Protein AF-A0A8S2F904-F1 (afdb_monomer)

Solvent-accessible surface area (backbone atoms only — not comparable to full-atom values): 21703 Å² total; per-residue (Å²): 118,68,69,65,53,53,54,54,51,54,51,53,54,50,53,52,52,51,52,50,50,55,66,74,60,67,68,66,94,53,56,28,51,38,34,38,35,30,50,33,94,52,57,32,35,37,38,26,34,35,44,73,75,52,72,60,4,25,46,82,42,50,44,72,36,74,49,76,45,79,40,59,46,66,28,33,75,26,37,39,33,62,21,29,41,64,45,78,54,96,83,26,39,44,37,52,18,23,34,37,53,35,82,91,44,62,16,39,78,33,18,61,59,42,69,57,38,58,27,22,30,36,40,39,36,31,29,49,40,82,95,51,29,24,40,35,36,38,23,22,37,46,80,84,82,88,66,86,90,81,80,96,72,81,80,62,69,41,38,30,16,15,42,53,62,28,38,31,44,33,65,36,85,77,57,44,75,57,100,51,82,85,44,60,73,29,43,55,36,71,40,56,38,60,70,68,53,86,69,38,50,74,77,26,51,45,60,30,65,75,82,38,65,21,26,33,21,68,37,33,26,38,70,32,66,75,48,21,76,74,29,66,69,33,39,55,36,48,73,34,64,62,53,38,28,38,61,31,51,29,58,56,102,88,41,37,18,44,77,74,46,90,85,65,86,49,33,57,71,54,72,88,75,46,74,58,43,98,82,72,43,50,61,55,48,61,44,28,70,64,16,69,49,26,39,38,42,79,81,48,70,84,81,30,61,26,35,26,23,75,49,24,36,36,41,30,32,19,77,81,53,70,71,77,73,77,88,86,72,84,89,82,92,78,90,81,79,90,76,90,72,87,76,50,64,38,81,87,40,74,60,59,75,90,56,34,40,70,47,82,61,30,84,26,57,59,85,47,45,70,33,39,89,81,39,92,47,66,42,52,72,90,59,34,42,66,56,97,47,38,84,38,76,107

Secondary structure (DSSP, 8-state):
-HHHHHHHHHHHHHHHHHHHHHHHT---TTEEEEEEEE-SSS-EEEEEEEES--GGGEEEE-TTEEEEEEEETT-EEEEEEEEBS-EEETTEEE-SBS----GGGTT-SS-TTPPPPSS--EEEEE-S-GGG-EEEEEESBPPP----S----------B-EESS-EEEEEESS-B--S-GGGGGGBS--EEE---GGGS-GGGEEE-SSS-EEEE-HHHHHH-HHHHHH-HHHHHHHHSHHHHHHHTT-B-SS-BSSS--TTTSS----GGGSPBPTTS-BHHHHHHTT-TTSB-STT--GGG-EEEBS-EEEEEESTT----S-------------------EETTEE--TTTEEEETTEEEETT-EE-STT---EE-TTTEEEETTEEEE-

pLDDT: mean 75.34, std 19.7, range [25.55, 97.94]

Structure (mmCIF, N/CA/C/O backbone):
data_AF-A0A8S2F904-F1
#
_entry.id   AF-A0A8S2F904-F1
#
loop_
_atom_site.group_PDB
_atom_site.id
_atom_site.type_symbol
_atom_site.label_atom_id
_atom_site.label_alt_id
_atom_site.label_comp_id
_atom_site.label_asym_id
_atom_site.label_entity_id
_atom_site.label_seq_id
_atom_site.pdbx_PDB_ins_code
_atom_site.Cartn_x
_atom_site.Cartn_y
_atom_site.Cartn_z
_atom_site.occupancy
_atom_site.B_iso_or_equiv
_atom_site.auth_seq_id
_atom_site.auth_comp_id
_atom_site.auth_asym_id
_atom_site.auth_atom_id
_atom_site.pdbx_PDB_model_num
ATOM 1 N N . THR A 1 1 ? -49.773 -33.548 39.634 1.00 55.94 1 THR A N 1
ATOM 2 C CA . THR A 1 1 ? -48.962 -33.688 38.397 1.00 55.94 1 THR A CA 1
ATOM 3 C C . THR A 1 1 ? -48.887 -32.397 37.590 1.00 55.94 1 THR A C 1
ATOM 5 O O . THR A 1 1 ? -47.829 -32.106 37.054 1.00 55.94 1 THR A O 1
ATOM 8 N N . THR A 1 2 ? -49.921 -31.555 37.585 1.00 52.22 2 THR A N 1
ATOM 9 C CA . THR A 1 2 ? -49.984 -30.261 36.869 1.00 52.22 2 THR A CA 1
ATOM 10 C C . THR A 1 2 ? -49.014 -29.170 37.361 1.00 52.22 2 THR A C 1
ATOM 12 O O . THR A 1 2 ? -48.427 -28.475 36.539 1.00 52.22 2 THR A O 1
ATOM 15 N N . SER A 1 3 ? -48.750 -29.054 38.669 1.00 52.09 3 SER A N 1
ATOM 16 C CA . SER A 1 3 ? -47.816 -28.039 39.212 1.00 52.09 3 SER A CA 1
ATOM 17 C C . SER A 1 3 ? -46.341 -28.277 38.824 1.00 52.09 3 SER A C 1
ATOM 19 O O . SER A 1 3 ? -45.611 -27.327 38.548 1.00 52.09 3 SER A O 1
ATOM 21 N N . LYS A 1 4 ? -45.907 -29.542 38.700 1.00 51.44 4 LYS A N 1
ATOM 22 C CA . LYS A 1 4 ? -44.529 -29.880 38.289 1.00 51.44 4 LYS A CA 1
ATOM 23 C C . LYS A 1 4 ? -44.254 -29.535 36.819 1.00 51.44 4 LYS A C 1
ATOM 25 O O . LYS A 1 4 ? -43.145 -29.123 36.490 1.00 51.44 4 LYS A O 1
ATOM 30 N N . HIS A 1 5 ? -45.263 -29.650 35.953 1.00 51.88 5 HIS A N 1
ATOM 31 C CA . HIS A 1 5 ? -45.138 -29.284 34.540 1.00 51.88 5 HIS A CA 1
ATOM 32 C C . HIS A 1 5 ? -45.093 -27.769 34.321 1.00 51.88 5 HIS A C 1
ATOM 34 O O . HIS A 1 5 ? -44.336 -27.312 33.469 1.00 51.88 5 HIS A O 1
ATOM 40 N N . LEU A 1 6 ? -45.825 -26.989 35.123 1.00 49.28 6 LEU A N 1
ATOM 41 C CA . LEU A 1 6 ? -45.832 -25.528 35.013 1.00 49.28 6 LEU A CA 1
ATOM 42 C C . LEU A 1 6 ? -44.478 -24.911 35.414 1.00 49.28 6 LEU A C 1
ATOM 44 O O . LEU A 1 6 ? -43.964 -24.042 34.712 1.00 49.28 6 LEU A O 1
ATOM 48 N N . HIS A 1 7 ? -43.850 -25.429 36.477 1.00 55.41 7 HIS A N 1
ATOM 49 C CA . HIS A 1 7 ? -42.503 -25.012 36.887 1.00 55.41 7 HIS A CA 1
ATOM 50 C C . HIS A 1 7 ? -41.420 -25.397 35.871 1.00 55.41 7 HIS A C 1
ATOM 52 O O . HIS A 1 7 ? -40.506 -24.612 35.621 1.00 55.41 7 HIS A O 1
ATOM 58 N N . SER A 1 8 ? -41.528 -26.576 35.251 1.00 58.41 8 SER A N 1
ATOM 59 C CA . SER A 1 8 ? -40.587 -27.018 34.215 1.00 58.41 8 SER A CA 1
ATOM 60 C C . SER A 1 8 ? -40.669 -26.155 32.950 1.00 58.41 8 SER A C 1
ATOM 62 O O . SER A 1 8 ? -39.630 -25.822 32.379 1.00 58.41 8 SER A O 1
ATOM 64 N N . PHE A 1 9 ? -41.877 -25.746 32.547 1.00 56.81 9 PHE A N 1
ATOM 65 C CA . PHE A 1 9 ? -42.081 -24.868 31.394 1.00 56.81 9 PHE A CA 1
ATOM 66 C C . PHE A 1 9 ? -41.551 -23.451 31.644 1.00 56.81 9 PHE A C 1
ATOM 68 O O . PHE A 1 9 ? -40.809 -22.933 30.813 1.00 56.81 9 PHE A O 1
ATOM 75 N N . GLN A 1 10 ? -41.853 -22.857 32.808 1.00 60.03 10 GLN A N 1
ATOM 76 C CA . GLN A 1 10 ? -41.360 -21.521 33.170 1.00 60.03 10 GLN A CA 1
ATOM 77 C C . GLN A 1 10 ? -39.830 -21.455 33.213 1.00 60.03 10 GLN A C 1
ATOM 79 O O . GLN A 1 10 ? -39.246 -20.507 32.688 1.00 60.03 10 GLN A O 1
ATOM 84 N N . MET A 1 11 ? -39.175 -22.473 33.779 1.00 60.38 11 MET A N 1
ATOM 85 C CA . MET A 1 11 ? -37.713 -22.528 33.834 1.00 60.38 11 MET A CA 1
ATOM 86 C C . MET A 1 11 ? -37.098 -22.603 32.433 1.00 60.38 11 MET A C 1
ATOM 88 O O . MET A 1 11 ? -36.175 -21.851 32.136 1.00 60.38 11 MET A O 1
ATOM 92 N N . SER A 1 12 ? -37.643 -23.434 31.538 1.00 68.25 12 SER A N 1
ATOM 93 C CA . SER A 1 12 ? -37.129 -23.574 30.167 1.00 68.25 12 SER A CA 1
ATOM 94 C C . SER A 1 12 ? -37.222 -22.271 29.362 1.00 68.25 12 SER A C 1
ATOM 96 O O . SER A 1 12 ? -36.256 -21.895 28.697 1.00 68.25 12 SER A O 1
ATOM 98 N N . THR A 1 13 ? -38.327 -21.527 29.484 1.00 65.12 13 THR A N 1
ATOM 99 C CA . THR A 1 13 ? -38.468 -20.211 28.841 1.00 65.12 13 THR A CA 1
ATOM 100 C C . THR A 1 13 ? -37.508 -19.162 29.397 1.00 65.12 13 THR A C 1
ATOM 102 O O . THR A 1 13 ? -37.014 -18.345 28.628 1.00 65.12 13 THR A O 1
ATOM 105 N N . ILE A 1 14 ? -37.196 -19.199 30.698 1.00 71.94 14 ILE A N 1
ATOM 106 C CA . ILE A 1 14 ? -36.224 -18.286 31.321 1.00 71.94 14 ILE A CA 1
ATOM 107 C C . ILE A 1 14 ? -34.802 -18.599 30.837 1.00 71.94 14 ILE A C 1
ATOM 109 O O . ILE A 1 14 ? -34.054 -17.686 30.504 1.00 71.94 14 ILE A O 1
ATOM 113 N N . TYR A 1 15 ? -34.427 -19.877 30.728 1.00 71.50 15 TYR A N 1
ATOM 114 C CA . TYR A 1 15 ? -33.117 -20.250 30.182 1.00 71.50 15 TYR A CA 1
ATOM 115 C C . TYR A 1 15 ? -32.959 -19.825 28.719 1.00 71.50 15 TYR A C 1
ATOM 117 O O . TYR A 1 15 ? -31.892 -19.347 28.337 1.00 71.50 15 TYR A O 1
ATOM 125 N N . LEU A 1 16 ? -34.016 -19.954 27.910 1.00 70.25 16 LEU A N 1
ATOM 126 C CA . LEU A 1 16 ? -33.980 -19.579 26.497 1.00 70.25 16 LEU A CA 1
ATOM 127 C C . LEU A 1 16 ? -33.877 -18.058 26.304 1.00 70.25 16 LEU A C 1
ATOM 129 O O . LEU A 1 16 ? -33.122 -17.603 25.448 1.00 70.25 16 LEU A O 1
ATOM 133 N N . THR A 1 17 ? -34.582 -17.262 27.116 1.00 65.88 17 THR A N 1
ATOM 134 C CA . THR A 1 17 ? -34.492 -15.794 27.059 1.00 65.88 17 THR A CA 1
ATOM 135 C C . THR A 1 17 ? -33.167 -15.280 27.607 1.00 65.88 17 THR A C 1
ATOM 137 O O . THR A 1 17 ? -32.578 -14.392 26.998 1.00 65.88 17 THR A O 1
ATOM 140 N N . VAL A 1 18 ? -32.640 -15.864 28.688 1.00 69.75 18 VAL A N 1
ATOM 141 C CA . VAL A 1 18 ? -31.313 -15.519 29.223 1.00 69.75 18 VAL A CA 1
ATOM 142 C C . VAL A 1 18 ? -30.211 -15.876 28.223 1.00 69.75 18 VAL A C 1
ATOM 144 O O . VAL A 1 18 ? -29.330 -15.056 27.984 1.00 69.75 18 VAL A O 1
ATOM 147 N N . ALA A 1 19 ? -30.278 -17.040 27.570 1.00 66.38 19 ALA A N 1
ATOM 148 C CA . ALA A 1 19 ? -29.328 -17.415 26.522 1.00 66.38 19 ALA A CA 1
ATOM 149 C C . ALA A 1 19 ? -29.401 -16.481 25.300 1.00 66.38 19 ALA A C 1
ATOM 151 O O . ALA A 1 19 ? -28.363 -16.115 24.753 1.00 66.38 19 ALA A O 1
ATOM 152 N N . LEU A 1 20 ? -30.604 -16.049 24.902 1.00 62.84 20 LEU A N 1
ATOM 153 C CA . LEU A 1 20 ? -30.801 -15.105 23.799 1.00 62.84 20 LEU A CA 1
ATOM 154 C C . LEU A 1 20 ? -30.295 -13.696 24.152 1.00 62.84 20 LEU A C 1
ATOM 156 O O . LEU A 1 20 ? -29.654 -13.061 23.323 1.00 62.84 20 LEU A O 1
ATOM 160 N N . VAL A 1 21 ? -30.513 -13.225 25.385 1.00 60.50 21 VAL A N 1
ATOM 161 C CA . VAL A 1 21 ? -29.980 -11.939 25.870 1.00 60.50 21 VAL A CA 1
ATOM 162 C C . VAL A 1 21 ? -28.457 -11.986 25.971 1.00 60.50 21 VAL A C 1
ATOM 164 O O . VAL A 1 21 ? -27.806 -11.072 25.483 1.00 60.50 21 VAL A O 1
ATOM 167 N N . ILE A 1 22 ? -27.874 -13.069 26.497 1.00 58.84 22 ILE A N 1
ATOM 168 C CA . ILE A 1 22 ? -26.416 -13.254 26.536 1.00 58.84 22 ILE A CA 1
ATOM 169 C C . ILE A 1 22 ? -25.842 -13.297 25.111 1.00 58.84 22 ILE A C 1
ATOM 171 O O . ILE A 1 22 ? -24.825 -12.661 24.851 1.00 58.84 22 ILE A O 1
ATOM 175 N N . ALA A 1 23 ? -26.501 -13.963 24.157 1.00 57.25 23 ALA A N 1
ATOM 176 C CA . ALA A 1 23 ? -26.094 -13.958 22.748 1.00 57.25 23 ALA A CA 1
ATOM 177 C C . ALA A 1 23 ? -26.207 -12.566 22.090 1.00 57.25 23 ALA A C 1
ATOM 179 O O . ALA A 1 23 ? -25.383 -12.229 21.243 1.00 57.25 23 ALA A O 1
ATOM 180 N N . LEU A 1 24 ? -27.172 -11.740 22.509 1.00 52.53 24 LEU A N 1
ATOM 181 C CA . LEU A 1 24 ? -27.364 -10.361 22.038 1.00 52.53 24 LEU A CA 1
ATOM 182 C C . LEU A 1 24 ? -26.444 -9.337 22.735 1.00 52.53 24 LEU A C 1
ATOM 184 O O . LEU A 1 24 ? -26.299 -8.227 22.230 1.00 52.53 24 LEU A O 1
ATOM 188 N N . THR A 1 25 ? -25.804 -9.690 23.858 1.00 45.88 25 THR A N 1
ATOM 189 C CA . THR A 1 25 ? -24.882 -8.815 24.610 1.00 45.88 25 THR A CA 1
ATOM 190 C C . THR A 1 25 ? -23.421 -9.266 24.576 1.00 45.88 25 THR A C 1
ATOM 192 O O . THR A 1 25 ? -22.640 -8.841 25.426 1.00 45.88 25 THR A O 1
ATOM 195 N N . HIS A 1 26 ? -23.000 -10.084 23.605 1.00 43.91 26 HIS A N 1
ATOM 196 C CA . HIS A 1 26 ? -21.569 -10.268 23.329 1.00 43.91 26 HIS A CA 1
ATOM 197 C C . HIS A 1 26 ? -21.009 -9.020 22.630 1.00 43.91 26 HIS A C 1
ATOM 199 O O . HIS A 1 26 ? -20.650 -9.039 21.454 1.00 43.91 26 HIS A O 1
ATOM 205 N N . SER A 1 27 ? -20.917 -7.910 23.358 1.00 46.78 27 SER A N 1
ATOM 206 C CA . SER A 1 27 ? -19.939 -6.882 23.037 1.00 46.78 27 SER A CA 1
ATOM 207 C C . SER A 1 27 ? -18.565 -7.536 23.166 1.00 46.78 27 SER A C 1
ATOM 209 O O . SER A 1 27 ? -18.158 -7.952 24.252 1.00 46.78 27 SER A O 1
ATOM 211 N N . ASN A 1 28 ? -17.860 -7.690 22.042 1.00 50.19 28 ASN A N 1
ATOM 212 C CA . ASN A 1 28 ? -16.455 -8.083 22.046 1.00 50.19 28 ASN A CA 1
ATOM 213 C C . ASN A 1 28 ? -15.696 -7.022 22.846 1.00 50.19 28 ASN A C 1
ATOM 215 O O . ASN A 1 28 ? -15.343 -5.975 22.311 1.00 50.19 28 ASN A O 1
ATOM 219 N N . ALA A 1 29 ? -15.464 -7.278 24.133 1.00 52.59 29 ALA A N 1
ATOM 220 C CA . ALA A 1 29 ? -14.905 -6.314 25.080 1.00 52.59 29 ALA A CA 1
ATOM 221 C C . ALA A 1 29 ? -13.462 -5.870 24.751 1.00 52.59 29 ALA A C 1
ATOM 223 O O . ALA A 1 29 ? -12.876 -5.106 25.506 1.00 52.59 29 ALA A O 1
ATOM 224 N N . ASN A 1 30 ? -12.903 -6.327 23.625 1.00 74.88 30 ASN A N 1
ATOM 225 C CA . ASN A 1 30 ? -11.577 -5.994 23.117 1.00 74.88 30 ASN A CA 1
ATOM 226 C C . ASN A 1 30 ? -11.589 -5.846 21.578 1.00 74.88 30 ASN A C 1
ATOM 228 O O . ASN A 1 30 ? -10.702 -6.356 20.902 1.00 74.88 30 ASN A O 1
ATOM 232 N N . ALA A 1 31 ? -12.627 -5.259 20.980 1.00 85.56 31 ALA A N 1
ATOM 233 C CA . ALA A 1 31 ? -12.587 -4.864 19.570 1.00 85.56 31 ALA A CA 1
ATOM 234 C C . ALA A 1 31 ? -12.130 -3.405 19.439 1.00 85.56 31 ALA A C 1
ATOM 236 O O . ALA A 1 31 ? -12.439 -2.565 20.283 1.00 85.56 31 ALA A O 1
ATOM 237 N N . ARG A 1 32 ? -11.389 -3.116 18.374 1.00 91.69 32 ARG A N 1
ATOM 238 C CA . ARG A 1 32 ? -10.887 -1.795 18.014 1.00 91.69 32 ARG A CA 1
ATOM 239 C C . ARG A 1 32 ? -11.627 -1.276 16.805 1.00 91.69 32 ARG A C 1
ATOM 241 O O . ARG A 1 32 ? -11.846 -2.014 15.848 1.00 91.69 32 ARG A O 1
ATOM 248 N N . THR A 1 33 ? -11.952 0.005 16.821 1.00 95.62 33 THR A N 1
ATOM 249 C CA . THR A 1 33 ? -12.626 0.644 15.696 1.00 95.62 33 THR A CA 1
ATOM 250 C C . THR A 1 33 ? -11.601 1.107 14.669 1.00 95.62 33 THR A C 1
ATOM 252 O O . THR A 1 33 ? -10.690 1.877 14.981 1.00 95.62 33 THR A O 1
ATOM 255 N N . PHE A 1 34 ? -11.784 0.660 13.430 1.00 97.25 34 PHE A N 1
ATOM 256 C CA . PHE A 1 34 ? -11.070 1.152 12.258 1.00 97.25 34 PHE A CA 1
ATOM 257 C C . PHE A 1 34 ? -12.040 1.946 11.391 1.00 97.25 34 PHE A C 1
ATOM 259 O O . PHE A 1 34 ? -13.001 1.396 10.854 1.00 97.25 34 PHE A O 1
ATOM 266 N N . ARG A 1 35 ? -11.784 3.245 11.254 1.00 97.69 35 ARG A N 1
ATOM 267 C CA . ARG A 1 35 ? -12.584 4.175 10.464 1.00 97.69 35 ARG A CA 1
ATOM 268 C C . ARG A 1 35 ? -11.941 4.416 9.111 1.00 97.69 35 ARG A C 1
ATOM 270 O O . ARG A 1 35 ? -10.887 5.036 9.021 1.00 97.69 35 ARG A O 1
ATOM 277 N N . PHE A 1 36 ? -12.607 3.983 8.054 1.00 97.94 36 PHE A N 1
ATOM 278 C CA . PHE A 1 36 ? -12.197 4.224 6.678 1.00 97.94 36 PHE A CA 1
ATOM 279 C C . PHE A 1 36 ? -12.876 5.479 6.152 1.00 97.94 36 PHE A C 1
ATOM 281 O O . PHE A 1 36 ? -14.098 5.571 6.202 1.00 97.94 36 PHE A O 1
ATOM 288 N N . ILE A 1 37 ? -12.099 6.423 5.627 1.00 97.31 37 ILE A N 1
ATOM 289 C CA . ILE A 1 37 ? -12.591 7.691 5.079 1.00 97.31 37 ILE A CA 1
ATOM 290 C C . ILE A 1 37 ? -12.135 7.778 3.626 1.00 97.31 37 ILE A C 1
ATOM 292 O O . ILE A 1 37 ? -10.944 7.916 3.354 1.00 97.31 37 ILE A O 1
ATOM 296 N N . ASN A 1 38 ? -13.073 7.708 2.684 1.00 95.81 38 ASN A N 1
ATOM 297 C CA . ASN A 1 38 ? -12.785 7.887 1.266 1.00 95.81 38 ASN A CA 1
ATOM 298 C C . ASN A 1 38 ? -12.958 9.353 0.872 1.00 95.81 38 ASN A C 1
ATOM 300 O O . ASN A 1 38 ? -14.080 9.812 0.676 1.00 95.81 38 ASN A O 1
ATOM 304 N N . GLN A 1 39 ? -11.850 10.078 0.723 1.00 94.75 39 GLN A N 1
ATOM 305 C CA . GLN A 1 39 ? -11.841 11.449 0.203 1.00 94.75 39 GLN A CA 1
ATOM 306 C C . GLN A 1 39 ? -11.595 11.500 -1.312 1.00 94.75 39 GLN A C 1
ATOM 308 O O . GLN A 1 39 ? -11.534 12.580 -1.900 1.00 94.75 39 GLN A O 1
ATOM 313 N N . CYS A 1 40 ? -11.457 10.345 -1.967 1.00 90.25 40 CYS A N 1
ATOM 314 C CA . CYS A 1 40 ? -11.346 10.269 -3.413 1.00 90.25 40 CYS A CA 1
ATOM 315 C C . CYS A 1 40 ? -12.696 10.595 -4.072 1.00 90.25 40 CYS A C 1
ATOM 317 O O . CYS A 1 40 ? -13.772 10.400 -3.501 1.00 90.25 40 CYS A O 1
ATOM 319 N N . LYS A 1 41 ? -12.645 11.045 -5.331 1.00 90.31 41 LYS A N 1
ATOM 320 C CA . LYS A 1 41 ? -13.842 11.338 -6.146 1.00 90.31 41 LYS A CA 1
ATOM 321 C C . LYS A 1 41 ? -14.510 10.087 -6.727 1.00 90.31 41 LYS A C 1
ATOM 323 O O . LYS A 1 41 ? -15.555 10.192 -7.362 1.00 90.31 41 LYS A O 1
ATOM 328 N N . GLN A 1 42 ? -13.898 8.923 -6.534 1.00 89.50 42 GLN A N 1
ATOM 329 C CA . GLN A 1 42 ? -14.372 7.634 -7.026 1.00 89.50 42 GLN A CA 1
ATOM 330 C C . GLN A 1 42 ? -14.696 6.688 -5.869 1.00 89.50 42 GLN A C 1
ATOM 332 O O . GLN A 1 42 ? -14.143 6.807 -4.772 1.00 89.50 42 GLN A O 1
ATOM 337 N N . THR A 1 43 ? -15.582 5.730 -6.132 1.00 91.75 43 THR A N 1
ATOM 338 C CA . THR A 1 43 ? -15.790 4.586 -5.242 1.00 91.75 43 THR A CA 1
ATOM 339 C C . THR A 1 43 ? -14.523 3.744 -5.187 1.00 91.75 43 THR A C 1
ATOM 341 O O . THR A 1 43 ? -13.891 3.485 -6.211 1.00 91.75 43 THR A O 1
ATOM 344 N N . LEU A 1 44 ? -14.178 3.303 -3.982 1.00 95.12 44 LEU A N 1
ATOM 345 C CA . LEU A 1 44 ? -13.096 2.363 -3.732 1.00 95.12 44 LEU A CA 1
ATOM 346 C C . LEU A 1 44 ? -13.672 1.055 -3.199 1.00 95.12 44 LEU A C 1
ATOM 348 O O . LEU A 1 44 ? -14.704 1.043 -2.530 1.00 95.12 44 LEU A O 1
ATOM 352 N N . TRP A 1 45 ? -12.979 -0.052 -3.441 1.00 96.38 45 TRP A N 1
ATOM 353 C CA . TRP A 1 45 ? -13.325 -1.335 -2.833 1.00 96.38 45 TRP A CA 1
ATOM 354 C C . TRP A 1 45 ? -12.174 -1.801 -1.963 1.00 96.38 45 TRP A C 1
ATOM 356 O O . TRP A 1 45 ? -11.134 -2.218 -2.464 1.00 96.38 45 TRP A O 1
ATOM 366 N N . ILE A 1 46 ? -12.359 -1.746 -0.650 1.00 96.44 46 ILE A N 1
ATOM 367 C CA . ILE A 1 46 ? -11.326 -2.125 0.305 1.00 96.44 46 ILE A CA 1
ATOM 368 C C . ILE A 1 46 ? -11.169 -3.642 0.272 1.00 96.44 46 ILE A C 1
ATOM 370 O O . ILE A 1 46 ? -12.155 -4.380 0.362 1.00 96.44 46 ILE A O 1
ATOM 374 N N . GLY A 1 47 ? -9.944 -4.106 0.060 1.00 94.25 47 GLY A N 1
ATOM 375 C CA . GLY A 1 47 ? -9.527 -5.477 0.308 1.00 94.25 47 GLY A CA 1
ATOM 376 C C . GLY A 1 47 ? -8.961 -5.595 1.718 1.00 94.25 47 GLY A C 1
ATOM 377 O O . GLY A 1 47 ? -8.372 -4.645 2.239 1.00 94.25 47 GLY A O 1
ATOM 378 N N . ILE A 1 48 ? -9.208 -6.738 2.352 1.00 93.50 48 ILE A N 1
ATOM 379 C CA . ILE A 1 48 ? -8.752 -7.019 3.708 1.00 93.50 48 ILE A CA 1
ATOM 380 C C . ILE A 1 48 ? -8.142 -8.412 3.764 1.00 93.50 48 ILE A C 1
ATOM 382 O O . ILE A 1 48 ? -8.742 -9.397 3.318 1.00 93.50 48 ILE A O 1
ATOM 386 N N . GLN A 1 49 ? -6.979 -8.498 4.395 1.00 88.69 49 GLN A N 1
ATOM 387 C CA . GLN A 1 49 ? -6.368 -9.749 4.812 1.00 88.69 49 GLN A CA 1
ATOM 388 C C . GLN A 1 49 ? -5.999 -9.668 6.292 1.00 88.69 49 GLN A C 1
ATOM 390 O O . GLN A 1 49 ? -5.752 -8.585 6.802 1.00 88.69 49 GLN A O 1
ATOM 395 N N . GLY A 1 50 ? -5.991 -10.801 6.988 1.00 86.06 50 GLY A N 1
ATOM 396 C CA . GLY A 1 50 ? -5.516 -10.892 8.362 1.00 86.06 50 GLY A CA 1
ATOM 397 C C . GLY A 1 50 ? -6.078 -12.098 9.092 1.00 86.06 50 GLY A C 1
ATOM 398 O O . GLY A 1 50 ? -6.834 -12.897 8.527 1.00 86.06 50 GLY A O 1
ATOM 399 N N . ARG A 1 51 ? -5.677 -12.250 10.355 1.00 84.19 51 ARG A N 1
ATOM 400 C CA . ARG A 1 51 ? -6.098 -13.356 11.221 1.00 84.19 51 ARG A CA 1
ATOM 401 C C . ARG A 1 51 ? -6.677 -12.817 12.536 1.00 84.19 51 ARG A C 1
ATOM 403 O O . ARG A 1 51 ? -5.932 -12.193 13.290 1.00 84.19 51 ARG A O 1
ATOM 410 N N . PRO A 1 52 ? -7.965 -13.084 12.842 1.00 90.62 52 PRO A N 1
ATOM 411 C CA . PRO A 1 52 ? -8.963 -13.730 11.977 1.00 90.62 52 PRO A CA 1
ATOM 412 C C . PRO A 1 52 ? -9.333 -12.880 10.748 1.00 90.62 52 PRO A C 1
ATOM 414 O O . PRO A 1 52 ? -9.028 -11.690 10.684 1.00 90.62 52 PRO A O 1
ATOM 417 N N . LEU A 1 53 ? -10.007 -13.491 9.770 1.00 87.69 53 LEU A N 1
ATOM 418 C CA . LEU A 1 53 ? -10.571 -12.753 8.639 1.00 87.69 53 LEU A CA 1
ATOM 419 C C . LEU A 1 53 ? -11.738 -11.883 9.128 1.00 87.69 53 LEU A C 1
ATOM 421 O O . LEU A 1 53 ? -12.619 -12.375 9.831 1.00 87.69 53 LEU A O 1
ATOM 425 N N . ILE A 1 54 ? -11.754 -10.613 8.729 1.00 91.19 54 ILE A N 1
ATOM 426 C CA . ILE A 1 54 ? -12.799 -9.646 9.088 1.00 91.19 54 ILE A CA 1
ATOM 427 C C . ILE A 1 54 ? -13.546 -9.179 7.834 1.00 91.19 54 ILE A C 1
ATOM 429 O O . ILE A 1 54 ? -12.953 -9.082 6.759 1.00 91.19 54 ILE A O 1
ATOM 433 N N . VAL A 1 55 ? -14.850 -8.904 7.966 1.00 91.38 55 VAL A N 1
ATOM 434 C CA . VAL A 1 55 ? -15.728 -8.396 6.886 1.00 91.38 55 VAL A CA 1
ATOM 435 C C . VAL A 1 55 ? -15.574 -9.193 5.574 1.00 91.38 55 VAL A C 1
ATOM 437 O O . VAL A 1 55 ? -15.437 -8.623 4.496 1.00 91.38 55 VAL A O 1
ATOM 440 N N . ASP A 1 56 ? -15.486 -10.524 5.672 1.00 90.44 56 ASP A N 1
ATOM 441 C CA . ASP A 1 56 ? -15.243 -11.458 4.555 1.00 90.44 56 ASP A CA 1
ATOM 442 C C . ASP A 1 56 ? -14.032 -11.128 3.655 1.00 90.44 56 ASP A C 1
ATOM 444 O O . ASP A 1 56 ? -13.884 -11.653 2.547 1.00 90.44 56 ASP A O 1
ATOM 448 N N . GLY A 1 57 ? -13.118 -10.283 4.128 1.00 90.94 57 GLY A N 1
ATOM 449 C CA . GLY A 1 57 ? -11.949 -9.849 3.378 1.00 90.94 57 GLY A CA 1
ATOM 450 C C . GLY A 1 57 ? -12.183 -8.658 2.450 1.00 90.94 57 GLY A C 1
ATOM 451 O O . GLY A 1 57 ? -11.361 -8.430 1.568 1.00 90.94 57 GLY A O 1
ATOM 452 N N . GLY A 1 58 ? -13.287 -7.915 2.560 1.00 93.06 58 GLY A N 1
ATOM 453 C CA . GLY A 1 58 ? -13.433 -6.679 1.790 1.00 93.06 58 GLY A CA 1
ATOM 454 C C . GLY A 1 58 ? -14.838 -6.104 1.702 1.00 93.06 58 GLY A C 1
ATOM 455 O O . GLY A 1 58 ? -15.834 -6.791 1.904 1.00 93.06 58 GLY A O 1
ATOM 456 N N . PHE A 1 59 ? -14.916 -4.823 1.355 1.00 94.50 59 PHE A N 1
ATOM 457 C CA . PHE A 1 59 ? -16.175 -4.095 1.224 1.00 94.50 59 PHE A CA 1
ATOM 458 C C . PHE A 1 59 ? -16.077 -2.929 0.236 1.00 94.50 59 PHE A C 1
ATOM 460 O O . PHE A 1 59 ? -14.993 -2.461 -0.095 1.00 94.50 59 PHE A O 1
ATOM 467 N N . GLU A 1 60 ? -17.229 -2.441 -0.216 1.00 95.75 60 GLU A N 1
ATOM 468 C CA . GLU A 1 60 ? -17.343 -1.202 -0.989 1.00 95.75 60 GLU A CA 1
ATOM 469 C C . GLU A 1 60 ? -17.324 0.031 -0.076 1.00 95.75 60 GLU A C 1
ATOM 471 O O . GLU A 1 60 ? -17.957 0.039 0.984 1.00 95.75 60 GLU A O 1
ATOM 476 N N . LEU A 1 61 ? -16.612 1.069 -0.510 1.00 96.25 61 LEU A N 1
ATOM 477 C CA . LEU A 1 61 ? -16.500 2.364 0.144 1.00 96.25 61 LEU A CA 1
ATOM 478 C C . LEU A 1 61 ? -16.758 3.482 -0.888 1.00 96.25 61 LEU A C 1
ATOM 480 O O . LEU A 1 61 ? -15.842 3.874 -1.622 1.00 96.25 61 LEU A O 1
ATOM 484 N N . PRO A 1 62 ? -17.999 3.995 -0.978 1.00 95.94 62 PRO A N 1
ATOM 485 C CA . PRO A 1 62 ? -18.372 5.048 -1.925 1.00 95.94 62 PRO A CA 1
ATOM 486 C C . PRO A 1 62 ? -17.506 6.311 -1.825 1.00 95.94 62 PRO A C 1
ATOM 488 O O . PRO A 1 62 ? -16.889 6.573 -0.789 1.00 95.94 62 PRO A O 1
ATOM 491 N N . ALA A 1 63 ? -17.467 7.108 -2.893 1.00 92.81 63 ALA A N 1
ATOM 492 C CA . ALA A 1 63 ? -16.804 8.415 -2.888 1.00 92.81 63 ALA A CA 1
ATOM 493 C C . ALA A 1 63 ? -17.344 9.318 -1.763 1.00 92.81 63 ALA A C 1
ATOM 495 O O . ALA A 1 63 ? -18.547 9.314 -1.497 1.00 92.81 63 ALA A O 1
ATOM 496 N N . ALA A 1 64 ? -16.463 10.100 -1.131 1.00 92.31 64 ALA A N 1
ATOM 497 C CA . ALA A 1 64 ? -16.805 11.029 -0.046 1.00 92.31 64 ALA A CA 1
ATOM 498 C C . ALA A 1 64 ? -17.586 10.383 1.120 1.00 92.31 64 ALA A C 1
ATOM 500 O O . ALA A 1 64 ? -18.454 11.017 1.722 1.00 92.31 64 ALA A O 1
ATOM 501 N N . SER A 1 65 ? -17.300 9.115 1.433 1.00 94.38 65 SER A N 1
ATOM 502 C CA . SER A 1 65 ? -17.995 8.361 2.481 1.00 94.38 65 SER A CA 1
ATOM 503 C C . SER A 1 65 ? -17.054 7.875 3.579 1.00 94.38 65 SER A C 1
ATOM 505 O O . SER A 1 65 ? -15.837 7.790 3.396 1.00 94.38 65 SER A O 1
ATOM 507 N N . THR A 1 66 ? -17.648 7.529 4.718 1.00 97.69 66 THR A N 1
ATOM 508 C CA . THR A 1 66 ? -16.952 6.976 5.878 1.00 97.69 66 THR A CA 1
ATOM 509 C C . THR A 1 66 ? -17.591 5.655 6.278 1.00 97.69 66 THR A C 1
ATOM 511 O O . THR A 1 66 ? -18.817 5.529 6.258 1.00 97.69 66 THR A O 1
ATOM 514 N N . LYS A 1 67 ? -16.773 4.678 6.672 1.00 97.25 67 LYS A N 1
ATOM 515 C CA . LYS A 1 67 ? -17.240 3.402 7.212 1.00 97.25 67 LYS A CA 1
ATOM 516 C C . LYS A 1 67 ? -16.356 2.936 8.358 1.00 97.25 67 LYS A C 1
ATOM 518 O O . LYS A 1 67 ? -15.147 2.805 8.189 1.00 97.25 67 LYS A O 1
ATOM 523 N N . ASP A 1 68 ? -16.984 2.614 9.480 1.00 97.19 68 ASP A N 1
ATOM 524 C CA . ASP A 1 68 ? -16.316 2.020 10.633 1.00 97.19 68 ASP A CA 1
ATOM 525 C C . ASP A 1 68 ? -16.444 0.487 10.563 1.00 97.19 68 ASP A C 1
ATOM 527 O O . ASP A 1 68 ? -17.481 -0.048 10.155 1.00 97.19 68 ASP A O 1
ATOM 531 N N . ILE A 1 69 ? -15.378 -0.219 10.935 1.00 95.75 69 ILE A N 1
ATOM 532 C CA . ILE A 1 69 ? -15.373 -1.670 11.145 1.00 95.75 69 ILE A CA 1
ATOM 533 C C . ILE A 1 69 ? -14.745 -1.991 12.500 1.00 95.75 69 ILE A C 1
ATOM 535 O O . ILE A 1 69 ? -13.865 -1.267 12.971 1.00 95.75 69 ILE A O 1
ATOM 539 N N . ASP A 1 70 ? -15.151 -3.116 13.076 1.00 95.25 70 ASP A N 1
ATOM 540 C CA . ASP A 1 70 ? -14.555 -3.646 14.297 1.00 95.25 70 ASP A CA 1
ATOM 541 C C . ASP A 1 70 ? -13.466 -4.670 13.964 1.00 95.25 70 ASP A C 1
ATOM 543 O O . ASP A 1 70 ? -13.682 -5.621 13.205 1.00 95.25 70 ASP A O 1
ATOM 547 N N . VAL A 1 71 ? -12.289 -4.480 14.556 1.00 94.06 71 VAL A N 1
ATOM 548 C CA . VAL A 1 71 ? -11.110 -5.337 14.398 1.00 94.06 71 VAL A CA 1
ATOM 549 C C . VAL A 1 71 ? -10.707 -5.897 15.762 1.00 94.06 71 VAL A C 1
ATOM 551 O O . VAL A 1 71 ? -10.586 -5.127 16.710 1.00 94.06 71 VAL A O 1
ATOM 554 N N . PRO A 1 72 ? -10.487 -7.212 15.921 1.00 92.56 72 PRO A N 1
ATOM 555 C CA . PRO A 1 72 ? -10.061 -7.775 17.205 1.00 92.56 72 PRO A CA 1
ATOM 556 C C . PRO A 1 72 ? -8.739 -7.175 17.713 1.00 92.56 72 PRO A C 1
ATOM 558 O O . PRO A 1 72 ? -7.820 -6.956 16.931 1.00 92.56 72 PRO A O 1
ATOM 561 N N . ASP A 1 73 ? -8.604 -6.975 19.026 1.00 88.75 73 ASP A N 1
ATOM 562 C CA . ASP A 1 73 ? -7.421 -6.357 19.650 1.00 88.75 73 ASP A CA 1
ATOM 563 C C . ASP A 1 73 ? -6.096 -7.087 19.373 1.00 88.75 73 ASP A C 1
ATOM 565 O O . ASP A 1 73 ? -5.061 -6.441 19.349 1.00 88.75 73 ASP A O 1
ATOM 569 N N . GLY A 1 74 ? -6.126 -8.396 19.105 1.00 85.44 74 GLY A N 1
ATOM 570 C CA . GLY A 1 74 ? -4.953 -9.212 18.753 1.00 85.44 74 GLY A CA 1
ATOM 571 C C . GLY A 1 74 ? -4.848 -9.562 17.266 1.00 85.44 74 GLY A C 1
ATOM 572 O O . GLY A 1 74 ? -4.413 -10.663 16.930 1.00 85.44 74 GLY A O 1
ATOM 573 N N . TRP A 1 75 ? -5.352 -8.709 16.371 1.00 88.25 75 TRP A N 1
ATOM 574 C CA . TRP A 1 75 ? -5.352 -8.978 14.931 1.00 88.25 75 TRP A CA 1
ATOM 575 C C . TRP A 1 75 ? -3.938 -8.933 14.341 1.00 88.25 75 TRP A C 1
ATOM 577 O O . TRP A 1 75 ? -3.222 -7.944 14.498 1.00 88.25 75 TRP A O 1
ATOM 587 N N . VAL A 1 76 ? -3.537 -10.000 13.645 1.00 83.75 76 VAL A N 1
ATOM 588 C CA . VAL A 1 76 ? -2.176 -10.156 13.100 1.00 83.75 76 VAL A CA 1
ATOM 589 C C . VAL A 1 76 ? -2.181 -10.393 11.596 1.00 83.75 76 VAL A C 1
ATOM 591 O O . VAL A 1 76 ? -3.169 -10.886 11.039 1.00 83.75 76 VAL A O 1
ATOM 594 N N . ALA A 1 77 ? -1.047 -10.086 10.953 1.00 79.06 77 ALA A N 1
ATOM 595 C CA . ALA A 1 77 ? -0.901 -10.101 9.493 1.00 79.06 77 ALA A CA 1
ATOM 596 C C . ALA A 1 77 ? -2.012 -9.286 8.802 1.00 79.06 77 ALA A C 1
ATOM 598 O O . ALA A 1 77 ? -2.527 -9.674 7.752 1.00 79.06 77 ALA A O 1
ATOM 599 N N . GLY A 1 78 ? -2.434 -8.209 9.467 1.00 85.25 78 GLY A N 1
ATOM 600 C CA . GLY A 1 78 ? -3.551 -7.379 9.072 1.00 85.25 78 GLY A CA 1
ATOM 601 C C . GLY A 1 78 ? -3.149 -6.453 7.944 1.00 85.25 78 GLY A C 1
ATOM 602 O O . GLY A 1 78 ? -2.156 -5.741 8.064 1.00 85.25 78 GLY A O 1
ATOM 603 N N . ARG A 1 79 ? -3.906 -6.466 6.851 1.00 88.94 79 ARG A N 1
ATOM 604 C CA . ARG A 1 79 ? -3.634 -5.655 5.667 1.00 88.94 79 ARG A CA 1
ATOM 605 C C . ARG A 1 79 ? -4.910 -5.071 5.113 1.00 88.94 79 ARG A C 1
ATOM 607 O O . ARG A 1 79 ? -5.908 -5.780 4.962 1.00 88.94 79 ARG A O 1
ATOM 614 N N . PHE A 1 80 ? -4.842 -3.797 4.764 1.00 93.44 80 PHE A N 1
ATOM 615 C CA . PHE A 1 80 ? -5.887 -3.079 4.056 1.00 93.44 80 PHE A CA 1
ATOM 616 C C . PHE A 1 80 ? -5.332 -2.489 2.774 1.00 93.44 80 PHE A C 1
ATOM 618 O O . PHE A 1 80 ? -4.227 -1.950 2.760 1.00 93.44 80 PHE A O 1
ATOM 625 N N . TRP A 1 81 ? -6.126 -2.539 1.710 1.00 93.75 81 TRP A N 1
ATOM 626 C CA . TRP A 1 81 ? -5.794 -1.833 0.483 1.00 93.75 81 TRP A CA 1
ATOM 627 C C . TRP A 1 81 ? -7.024 -1.362 -0.287 1.00 93.75 81 TRP A C 1
ATOM 629 O O . TRP A 1 81 ? -8.056 -2.037 -0.277 1.00 93.75 81 TRP A O 1
ATOM 639 N N . PRO A 1 82 ? -6.936 -0.229 -0.997 1.00 93.06 82 PRO A N 1
ATOM 640 C CA . PRO A 1 82 ? -7.979 0.227 -1.896 1.00 93.06 82 PRO A CA 1
ATOM 641 C C . PRO A 1 82 ? -7.839 -0.413 -3.283 1.00 93.06 82 PRO A C 1
ATOM 643 O O . PRO A 1 82 ? -6.762 -0.436 -3.882 1.00 93.06 82 PRO A O 1
ATOM 646 N N . ARG A 1 83 ? -8.964 -0.881 -3.827 1.00 94.75 83 ARG A N 1
ATOM 647 C CA . ARG A 1 83 ? -9.101 -1.287 -5.231 1.00 94.75 83 ARG A CA 1
ATOM 648 C C . ARG A 1 83 ? -9.842 -0.220 -6.021 1.00 94.75 83 ARG A C 1
ATOM 650 O O . ARG A 1 83 ? -10.824 0.335 -5.519 1.00 94.75 83 ARG A O 1
ATOM 657 N N . THR A 1 84 ? -9.400 0.024 -7.250 1.00 92.38 84 THR A N 1
ATOM 658 C CA . THR A 1 84 ? -9.943 1.055 -8.149 1.00 92.38 84 THR A CA 1
ATOM 659 C C . THR A 1 84 ? -10.355 0.463 -9.498 1.00 92.38 84 THR A C 1
ATOM 661 O O . THR A 1 84 ? -10.000 -0.673 -9.844 1.00 92.38 84 THR A O 1
ATOM 664 N N . GLY A 1 85 ? -11.168 1.211 -10.252 1.00 90.12 85 GLY A N 1
ATOM 665 C CA . GLY A 1 85 ? -11.612 0.804 -11.590 1.00 90.12 85 GLY A CA 1
ATOM 666 C C . GLY A 1 85 ? -12.407 -0.505 -11.611 1.00 90.12 85 GLY A C 1
ATOM 667 O O . GLY A 1 85 ? -12.393 -1.221 -12.617 1.00 90.12 85 GLY A O 1
ATOM 668 N N . CYS A 1 86 ? -13.055 -0.858 -10.494 1.00 91.38 86 CYS A N 1
ATOM 669 C CA . CYS A 1 86 ? -13.712 -2.147 -10.348 1.00 91.38 86 CYS A CA 1
ATOM 670 C C . CYS A 1 86 ? -15.057 -2.209 -11.072 1.00 91.38 86 CYS A C 1
ATOM 672 O O . CYS A 1 86 ? -15.882 -1.300 -10.988 1.00 91.38 86 CYS A O 1
ATOM 674 N N . ARG A 1 87 ? -15.301 -3.323 -11.765 1.00 90.75 87 ARG A N 1
ATOM 675 C CA . ARG A 1 87 ? -16.549 -3.588 -12.488 1.00 90.75 87 ARG A CA 1
ATOM 676 C C . ARG A 1 87 ? -16.801 -5.079 -12.649 1.00 90.75 87 ARG A C 1
ATOM 678 O O . ARG A 1 87 ? -15.880 -5.893 -12.661 1.00 90.75 87 ARG A O 1
ATOM 685 N N . TRP A 1 88 ? -18.067 -5.430 -12.837 1.00 89.62 88 TRP A N 1
ATOM 686 C CA . TRP A 1 88 ? -18.460 -6.784 -13.205 1.00 89.62 88 TRP A CA 1
ATOM 687 C C . TRP A 1 88 ? -18.214 -7.024 -14.696 1.00 89.62 88 TRP A C 1
ATOM 689 O O . TRP A 1 88 ? -18.801 -6.362 -15.548 1.00 89.62 88 TRP A O 1
ATOM 699 N N . ILE A 1 89 ? -17.364 -7.999 -15.014 1.00 89.88 89 ILE A N 1
ATOM 700 C CA . ILE A 1 89 ? -17.082 -8.460 -16.376 1.00 89.88 89 ILE A CA 1
ATOM 701 C C . ILE A 1 89 ? -17.344 -9.960 -16.407 1.00 89.88 89 ILE A C 1
ATOM 703 O O . ILE A 1 89 ? -16.685 -10.715 -15.699 1.00 89.88 89 ILE A O 1
ATOM 707 N N . ASN A 1 90 ? -18.302 -10.414 -17.218 1.00 93.00 90 ASN A N 1
ATOM 708 C CA . ASN A 1 90 ? -18.639 -11.839 -17.346 1.00 93.00 90 ASN A CA 1
ATOM 709 C C . ASN A 1 90 ? -18.880 -12.532 -15.986 1.00 93.00 90 ASN A C 1
ATOM 711 O O . ASN A 1 90 ? -18.384 -13.631 -15.748 1.00 93.00 90 ASN A O 1
ATOM 715 N N . LYS A 1 91 ? -19.632 -11.875 -15.085 1.00 89.69 91 LYS A N 1
ATOM 716 C CA . LYS A 1 91 ? -19.914 -12.330 -13.703 1.00 89.69 91 LYS A CA 1
ATOM 717 C C . LYS A 1 91 ? -18.684 -12.440 -12.788 1.00 89.69 91 LYS A C 1
ATOM 719 O O . LYS A 1 91 ? -18.763 -13.081 -11.749 1.00 89.69 91 LYS A O 1
ATOM 724 N N . GLN A 1 92 ? -17.570 -11.815 -13.152 1.00 90.19 92 GLN A N 1
ATOM 725 C CA . GLN A 1 92 ? -16.385 -11.686 -12.308 1.00 90.19 92 GLN A CA 1
ATOM 726 C C . GLN A 1 92 ? -16.209 -10.221 -11.930 1.00 90.19 92 GLN A C 1
ATOM 728 O O . GLN A 1 92 ? -16.228 -9.352 -12.802 1.00 90.19 92 GLN A O 1
ATOM 733 N N . PHE A 1 93 ? -16.045 -9.945 -10.645 1.00 92.06 93 PHE A N 1
ATOM 734 C CA . PHE A 1 93 ? -15.674 -8.630 -10.160 1.00 92.06 93 PHE A CA 1
ATOM 735 C C . PHE A 1 93 ? -14.179 -8.434 -10.408 1.00 92.06 93 PHE A C 1
ATOM 737 O O . PHE A 1 93 ? -13.367 -9.198 -9.889 1.00 92.06 93 PHE A O 1
ATOM 744 N N . LYS A 1 94 ? -13.833 -7.472 -11.266 1.00 89.62 94 LYS A N 1
ATOM 745 C CA . LYS A 1 94 ? -12.454 -7.193 -11.677 1.00 89.62 94 LYS A CA 1
ATOM 746 C C . LYS A 1 94 ? -12.120 -5.735 -11.457 1.00 89.62 94 LYS A C 1
ATOM 748 O O . LYS A 1 94 ? -12.880 -4.874 -11.898 1.00 89.62 94 LYS A O 1
ATOM 753 N N . CYS A 1 95 ? -10.970 -5.484 -10.857 1.00 91.31 95 CYS A N 1
ATOM 754 C CA . CYS A 1 95 ? -10.402 -4.166 -10.612 1.00 91.31 95 CYS A CA 1
ATOM 755 C C . CYS A 1 95 ? -9.166 -3.923 -11.481 1.00 91.31 95 CYS A C 1
ATOM 757 O O . CYS A 1 95 ? -8.511 -4.863 -11.932 1.00 91.31 95 CYS A O 1
ATOM 759 N N . ALA A 1 96 ? -8.854 -2.653 -11.733 1.00 88.81 96 ALA A N 1
ATOM 760 C CA . ALA A 1 96 ? -7.644 -2.279 -12.458 1.00 88.81 96 ALA A CA 1
ATOM 761 C C . ALA A 1 96 ? -6.404 -2.336 -11.554 1.00 88.81 96 ALA A C 1
ATOM 763 O O . ALA A 1 96 ? -5.343 -2.763 -12.004 1.00 88.81 96 ALA A O 1
ATOM 764 N N . THR A 1 97 ? -6.553 -1.960 -10.279 1.00 89.00 97 THR A N 1
ATOM 765 C CA . THR A 1 97 ? -5.493 -2.039 -9.262 1.00 89.00 97 THR A CA 1
ATOM 766 C C . THR A 1 97 ? -5.983 -2.771 -8.019 1.00 89.00 97 THR A C 1
ATOM 768 O O . THR A 1 97 ? -7.163 -2.685 -7.662 1.00 89.00 97 THR A O 1
ATOM 771 N N . GLY A 1 98 ? -5.081 -3.481 -7.338 1.00 88.44 98 GLY A N 1
ATOM 772 C CA . GLY A 1 98 ? -5.379 -4.193 -6.092 1.00 88.44 98 GLY A CA 1
ATOM 773 C C . GLY A 1 98 ? -6.352 -5.368 -6.242 1.00 88.44 98 GLY A C 1
ATOM 774 O O . GLY A 1 98 ? -6.889 -5.840 -5.237 1.00 88.44 98 GLY A O 1
ATOM 775 N N . ASP A 1 99 ? -6.633 -5.822 -7.470 1.00 89.00 99 ASP A N 1
ATOM 776 C CA . ASP A 1 99 ? -7.612 -6.882 -7.720 1.00 89.00 99 ASP A CA 1
ATOM 777 C C . ASP A 1 99 ? -7.272 -8.141 -6.923 1.00 89.00 99 ASP A C 1
ATOM 779 O O . ASP A 1 99 ? -6.126 -8.559 -6.874 1.00 89.00 99 ASP A O 1
ATOM 783 N N . CYS A 1 100 ? -8.260 -8.756 -6.292 1.00 88.81 100 CYS A N 1
ATOM 784 C CA . CYS A 1 100 ? -8.073 -9.987 -5.526 1.00 88.81 100 CYS A CA 1
ATOM 785 C C . CYS A 1 100 ? -8.958 -11.112 -6.076 1.00 88.81 100 CYS A C 1
ATOM 787 O O . CYS A 1 100 ? -9.192 -12.114 -5.399 1.00 88.81 100 CYS A O 1
ATOM 789 N N . GLY A 1 101 ? -9.519 -10.937 -7.278 1.00 85.62 101 GLY A N 1
ATOM 790 C CA . GLY A 1 101 ? -10.469 -11.859 -7.873 1.00 85.62 101 GLY A CA 1
ATOM 791 C C . GLY A 1 101 ? -9.795 -13.178 -8.229 1.00 85.62 101 GLY A C 1
ATOM 792 O O . GLY A 1 101 ? -8.913 -13.243 -9.082 1.00 85.62 101 GLY A O 1
ATOM 793 N N . ALA A 1 102 ? -10.249 -14.264 -7.614 1.00 83.56 102 ALA 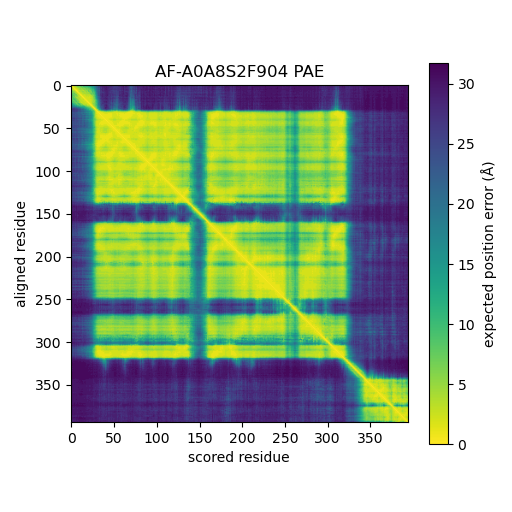A N 1
ATOM 794 C CA . ALA A 1 102 ? -9.746 -15.595 -7.908 1.00 83.56 102 ALA A CA 1
ATOM 795 C C . ALA A 1 102 ? -10.867 -16.627 -7.858 1.00 83.56 102 ALA A C 1
ATOM 797 O O . ALA A 1 102 ? -11.920 -16.432 -7.250 1.00 83.56 102 ALA A O 1
ATOM 798 N N . ARG A 1 103 ? -10.605 -17.810 -8.419 1.00 85.56 103 ARG A N 1
ATOM 799 C CA . ARG A 1 103 ? -11.545 -18.934 -8.326 1.00 85.56 103 ARG A CA 1
ATOM 800 C C . ARG A 1 103 ? -11.919 -19.252 -6.871 1.00 85.56 103 ARG A C 1
ATOM 802 O O . ARG A 1 103 ? -13.072 -19.573 -6.607 1.00 85.56 103 ARG A O 1
ATOM 809 N N . ALA A 1 104 ? -10.970 -19.120 -5.942 1.00 83.81 104 ALA A N 1
ATOM 810 C CA . ALA A 1 104 ? -11.156 -19.409 -4.521 1.00 83.81 104 ALA A CA 1
ATOM 811 C C . ALA A 1 104 ? -12.150 -18.468 -3.808 1.00 83.81 104 ALA A C 1
ATOM 813 O O . ALA A 1 104 ? -12.820 -18.905 -2.877 1.00 83.81 104 ALA A O 1
ATOM 814 N N . ASN A 1 105 ? -12.306 -17.217 -4.259 1.00 85.50 105 ASN A N 1
ATOM 815 C CA . ASN A 1 105 ? -13.310 -16.291 -3.717 1.00 85.50 105 ASN A CA 1
ATOM 816 C C . ASN A 1 105 ? -14.514 -16.081 -4.650 1.00 85.50 105 ASN A C 1
ATOM 818 O O . ASN A 1 105 ? -15.359 -15.227 -4.385 1.00 85.50 105 ASN A O 1
ATOM 822 N N . GLY A 1 106 ? -14.614 -16.879 -5.719 1.00 87.81 106 GLY A N 1
ATOM 823 C CA . GLY A 1 106 ? -15.681 -16.780 -6.712 1.00 87.81 106 GLY A CA 1
ATOM 824 C C . GLY A 1 106 ? -15.614 -15.515 -7.566 1.00 87.81 106 GLY A C 1
ATOM 825 O O . GLY A 1 106 ? -16.625 -15.158 -8.163 1.00 87.81 106 GLY A O 1
ATOM 826 N N . PHE A 1 107 ? -14.457 -14.841 -7.623 1.00 88.44 107 PHE A N 1
ATOM 827 C CA . PHE A 1 107 ? -14.295 -13.531 -8.261 1.00 88.44 107 PHE A CA 1
ATOM 828 C C . PHE A 1 107 ? -15.292 -12.492 -7.721 1.00 88.44 107 PHE A C 1
ATOM 830 O O . PHE A 1 107 ? -15.869 -11.719 -8.483 1.00 88.44 107 PHE A O 1
ATOM 837 N N . GLY A 1 108 ? -15.568 -12.537 -6.415 1.00 88.50 108 GLY A N 1
ATOM 838 C CA . GLY A 1 108 ? -16.496 -11.630 -5.746 1.00 88.50 108 GLY A CA 1
ATOM 839 C C . GLY A 1 108 ? -15.840 -10.334 -5.269 1.00 88.50 108 GLY A C 1
ATOM 840 O O . GLY A 1 108 ? -14.632 -10.139 -5.377 1.00 88.50 108 GLY A O 1
ATOM 841 N N . ILE A 1 109 ? -16.655 -9.453 -4.682 1.00 88.19 109 ILE A N 1
ATOM 842 C CA . ILE A 1 109 ? -16.154 -8.244 -4.013 1.00 88.19 109 ILE A CA 1
ATOM 843 C C . ILE A 1 109 ? -15.273 -8.603 -2.803 1.00 88.19 109 ILE A C 1
ATOM 845 O O . ILE A 1 109 ? -14.190 -8.029 -2.704 1.00 88.19 109 ILE A O 1
ATOM 849 N N . PRO A 1 110 ? -15.659 -9.508 -1.882 1.00 91.06 110 PRO A N 1
ATOM 850 C CA . PRO A 1 110 ? -14.812 -9.817 -0.732 1.00 91.06 110 PRO A CA 1
ATOM 851 C C . PRO A 1 110 ? -13.592 -10.638 -1.156 1.00 91.06 110 PRO A C 1
ATOM 853 O O . PRO A 1 110 ? -13.731 -11.653 -1.843 1.00 91.06 110 PRO A O 1
ATOM 856 N N . CYS A 1 111 ? -12.396 -10.236 -0.717 1.00 90.12 111 CYS A N 1
ATOM 857 C CA . CYS A 1 111 ? -11.168 -10.924 -1.107 1.00 90.12 111 CYS A CA 1
ATOM 858 C C . CYS A 1 111 ? -11.004 -12.290 -0.434 1.00 90.12 111 CYS A C 1
ATOM 860 O O . CYS A 1 111 ? -10.256 -13.123 -0.940 1.00 90.12 111 CYS A O 1
ATOM 862 N N . LYS A 1 112 ? -11.712 -12.555 0.673 1.00 87.56 112 LYS A N 1
ATOM 863 C CA . LYS A 1 112 ? -11.659 -13.816 1.430 1.00 87.56 112 LYS A CA 1
ATOM 864 C C . LYS A 1 112 ? -10.235 -14.271 1.783 1.00 87.56 112 LYS A C 1
ATOM 866 O O . LYS A 1 112 ? -9.920 -15.455 1.718 1.00 87.56 112 LYS A O 1
ATOM 871 N N . GLY A 1 113 ? -9.372 -13.317 2.141 1.00 80.81 113 GLY A N 1
ATOM 872 C CA . GLY A 1 113 ? -7.980 -13.568 2.526 1.00 80.81 113 GLY A CA 1
ATOM 873 C C . GLY A 1 113 ? -6.976 -13.619 1.366 1.00 80.81 113 GLY A C 1
ATOM 874 O O . GLY A 1 113 ? -5.787 -13.822 1.603 1.00 80.81 113 GLY A O 1
ATOM 875 N N . ILE A 1 114 ? -7.418 -13.417 0.124 1.00 83.12 114 ILE A N 1
ATOM 876 C CA . ILE A 1 114 ? -6.533 -13.321 -1.044 1.00 83.12 114 ILE A CA 1
ATOM 877 C C . ILE A 1 114 ? -5.936 -11.911 -1.106 1.00 83.12 114 ILE A C 1
ATOM 879 O O . ILE A 1 114 ? -6.679 -10.936 -1.005 1.00 83.12 114 ILE A O 1
ATOM 883 N N . SER A 1 115 ? -4.611 -11.813 -1.256 1.00 83.88 115 SER A N 1
ATOM 884 C CA . SER A 1 115 ? -3.917 -10.522 -1.381 1.00 83.88 115 SER A CA 1
ATOM 885 C C . SER A 1 115 ? -4.279 -9.808 -2.691 1.00 83.88 115 SER A C 1
ATOM 887 O O . SER A 1 115 ? -4.679 -10.443 -3.674 1.00 83.88 115 SER A O 1
ATOM 889 N N . GLY A 1 116 ? -4.164 -8.482 -2.692 1.00 82.69 116 GLY A N 1
ATOM 890 C CA . GLY A 1 116 ? -4.389 -7.648 -3.867 1.00 82.69 116 GLY A CA 1
ATOM 891 C C . GLY A 1 116 ? -3.256 -7.776 -4.881 1.00 82.69 116 GLY A C 1
ATOM 892 O O . GLY A 1 116 ? -2.090 -7.861 -4.521 1.00 82.69 116 GLY A O 1
ATOM 893 N N . GLN A 1 117 ? -3.594 -7.779 -6.167 1.00 84.38 117 GLN A N 1
ATOM 894 C CA . GLN A 1 117 ? -2.611 -7.767 -7.241 1.00 84.38 117 GLN A CA 1
ATOM 895 C C . GLN A 1 117 ? -1.998 -6.364 -7.402 1.00 84.38 117 GLN A C 1
ATOM 897 O O . GLN A 1 117 ? -2.742 -5.374 -7.430 1.00 84.38 117 GLN A O 1
ATOM 902 N N . PRO A 1 118 ? -0.673 -6.263 -7.587 1.00 82.31 118 PRO A N 1
ATOM 903 C CA . PRO A 1 118 ? 0.004 -4.988 -7.802 1.00 82.31 118 PRO A CA 1
ATOM 904 C C . PRO A 1 118 ? -0.448 -4.249 -9.081 1.00 82.31 118 PRO A C 1
ATOM 906 O O . PRO A 1 118 ? -0.755 -4.903 -10.083 1.00 82.31 118 PRO A O 1
ATOM 909 N N . PRO A 1 119 ? -0.420 -2.901 -9.112 1.00 84.69 119 PRO A N 1
ATOM 910 C CA . PRO A 1 119 ? 0.091 -2.034 -8.057 1.00 84.69 119 PRO A CA 1
ATOM 911 C C . PRO A 1 119 ? -0.922 -1.695 -6.974 1.00 84.69 119 PRO A C 1
ATOM 913 O O . PRO A 1 119 ? -2.097 -1.474 -7.266 1.00 84.69 119 PRO A O 1
ATOM 916 N N . VAL A 1 120 ? -0.471 -1.634 -5.721 1.00 84.06 120 VAL A N 1
ATOM 917 C CA . VAL A 1 120 ? -1.357 -1.358 -4.593 1.00 84.06 120 VAL A CA 1
ATOM 918 C C . VAL A 1 120 ? -0.625 -0.717 -3.412 1.00 84.06 120 VAL A C 1
ATOM 920 O O . VAL A 1 120 ? 0.428 -1.186 -3.001 1.00 84.06 120 VAL A O 1
ATOM 923 N N . THR A 1 121 ? -1.205 0.352 -2.859 1.00 85.12 121 THR A N 1
ATOM 924 C CA . THR A 1 121 ? -0.779 0.912 -1.567 1.00 85.12 121 THR A CA 1
ATOM 925 C C . THR A 1 121 ? -1.353 0.059 -0.431 1.00 85.12 121 THR A C 1
ATOM 927 O O . THR A 1 121 ? -2.571 -0.146 -0.386 1.00 85.12 121 THR A O 1
ATOM 930 N N . LEU A 1 122 ? -0.512 -0.401 0.496 1.00 86.50 122 LEU A N 1
ATOM 931 C CA . LEU A 1 122 ? -0.900 -1.252 1.620 1.00 86.50 122 LEU A CA 1
ATOM 932 C C . LEU A 1 122 ? -0.820 -0.495 2.952 1.00 86.50 122 LEU A C 1
ATOM 934 O O . LEU A 1 122 ? 0.072 0.317 3.199 1.00 86.50 122 LEU A O 1
ATOM 938 N N . ALA A 1 123 ? -1.791 -0.780 3.811 1.00 89.19 123 ALA A N 1
ATOM 939 C CA . ALA A 1 123 ? -1.830 -0.376 5.208 1.00 89.19 123 ALA A CA 1
ATOM 940 C C . ALA A 1 123 ? -1.704 -1.635 6.062 1.00 89.19 123 ALA A C 1
ATOM 942 O O . ALA A 1 123 ? -2.560 -2.520 5.962 1.00 89.19 123 ALA A O 1
ATOM 943 N N . GLU A 1 124 ? -0.672 -1.714 6.893 1.00 86.25 124 GLU A N 1
ATOM 944 C CA . GLU A 1 124 ? -0.297 -2.960 7.562 1.00 86.25 124 GLU A CA 1
ATOM 945 C C . GLU A 1 124 ? -0.369 -2.837 9.071 1.00 86.25 124 GLU A C 1
ATOM 947 O O . GLU A 1 124 ? -0.077 -1.783 9.632 1.00 86.25 124 GLU A O 1
ATOM 952 N N . PHE A 1 125 ? -0.814 -3.911 9.724 1.00 87.00 125 PHE A N 1
ATOM 953 C CA . PHE A 1 125 ? -1.111 -3.922 11.148 1.00 87.00 125 PHE A CA 1
ATOM 954 C C . PHE A 1 125 ? -0.762 -5.260 11.804 1.00 87.00 125 PHE A C 1
ATOM 956 O O . PHE A 1 125 ? -1.102 -6.347 11.327 1.00 87.00 125 PHE A O 1
ATOM 963 N N . THR A 1 126 ? -0.154 -5.164 12.981 1.00 86.88 126 THR A N 1
ATOM 964 C CA . THR A 1 126 ? -0.134 -6.206 14.009 1.00 86.88 126 THR A CA 1
ATOM 965 C C . THR A 1 126 ? -0.560 -5.558 15.315 1.00 86.88 126 THR A C 1
ATOM 967 O O . THR A 1 126 ? 0.164 -4.723 15.848 1.00 86.88 126 THR A O 1
ATOM 970 N N . LEU A 1 127 ? -1.742 -5.906 15.814 1.00 88.06 127 LEU A N 1
ATOM 971 C CA . LEU A 1 127 ? -2.327 -5.317 17.016 1.00 88.06 127 LEU A CA 1
ATOM 972 C C . LEU A 1 127 ? -2.027 -6.179 18.240 1.00 88.06 127 LEU A C 1
ATOM 974 O O . LEU A 1 127 ? -2.035 -7.407 18.142 1.00 88.06 127 LEU A O 1
ATOM 978 N N . ASN A 1 128 ? -1.764 -5.524 19.376 1.00 87.81 128 ASN A N 1
ATOM 979 C CA . ASN A 1 128 ? -1.453 -6.182 20.652 1.00 87.81 128 ASN A CA 1
ATOM 980 C C . ASN A 1 128 ? -0.403 -7.306 20.494 1.00 87.81 128 ASN A C 1
ATOM 982 O O . ASN A 1 128 ? -0.558 -8.425 20.984 1.00 87.81 128 ASN A O 1
ATOM 986 N N . GLY A 1 129 ? 0.656 -7.006 19.739 1.00 80.88 129 GLY A N 1
ATOM 987 C CA . GLY A 1 129 ? 1.784 -7.889 19.485 1.00 80.88 129 GLY A CA 1
ATOM 988 C C . GLY A 1 129 ? 2.738 -7.979 20.679 1.00 80.88 129 GLY A C 1
ATOM 989 O O . GLY A 1 129 ? 2.346 -7.920 21.846 1.00 80.88 129 GLY A O 1
ATOM 990 N N . ALA A 1 130 ? 4.034 -8.130 20.401 1.00 75.62 130 ALA A N 1
ATOM 991 C CA . ALA A 1 130 ? 5.048 -8.238 21.448 1.00 75.62 130 ALA A CA 1
ATOM 992 C C . ALA A 1 130 ? 4.996 -7.033 22.410 1.00 75.62 130 ALA A C 1
ATOM 994 O O . ALA A 1 130 ? 5.004 -5.883 21.982 1.00 75.62 130 ALA A O 1
ATOM 995 N N . GLY A 1 131 ? 4.922 -7.297 23.720 1.00 81.00 131 GLY A N 1
ATOM 996 C CA . GLY A 1 131 ? 4.827 -6.245 24.742 1.00 81.00 131 GLY A CA 1
ATOM 997 C C . GLY A 1 131 ? 3.488 -5.496 24.780 1.00 81.00 131 GLY A C 1
ATOM 998 O O . GLY A 1 131 ? 3.401 -4.453 25.423 1.00 81.00 131 GLY A O 1
ATOM 999 N N . GLY A 1 132 ? 2.459 -6.011 24.101 1.00 84.81 132 GLY A N 1
ATOM 1000 C CA . GLY A 1 132 ? 1.161 -5.353 23.957 1.00 84.81 132 GLY A CA 1
ATOM 1001 C C . GLY A 1 132 ? 1.178 -4.155 23.010 1.00 84.81 132 GLY A C 1
ATOM 1002 O O . GLY A 1 132 ? 0.333 -3.265 23.119 1.00 84.81 132 GLY A O 1
ATOM 1003 N N . LEU A 1 133 ? 2.174 -4.114 22.121 1.00 85.06 133 LEU A N 1
ATOM 1004 C CA . LEU A 1 133 ? 2.374 -3.042 21.160 1.00 85.06 133 LEU A CA 1
ATOM 1005 C C . LEU A 1 133 ? 1.603 -3.303 19.872 1.00 85.06 133 LEU A C 1
ATOM 1007 O O . LEU A 1 133 ? 1.542 -4.420 19.364 1.00 85.06 133 LEU A O 1
ATOM 1011 N N . ASP A 1 134 ? 1.091 -2.226 19.313 1.00 87.44 134 ASP A N 1
ATOM 1012 C CA . ASP A 1 134 ? 0.571 -2.166 17.965 1.00 87.44 134 ASP A CA 1
ATOM 1013 C C . ASP A 1 134 ? 1.689 -1.736 17.040 1.00 87.44 134 ASP A C 1
ATOM 1015 O O . ASP A 1 134 ? 2.307 -0.697 17.269 1.00 87.44 134 ASP A O 1
ATOM 1019 N N . TYR A 1 135 ? 1.904 -2.504 15.986 1.00 83.94 135 TYR A N 1
ATOM 1020 C CA . TYR A 1 135 ? 2.806 -2.169 14.901 1.00 83.94 135 TYR A CA 1
ATOM 1021 C C . TYR A 1 135 ? 1.969 -1.838 13.680 1.00 83.94 135 TYR A C 1
ATOM 1023 O O . TYR A 1 135 ? 1.075 -2.610 13.326 1.00 83.94 135 TYR A O 1
ATOM 1031 N N . TYR A 1 136 ? 2.238 -0.692 13.069 1.00 78.75 136 TYR A N 1
ATOM 1032 C CA . TYR A 1 136 ? 1.595 -0.310 11.823 1.00 78.75 136 TYR A CA 1
ATOM 1033 C C . TYR A 1 136 ? 2.530 0.493 10.939 1.00 78.75 136 TYR A C 1
ATOM 1035 O O . TYR A 1 136 ? 3.407 1.215 11.419 1.00 78.75 136 TYR A O 1
ATOM 1043 N N . ASP A 1 137 ? 2.310 0.388 9.643 1.00 72.50 137 ASP A N 1
ATOM 1044 C CA . ASP A 1 137 ? 3.070 1.107 8.639 1.00 72.50 137 ASP A CA 1
ATOM 1045 C C . ASP A 1 137 ? 2.267 1.236 7.346 1.00 72.50 137 ASP A C 1
ATOM 1047 O O . ASP A 1 137 ? 1.230 0.597 7.141 1.00 72.50 137 ASP A O 1
ATOM 1051 N N . LEU A 1 138 ? 2.732 2.156 6.505 1.00 63.09 138 LEU A N 1
ATOM 1052 C CA . LEU A 1 138 ? 2.351 2.186 5.108 1.00 63.09 138 LEU A CA 1
ATOM 1053 C C . LEU A 1 138 ? 3.464 1.508 4.340 1.00 63.09 138 LEU A C 1
ATOM 1055 O O . LEU A 1 138 ? 4.612 1.968 4.345 1.00 63.09 138 LEU A O 1
ATOM 1059 N N . SER A 1 139 ? 3.106 0.459 3.633 1.00 58.19 139 SER A N 1
ATOM 1060 C CA . SER A 1 139 ? 4.015 -0.193 2.729 1.00 58.19 139 SER A CA 1
ATOM 1061 C C . SER A 1 139 ? 3.496 -0.010 1.320 1.00 58.19 139 SER A C 1
ATOM 1063 O O . SER A 1 139 ? 2.307 -0.105 1.013 1.00 58.19 139 SER A O 1
ATOM 1065 N N . ASN A 1 140 ? 4.417 0.282 0.415 1.00 48.00 140 ASN A N 1
ATOM 1066 C CA . ASN A 1 140 ? 4.124 0.074 -0.985 1.00 48.00 140 ASN A CA 1
ATOM 1067 C C . ASN A 1 140 ? 4.359 -1.399 -1.332 1.00 48.00 140 ASN A C 1
ATOM 1069 O O . ASN A 1 140 ? 4.623 -1.611 -2.497 1.00 48.00 140 ASN A O 1
ATOM 1073 N N . GLY A 1 141 ? 4.358 -2.367 -0.386 1.00 40.78 141 GLY A N 1
ATOM 1074 C CA . GLY A 1 141 ? 4.700 -3.785 -0.595 1.00 40.78 141 GLY A CA 1
ATOM 1075 C C . GLY A 1 141 ? 4.561 -4.740 0.600 1.00 40.78 141 GLY A C 1
ATOM 1076 O O . GLY A 1 141 ? 4.413 -4.300 1.721 1.00 40.78 141 GLY A O 1
ATOM 1077 N N . GLU A 1 142 ? 4.646 -6.052 0.379 1.00 37.38 142 GLU A N 1
ATOM 1078 C CA . GLU A 1 142 ? 4.423 -7.090 1.413 1.00 37.38 142 GLU A CA 1
ATOM 1079 C C . GLU A 1 142 ? 5.551 -7.176 2.486 1.00 37.38 142 GLU A C 1
ATOM 1081 O O . GLU A 1 142 ? 6.735 -7.148 2.126 1.00 37.38 142 GLU A O 1
ATOM 1086 N N . PRO A 1 143 ? 5.236 -7.379 3.786 1.00 35.56 143 PRO A N 1
ATOM 1087 C CA . PRO A 1 143 ? 6.197 -7.487 4.875 1.00 35.56 143 PRO A CA 1
ATOM 1088 C C . PRO A 1 143 ? 6.428 -8.938 5.319 1.00 35.56 143 PRO A C 1
ATOM 1090 O O . PRO A 1 143 ? 5.627 -9.857 5.132 1.00 35.56 143 PRO A O 1
ATOM 1093 N N . VAL A 1 144 ? 7.562 -9.126 5.991 1.00 34.44 144 VAL A N 1
ATOM 1094 C CA . VAL A 1 144 ? 8.018 -10.397 6.551 1.00 34.44 144 VAL A CA 1
ATOM 1095 C C . VAL A 1 144 ? 7.214 -10.759 7.801 1.00 34.44 144 VAL A C 1
ATOM 1097 O O . VAL A 1 144 ? 7.294 -10.094 8.833 1.00 34.44 144 VAL A O 1
ATOM 1100 N N . LEU A 1 145 ? 6.531 -11.902 7.753 1.00 29.94 145 LEU A N 1
ATOM 1101 C CA . LEU A 1 145 ? 6.088 -12.612 8.946 1.00 29.94 145 LEU A CA 1
ATOM 1102 C C . LEU A 1 145 ? 7.330 -13.161 9.675 1.00 29.94 145 LEU A C 1
ATOM 1104 O O . LEU A 1 145 ? 7.802 -14.255 9.367 1.00 29.94 145 LEU A O 1
ATOM 1108 N N . ILE A 1 146 ? 7.888 -12.415 10.635 1.00 28.19 146 ILE A N 1
ATOM 1109 C CA . ILE A 1 146 ? 8.899 -12.968 11.549 1.00 28.19 146 ILE A CA 1
ATOM 1110 C C . ILE A 1 146 ? 8.180 -13.921 12.513 1.00 28.19 146 ILE A C 1
ATOM 1112 O O . ILE A 1 146 ? 7.797 -13.549 13.618 1.00 28.19 146 ILE A O 1
ATOM 1116 N N . ILE A 1 147 ? 7.994 -15.172 12.095 1.00 27.36 147 ILE A N 1
ATOM 1117 C CA . ILE A 1 147 ? 7.743 -16.292 13.006 1.00 27.36 147 ILE A CA 1
ATOM 1118 C C . ILE A 1 147 ? 8.993 -17.180 12.980 1.00 27.36 147 ILE A C 1
ATOM 1120 O O . ILE A 1 147 ? 9.227 -17.944 12.046 1.00 27.36 147 ILE A O 1
ATOM 1124 N N . PHE A 1 148 ? 9.825 -17.067 14.017 1.00 26.42 148 PHE A N 1
ATOM 1125 C CA . PHE A 1 148 ? 10.846 -18.070 14.349 1.00 26.42 148 PHE A CA 1
ATOM 1126 C C . PHE A 1 148 ? 10.190 -19.447 14.621 1.00 26.42 148 PHE A C 1
ATOM 1128 O O . PHE A 1 148 ? 9.039 -19.499 15.047 1.00 26.42 148 PHE A O 1
ATOM 1135 N N . PRO A 1 149 ? 10.929 -20.571 14.620 1.00 39.16 149 PRO A N 1
ATOM 1136 C CA . PRO A 1 149 ? 11.777 -21.119 13.577 1.00 39.16 149 PRO A CA 1
ATOM 1137 C C . PRO A 1 149 ? 11.294 -22.551 13.277 1.00 39.16 149 PRO A C 1
ATOM 1139 O O . PRO A 1 149 ? 11.720 -23.494 13.940 1.00 39.16 149 PRO A O 1
ATOM 1142 N N . LYS A 1 150 ? 10.387 -22.761 12.319 1.00 27.81 150 LYS A N 1
ATOM 1143 C CA . LYS A 1 150 ? 10.194 -24.090 11.710 1.00 27.81 150 LYS A CA 1
ATOM 1144 C C . LYS A 1 150 ? 9.292 -24.012 10.481 1.00 27.81 150 LYS A C 1
ATOM 1146 O O . LYS A 1 150 ? 8.148 -23.594 10.575 1.00 27.81 150 LYS A O 1
ATOM 1151 N N . ILE A 1 151 ? 9.827 -24.567 9.393 1.00 28.81 151 ILE A N 1
ATOM 1152 C CA . ILE A 1 151 ? 9.149 -25.012 8.166 1.00 28.81 151 ILE A CA 1
ATOM 1153 C C . ILE A 1 151 ? 9.054 -23.961 7.045 1.00 28.81 151 ILE A C 1
ATOM 1155 O O . ILE A 1 151 ? 8.085 -23.237 6.863 1.00 28.81 151 ILE A O 1
ATOM 1159 N N . ILE A 1 152 ? 10.149 -23.962 6.279 1.00 32.00 152 ILE A N 1
ATOM 1160 C CA . ILE A 1 152 ? 10.285 -23.935 4.814 1.00 32.00 152 ILE A CA 1
ATOM 1161 C C . ILE A 1 152 ? 8.946 -24.037 4.056 1.00 32.00 152 ILE A C 1
ATOM 1163 O O . ILE A 1 152 ? 8.521 -25.116 3.658 1.00 32.00 152 ILE A O 1
ATOM 1167 N N . THR A 1 153 ? 8.353 -22.883 3.783 1.00 26.05 153 THR A N 1
ATOM 1168 C CA . THR A 1 153 ? 7.681 -22.552 2.517 1.00 26.05 153 THR A CA 1
ATOM 1169 C C . THR A 1 153 ? 7.767 -21.042 2.417 1.00 26.05 153 THR A C 1
ATOM 1171 O O . THR A 1 153 ? 6.923 -20.317 2.932 1.00 26.05 153 THR A O 1
ATOM 1174 N N . VAL A 1 154 ? 8.883 -20.570 1.867 1.00 25.55 154 VAL A N 1
ATOM 1175 C CA . VAL A 1 154 ? 9.120 -19.147 1.666 1.00 25.55 154 VAL A CA 1
ATOM 1176 C C . VAL A 1 154 ? 8.272 -18.736 0.466 1.00 25.55 154 VAL A C 1
ATOM 1178 O O . VAL A 1 154 ? 8.731 -18.792 -0.672 1.00 25.55 154 VAL A O 1
ATOM 1181 N N . GLU A 1 155 ? 7.012 -18.367 0.692 1.00 26.97 155 GLU A N 1
ATOM 1182 C CA . GLU A 1 155 ? 6.343 -17.458 -0.238 1.00 26.97 155 GLU A CA 1
ATOM 1183 C C . GLU A 1 155 ? 7.016 -16.091 -0.077 1.00 26.97 155 GLU A C 1
ATOM 1185 O O . GLU A 1 155 ? 6.513 -15.183 0.573 1.00 26.97 155 GLU A O 1
ATOM 1190 N N . CYS A 1 156 ? 8.221 -15.969 -0.639 1.00 29.34 156 CYS A N 1
ATOM 1191 C CA . CYS A 1 156 ? 8.886 -14.695 -0.876 1.00 29.34 156 CYS A CA 1
ATOM 1192 C C . CYS A 1 156 ? 8.163 -13.993 -2.037 1.00 29.34 156 CYS A C 1
ATOM 1194 O O . CYS A 1 156 ? 8.719 -13.826 -3.119 1.00 29.34 156 CYS A O 1
ATOM 1196 N N . SER A 1 157 ? 6.904 -13.618 -1.818 1.00 27.80 157 SER A N 1
ATOM 1197 C CA . SER A 1 157 ? 6.243 -12.549 -2.563 1.00 27.80 157 SER A CA 1
ATOM 1198 C C . SER A 1 157 ? 6.391 -11.287 -1.728 1.00 27.80 157 SER A C 1
ATOM 1200 O O . SER A 1 157 ? 5.458 -10.858 -1.069 1.00 27.80 157 SER A O 1
ATOM 1202 N N . LEU A 1 158 ? 7.611 -10.754 -1.684 1.00 37.34 158 LEU A N 1
ATOM 1203 C CA . LEU A 1 158 ? 7.942 -9.503 -1.003 1.00 37.34 158 LEU A CA 1
ATOM 1204 C C . LEU A 1 158 ? 8.090 -8.429 -2.077 1.00 37.34 158 LEU A C 1
ATOM 1206 O O . LEU A 1 158 ? 9.185 -8.017 -2.451 1.00 37.34 158 LEU A O 1
ATOM 1210 N N . ILE A 1 159 ? 6.963 -8.082 -2.688 1.00 40.97 159 ILE A N 1
ATOM 1211 C CA . ILE A 1 159 ? 6.917 -7.128 -3.787 1.00 40.97 159 ILE A CA 1
ATOM 1212 C C . ILE A 1 159 ? 6.551 -5.792 -3.165 1.00 40.97 159 ILE A C 1
ATOM 1214 O O . ILE A 1 159 ? 5.563 -5.703 -2.455 1.00 40.97 159 ILE A O 1
ATOM 1218 N N . VAL A 1 160 ? 7.350 -4.753 -3.422 1.00 54.59 160 VAL A N 1
ATOM 1219 C CA . VAL A 1 160 ? 6.800 -3.395 -3.469 1.00 54.59 160 VAL A CA 1
ATOM 1220 C C . VAL A 1 160 ? 5.740 -3.469 -4.543 1.00 54.59 160 VAL A C 1
ATOM 1222 O O . VAL A 1 160 ? 6.094 -3.614 -5.696 1.00 54.59 160 VAL A O 1
ATOM 1225 N N . ASP A 1 161 ? 4.466 -3.487 -4.235 1.00 65.56 161 ASP A N 1
ATOM 1226 C CA . ASP A 1 161 ? 3.404 -3.513 -5.215 1.00 65.56 161 ASP A CA 1
ATOM 1227 C C . ASP A 1 161 ? 3.333 -2.182 -5.984 1.00 65.56 161 ASP A C 1
ATOM 1229 O O . ASP A 1 161 ? 3.045 -2.160 -7.179 1.00 65.56 161 ASP A O 1
ATOM 1233 N N . GLY A 1 162 ? 3.731 -1.072 -5.363 1.00 73.44 162 GLY A N 1
ATOM 1234 C CA . GLY A 1 162 ? 3.706 0.270 -5.946 1.00 73.44 162 GLY A CA 1
ATOM 1235 C C . GLY A 1 162 ? 2.703 1.165 -5.227 1.00 73.44 162 GLY A C 1
ATOM 1236 O O . GLY A 1 162 ? 2.323 0.897 -4.096 1.00 73.44 162 GLY A O 1
ATOM 1237 N N . HIS A 1 163 ? 2.275 2.239 -5.879 1.00 83.75 163 HIS A N 1
ATOM 1238 C CA . HIS A 1 163 ? 1.341 3.209 -5.326 1.00 83.75 163 HIS A CA 1
ATOM 1239 C C . HIS A 1 163 ? 0.110 3.345 -6.219 1.00 83.75 163 HIS A C 1
ATOM 1241 O O . HIS A 1 163 ? 0.232 3.715 -7.392 1.00 83.75 163 HIS A O 1
ATOM 1247 N N . SER A 1 164 ? -1.070 3.079 -5.655 1.00 86.44 164 SER A N 1
ATOM 1248 C CA . SER A 1 164 ? -2.358 3.230 -6.346 1.00 86.44 164 SER A CA 1
ATOM 1249 C C . SER A 1 164 ? -3.163 4.422 -5.834 1.00 86.44 164 SER A C 1
ATOM 1251 O O . SER A 1 164 ? -3.643 5.229 -6.624 1.00 86.44 164 SER A O 1
ATOM 1253 N N . VAL A 1 165 ? -3.303 4.546 -4.516 1.00 88.56 165 VAL A N 1
ATOM 1254 C CA . VAL A 1 165 ? -4.101 5.588 -3.860 1.00 88.56 165 VAL A CA 1
ATOM 1255 C C . VAL A 1 165 ? -3.324 6.128 -2.665 1.00 88.56 165 VAL A C 1
ATOM 1257 O O . VAL A 1 165 ? -2.785 5.350 -1.871 1.00 88.56 165 VAL A O 1
ATOM 1260 N N . GLY A 1 166 ? -3.297 7.455 -2.522 1.00 87.38 166 GLY A N 1
ATOM 1261 C CA . GLY A 1 166 ? -2.711 8.127 -1.365 1.00 87.38 166 GLY A CA 1
ATOM 1262 C C . GLY A 1 166 ? -3.407 7.714 -0.072 1.00 87.38 166 GLY A C 1
ATOM 1263 O O . GLY A 1 166 ? -4.636 7.628 -0.030 1.00 87.38 166 GLY A O 1
ATOM 1264 N N . MET A 1 167 ? -2.640 7.464 0.986 1.00 88.81 167 MET A N 1
ATOM 1265 C CA . MET A 1 167 ? -3.176 6.905 2.225 1.00 88.81 167 MET A CA 1
ATOM 1266 C C . MET A 1 167 ? -2.545 7.537 3.462 1.00 88.81 167 MET A C 1
ATOM 1268 O O . MET A 1 167 ? -1.349 7.830 3.485 1.00 88.81 167 MET A O 1
ATOM 1272 N N . THR A 1 168 ? -3.359 7.699 4.503 1.00 87.69 168 THR A N 1
ATOM 1273 C CA . THR A 1 168 ? -2.927 8.069 5.851 1.00 87.69 168 THR A CA 1
ATOM 1274 C C . THR A 1 168 ? -3.457 7.065 6.867 1.00 87.69 168 THR A C 1
ATOM 1276 O O . THR A 1 168 ? -4.650 6.767 6.859 1.00 87.69 168 THR A O 1
ATOM 1279 N N . ILE A 1 169 ? -2.593 6.609 7.776 1.00 91.94 169 ILE A N 1
ATOM 1280 C CA . ILE A 1 169 ? -2.961 5.885 8.997 1.00 91.94 169 ILE A CA 1
ATOM 1281 C C . ILE A 1 169 ? -2.766 6.822 10.181 1.00 91.94 169 ILE A C 1
ATOM 1283 O O . ILE A 1 169 ? -1.679 7.373 10.380 1.00 91.94 169 ILE A O 1
ATOM 1287 N N . LYS A 1 170 ? -3.807 6.972 10.995 1.00 91.06 170 LYS A N 1
ATOM 1288 C CA . LYS A 1 170 ? -3.790 7.840 12.169 1.00 91.06 170 LYS A CA 1
ATOM 1289 C C . LYS A 1 170 ? -4.382 7.125 13.388 1.00 91.06 170 LYS A C 1
ATOM 1291 O O . LYS A 1 170 ? -5.562 6.778 13.350 1.00 91.06 170 LYS A O 1
ATOM 1296 N N . PRO A 1 171 ? -3.622 6.951 14.482 1.00 93.81 171 PRO A N 1
ATOM 1297 C CA . PRO A 1 171 ? -4.179 6.549 15.769 1.00 93.81 171 PRO A CA 1
ATOM 1298 C C . PRO A 1 171 ? -5.217 7.566 16.267 1.00 93.81 171 PRO A C 1
ATOM 1300 O O . PRO A 1 171 ? -4.989 8.778 16.232 1.00 93.81 171 PRO A O 1
ATOM 1303 N N . ILE A 1 172 ? -6.358 7.080 16.745 1.00 94.31 172 ILE A N 1
ATOM 1304 C CA . ILE A 1 172 ? -7.462 7.880 17.285 1.00 94.31 172 ILE A CA 1
ATOM 1305 C C . ILE A 1 172 ? -8.012 7.270 18.580 1.00 94.31 172 ILE A C 1
ATOM 1307 O O . ILE A 1 172 ? -7.712 6.133 18.945 1.00 94.31 172 ILE A O 1
ATOM 1311 N N . GLY A 1 173 ? -8.860 8.031 19.274 1.00 90.12 173 GLY A N 1
ATOM 1312 C CA . GLY A 1 173 ? -9.454 7.615 20.543 1.00 90.12 173 GLY A CA 1
ATOM 1313 C C . GLY A 1 173 ? -8.466 7.694 21.706 1.00 90.12 173 GLY A C 1
ATOM 1314 O O . GLY A 1 173 ? -7.554 8.519 21.704 1.00 90.12 173 GLY A O 1
ATOM 1315 N N . GLN A 1 174 ? -8.675 6.860 22.724 1.00 89.69 174 GLN A N 1
ATOM 1316 C CA . GLN A 1 174 ? -7.766 6.757 23.864 1.00 89.69 174 GLN A CA 1
ATOM 1317 C C . GLN A 1 174 ? -6.684 5.716 23.564 1.00 89.69 174 GLN A C 1
ATOM 1319 O O . GLN A 1 174 ? -6.971 4.526 23.539 1.00 89.69 174 GLN A O 1
ATOM 1324 N N . PHE A 1 175 ? -5.447 6.166 23.364 1.00 93.38 175 PHE A N 1
ATOM 1325 C CA . PHE A 1 175 ? -4.281 5.310 23.144 1.00 93.38 175 PHE A CA 1
ATOM 1326 C C . PHE A 1 175 ? -3.127 5.694 24.070 1.00 93.38 175 PHE A C 1
ATOM 1328 O O . PHE A 1 175 ? -3.129 6.762 24.685 1.00 93.38 175 PHE A O 1
ATOM 1335 N N . GLN A 1 176 ? -2.145 4.804 24.194 1.00 93.62 176 GLN A N 1
ATOM 1336 C CA . GLN A 1 176 ? -0.978 4.996 25.048 1.00 93.62 176 GLN A CA 1
ATOM 1337 C C . GLN A 1 176 ? 0.291 5.066 24.200 1.00 93.62 176 GLN A C 1
ATOM 1339 O O . GLN A 1 176 ? 0.509 4.241 23.315 1.00 93.62 176 GLN A O 1
ATOM 1344 N N . MET A 1 177 ? 1.134 6.054 24.504 1.00 92.56 177 MET A N 1
ATOM 1345 C CA . MET A 1 177 ? 2.469 6.170 23.920 1.00 92.56 177 MET A CA 1
ATOM 1346 C C . MET A 1 177 ? 3.361 5.046 24.445 1.00 92.56 177 MET A C 1
ATOM 1348 O O . MET A 1 177 ? 3.311 4.694 25.625 1.00 92.56 177 MET A O 1
ATOM 1352 N N . VAL A 1 178 ? 4.238 4.538 23.590 1.00 90.75 178 VAL A N 1
ATOM 1353 C CA . VAL A 1 178 ? 5.243 3.547 23.970 1.00 90.75 178 VAL A CA 1
ATOM 1354 C C . VAL A 1 178 ? 6.333 4.223 24.798 1.00 90.75 178 VAL A C 1
ATOM 1356 O O . VAL A 1 178 ? 6.805 5.309 24.450 1.00 90.75 178 VAL A O 1
ATOM 1359 N N . ASN A 1 179 ? 6.783 3.585 25.881 1.00 91.19 179 ASN A N 1
ATOM 1360 C CA . ASN A 1 179 ? 7.905 4.078 26.683 1.00 91.19 179 ASN A CA 1
ATOM 1361 C C . ASN A 1 179 ? 9.255 3.809 25.989 1.00 91.19 179 ASN A C 1
ATOM 1363 O O . ASN A 1 179 ? 10.086 3.043 26.471 1.00 91.19 179 ASN A O 1
ATOM 1367 N N . ASN A 1 180 ? 9.452 4.426 24.826 1.00 81.56 180 ASN A N 1
ATOM 1368 C CA . ASN A 1 180 ? 10.694 4.399 24.073 1.00 81.56 180 ASN A CA 1
ATOM 1369 C C . ASN A 1 180 ? 10.913 5.762 23.401 1.00 81.56 180 ASN A C 1
ATOM 1371 O O . ASN A 1 180 ? 10.198 6.149 22.475 1.00 81.56 180 ASN A O 1
ATOM 1375 N N . LYS A 1 181 ? 11.922 6.499 23.878 1.00 81.12 181 LYS A N 1
ATOM 1376 C CA . LYS A 1 181 ? 12.252 7.845 23.384 1.00 81.12 181 LYS A CA 1
ATOM 1377 C C . LYS A 1 181 ? 12.862 7.835 21.980 1.00 81.12 181 LYS A C 1
ATOM 1379 O O . LYS A 1 181 ? 12.817 8.860 21.307 1.00 81.12 181 LYS A O 1
ATOM 1384 N N . GLU A 1 182 ? 13.405 6.705 21.530 1.00 83.94 182 GLU A N 1
ATOM 1385 C CA . GLU A 1 182 ? 14.031 6.575 20.209 1.00 83.94 182 GLU A CA 1
ATOM 1386 C C . GLU A 1 182 ? 13.007 6.557 19.072 1.00 83.94 182 GLU A C 1
ATOM 1388 O O . GLU A 1 182 ? 13.344 6.881 17.936 1.00 83.94 182 GLU A O 1
ATOM 1393 N N . LEU A 1 183 ? 11.745 6.239 19.382 1.00 75.25 183 LEU A N 1
ATOM 1394 C CA . LEU A 1 183 ? 10.676 6.191 18.391 1.00 75.25 183 LEU A CA 1
ATOM 1395 C C . LEU A 1 183 ? 10.356 7.568 17.804 1.00 75.25 183 LEU A C 1
ATOM 1397 O O . LEU A 1 183 ? 9.932 7.642 16.659 1.00 75.25 183 LEU A O 1
ATOM 1401 N N . GLY A 1 184 ? 10.555 8.667 18.540 1.00 87.62 184 GLY A N 1
ATOM 1402 C CA . GLY A 1 184 ? 10.275 10.016 18.034 1.00 87.62 184 GLY A CA 1
ATOM 1403 C C . GLY A 1 184 ? 8.895 10.117 17.366 1.00 87.62 184 GLY A C 1
ATOM 1404 O O . GLY A 1 184 ? 7.879 9.830 17.995 1.00 87.62 184 GLY A O 1
ATOM 1405 N N . LYS A 1 185 ? 8.866 10.476 16.074 1.00 84.56 185 LYS A N 1
ATOM 1406 C CA . LYS A 1 185 ? 7.629 10.583 15.277 1.00 84.56 185 LYS A CA 1
ATOM 1407 C C . LYS A 1 185 ? 6.902 9.254 15.027 1.00 84.56 185 LYS A C 1
ATOM 1409 O O . LYS A 1 185 ? 5.746 9.285 14.632 1.00 84.56 185 LYS A O 1
ATOM 1414 N N . TYR A 1 186 ? 7.555 8.115 15.250 1.00 84.44 186 TYR A N 1
ATOM 1415 C CA . TYR A 1 186 ? 6.990 6.772 15.081 1.00 84.44 186 TYR A CA 1
ATOM 1416 C C . TYR A 1 186 ? 6.220 6.292 16.320 1.00 84.44 186 TYR A C 1
ATOM 1418 O O . TYR A 1 186 ? 5.561 5.257 16.274 1.00 84.44 186 TYR A O 1
ATOM 1426 N N . ASN A 1 187 ? 6.271 7.033 17.431 1.00 88.38 187 ASN A N 1
ATOM 1427 C CA . ASN A 1 187 ? 5.512 6.723 18.641 1.00 88.38 187 ASN A CA 1
ATOM 1428 C C . ASN A 1 187 ? 4.082 7.263 18.512 1.00 88.38 187 ASN A C 1
ATOM 1430 O O . ASN A 1 187 ? 3.876 8.469 18.622 1.00 88.38 187 ASN A O 1
ATOM 1434 N N . CYS A 1 188 ? 3.115 6.390 18.219 1.00 90.56 188 CYS A N 1
ATOM 1435 C CA . CYS A 1 188 ? 1.719 6.743 17.928 1.00 90.56 188 CYS A CA 1
ATOM 1436 C C . CYS A 1 188 ? 1.568 7.899 16.919 1.00 90.56 188 CYS A C 1
ATOM 1438 O O . CYS A 1 188 ? 0.660 8.724 17.027 1.00 90.56 188 CYS A O 1
ATOM 1440 N N . GLY A 1 189 ? 2.490 7.986 15.960 1.00 88.62 189 GLY A N 1
ATOM 1441 C CA . GLY A 1 189 ? 2.479 9.020 14.937 1.00 88.62 189 GLY A CA 1
ATOM 1442 C C . GLY A 1 189 ? 1.447 8.784 13.842 1.00 88.62 189 GLY A C 1
ATOM 1443 O O . GLY A 1 189 ? 0.707 7.811 13.823 1.00 88.62 189 GLY A O 1
ATOM 1444 N N . THR A 1 190 ? 1.403 9.707 12.891 1.00 88.00 190 THR A N 1
ATOM 1445 C CA . THR A 1 190 ? 0.590 9.555 11.682 1.00 88.00 190 THR A CA 1
ATOM 1446 C C . THR A 1 190 ? 1.498 9.120 10.537 1.00 88.00 190 THR A C 1
ATOM 1448 O O . THR A 1 190 ? 2.463 9.820 10.228 1.00 88.00 190 THR A O 1
ATOM 1451 N N . ALA A 1 191 ? 1.194 7.981 9.915 1.00 83.69 191 ALA A N 1
ATOM 1452 C CA . ALA A 1 191 ? 1.860 7.529 8.697 1.00 83.69 191 ALA A CA 1
ATOM 1453 C C . ALA A 1 191 ? 1.091 8.085 7.499 1.00 83.69 191 ALA A C 1
ATOM 1455 O O . ALA A 1 191 ? -0.130 7.961 7.449 1.00 83.69 191 ALA A O 1
ATOM 1456 N N . THR A 1 192 ? 1.760 8.743 6.554 1.00 82.56 192 THR A N 1
ATOM 1457 C CA . THR A 1 192 ? 1.114 9.280 5.345 1.00 82.56 192 THR A CA 1
ATOM 1458 C C . THR A 1 192 ? 2.009 9.090 4.134 1.00 82.56 192 THR A C 1
ATOM 1460 O O . THR A 1 192 ? 3.198 9.393 4.187 1.00 82.56 192 THR A O 1
ATOM 1463 N N . CYS A 1 193 ? 1.419 8.640 3.032 1.00 82.38 193 CYS A N 1
ATOM 1464 C CA . CYS A 1 193 ? 2.055 8.611 1.725 1.00 82.38 193 CYS A CA 1
ATOM 1465 C C . CYS A 1 193 ? 1.080 9.151 0.678 1.00 82.38 193 CYS A C 1
ATOM 1467 O O . CYS A 1 193 ? 0.062 8.524 0.377 1.00 82.38 193 CYS A O 1
ATOM 1469 N N . THR A 1 194 ? 1.407 10.318 0.128 1.00 79.88 194 THR A N 1
ATOM 1470 C CA . THR A 1 194 ? 0.784 10.884 -1.072 1.00 79.88 194 THR A CA 1
ATOM 1471 C C . THR A 1 194 ? 1.848 10.936 -2.157 1.00 79.88 194 THR A C 1
ATOM 1473 O O . THR A 1 194 ? 2.921 11.516 -1.978 1.00 79.88 194 THR A O 1
ATOM 1476 N N . PHE A 1 195 ? 1.595 10.252 -3.267 1.00 78.06 195 PHE A N 1
ATOM 1477 C CA . PHE A 1 195 ? 2.577 10.104 -4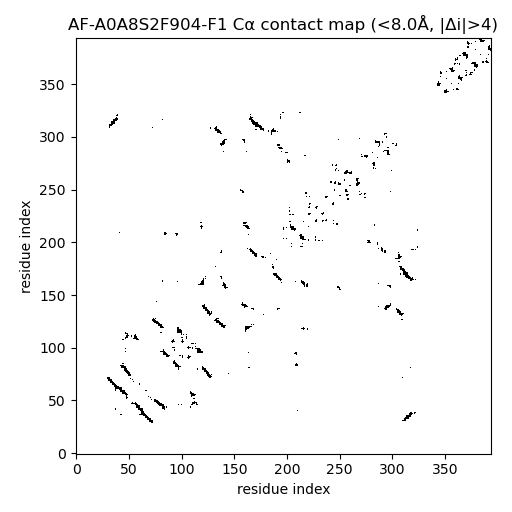.329 1.00 78.06 195 PHE A CA 1
ATOM 1478 C C . PHE A 1 195 ? 2.169 10.953 -5.527 1.00 78.06 195 PHE A C 1
ATOM 1480 O O . PHE A 1 195 ? 1.146 10.711 -6.164 1.00 78.06 195 PHE A O 1
ATOM 1487 N N . ASP A 1 196 ? 3.015 11.914 -5.890 1.00 82.00 196 ASP A N 1
ATOM 1488 C CA . ASP A 1 196 ? 2.851 12.646 -7.142 1.00 82.00 196 ASP A CA 1
ATOM 1489 C C . ASP A 1 196 ? 3.171 11.723 -8.322 1.00 82.00 196 ASP A C 1
ATOM 1491 O O . ASP A 1 196 ? 4.336 11.486 -8.653 1.00 82.00 196 ASP A O 1
ATOM 1495 N N . VAL A 1 197 ? 2.126 11.204 -8.969 1.00 80.19 197 VAL A N 1
ATOM 1496 C CA . VAL A 1 197 ? 2.256 10.270 -10.094 1.00 80.19 197 VAL A CA 1
ATOM 1497 C C . VAL A 1 197 ? 3.063 10.830 -11.265 1.00 80.19 197 VAL A C 1
ATOM 1499 O O . VAL A 1 197 ? 3.657 10.060 -12.017 1.00 80.19 197 VAL A O 1
ATOM 1502 N N . ASN A 1 198 ? 3.190 12.153 -11.394 1.00 84.19 198 ASN A N 1
ATOM 1503 C CA . ASN A 1 198 ? 4.026 12.754 -12.435 1.00 84.19 198 ASN A CA 1
ATOM 1504 C C . ASN A 1 198 ? 5.523 12.479 -12.221 1.00 84.19 198 ASN A C 1
ATOM 1506 O O . ASN A 1 198 ? 6.307 12.573 -13.162 1.00 84.19 198 ASN A O 1
ATOM 1510 N N . LYS A 1 199 ? 5.923 12.109 -10.997 1.00 84.88 199 LYS A N 1
ATOM 1511 C CA . LYS A 1 199 ? 7.285 11.663 -10.664 1.00 84.88 199 LYS A CA 1
ATOM 1512 C C . LYS A 1 199 ? 7.503 10.171 -10.910 1.00 84.88 199 LYS A C 1
ATOM 1514 O O . LYS A 1 199 ? 8.624 9.693 -10.757 1.00 84.88 199 LYS A O 1
ATOM 1519 N N . CYS A 1 200 ? 6.456 9.433 -11.276 1.00 89.62 200 CYS A N 1
ATOM 1520 C CA . CYS A 1 200 ? 6.580 8.039 -11.669 1.00 89.62 200 CYS A CA 1
ATOM 1521 C C . CYS A 1 200 ? 7.271 7.943 -13.038 1.00 89.62 200 CYS A C 1
ATOM 1523 O O . CYS A 1 200 ? 6.798 8.585 -13.981 1.00 89.62 200 CYS A O 1
ATOM 1525 N N . PRO A 1 201 ? 8.333 7.137 -13.200 1.00 93.94 201 PRO A N 1
ATOM 1526 C CA . PRO A 1 201 ? 8.921 6.894 -14.511 1.00 93.94 201 PRO A CA 1
ATOM 1527 C C . PRO A 1 201 ? 7.886 6.325 -15.498 1.00 93.94 201 PRO A C 1
ATOM 1529 O O . PRO A 1 201 ? 7.055 5.513 -15.084 1.00 93.94 201 PRO A O 1
ATOM 1532 N N . PRO A 1 202 ? 7.919 6.693 -16.793 1.00 94.44 202 PRO A N 1
ATOM 1533 C CA . PRO A 1 202 ? 6.908 6.268 -17.766 1.00 94.44 202 PRO A CA 1
ATOM 1534 C C . PRO A 1 202 ? 6.699 4.751 -17.830 1.00 94.44 202 PRO A C 1
ATOM 1536 O O . PRO A 1 202 ? 5.569 4.285 -17.926 1.00 94.44 202 PRO A O 1
ATOM 1539 N N . GLU A 1 203 ? 7.775 3.971 -17.721 1.00 94.94 203 GLU A N 1
ATOM 1540 C CA . GLU A 1 203 ? 7.729 2.508 -17.710 1.00 94.94 203 GLU A CA 1
ATOM 1541 C C . GLU A 1 203 ? 7.006 1.922 -16.488 1.00 94.94 203 GLU A C 1
ATOM 1543 O O . GLU A 1 203 ? 6.508 0.801 -16.548 1.00 94.94 203 GLU A O 1
ATOM 1548 N N . LEU A 1 204 ? 6.884 2.683 -15.402 1.00 93.88 204 LEU A N 1
ATOM 1549 C CA . LEU A 1 204 ? 6.158 2.298 -14.194 1.00 93.88 204 LEU A CA 1
ATOM 1550 C C . LEU A 1 204 ? 4.730 2.862 -14.150 1.00 93.88 204 LEU A C 1
ATOM 1552 O O . LEU A 1 204 ? 3.919 2.415 -13.340 1.00 93.88 204 LEU A O 1
ATOM 1556 N N . GLN A 1 205 ? 4.398 3.829 -15.009 1.00 93.31 205 GLN A N 1
ATOM 1557 C CA . GLN A 1 205 ? 3.077 4.450 -15.026 1.00 93.31 205 GLN A CA 1
ATOM 1558 C C . GLN A 1 205 ? 2.021 3.508 -15.611 1.00 93.31 205 GLN A C 1
ATOM 1560 O O . GLN A 1 205 ? 2.110 3.054 -16.756 1.00 93.31 205 GLN A O 1
ATOM 1565 N N . MET A 1 206 ? 0.974 3.264 -14.829 1.00 89.94 206 MET A N 1
ATOM 1566 C CA . MET A 1 206 ? -0.194 2.469 -15.209 1.00 89.94 206 MET A CA 1
ATOM 1567 C C . MET A 1 206 ? -1.484 3.276 -14.997 1.00 89.94 206 MET A C 1
ATOM 1569 O O . MET A 1 206 ? -1.445 4.422 -14.552 1.00 89.94 206 MET A O 1
ATOM 1573 N N . ASP A 1 207 ? -2.627 2.707 -15.376 1.00 87.06 207 ASP A N 1
ATOM 1574 C CA . ASP A 1 207 ? -3.945 3.339 -15.251 1.00 87.06 207 ASP A CA 1
ATOM 1575 C C . ASP A 1 207 ? -4.779 2.630 -14.180 1.00 87.06 207 ASP A C 1
ATOM 1577 O O . ASP A 1 207 ? -4.728 1.403 -14.074 1.00 87.06 207 ASP A O 1
ATOM 1581 N N . ASP A 1 208 ? -5.549 3.395 -13.413 1.00 82.00 208 ASP A N 1
ATOM 1582 C CA . ASP A 1 208 ? -6.417 2.885 -12.352 1.00 82.00 208 ASP A CA 1
ATOM 1583 C C . ASP A 1 208 ? -7.803 2.442 -12.852 1.00 82.00 208 ASP A C 1
ATOM 1585 O O . ASP A 1 208 ? -8.670 2.083 -12.059 1.00 82.00 208 ASP A O 1
ATOM 1589 N N . GLY A 1 209 ? -8.043 2.489 -14.166 1.00 78.81 209 GLY A N 1
ATOM 1590 C CA . GLY A 1 209 ? -9.313 2.121 -14.789 1.00 78.81 209 GLY A CA 1
ATOM 1591 C C . GLY A 1 209 ? -10.429 3.155 -14.619 1.00 78.81 209 GLY A C 1
ATOM 1592 O O . GLY A 1 209 ? -11.482 2.993 -15.237 1.00 78.81 209 GLY A O 1
ATOM 1593 N N . ALA A 1 210 ? -10.205 4.212 -13.837 1.00 75.25 210 ALA A N 1
ATOM 1594 C CA . ALA A 1 210 ? -11.059 5.388 -13.704 1.00 75.25 210 ALA A CA 1
ATOM 1595 C C . ALA A 1 210 ? -10.461 6.625 -14.404 1.00 75.25 210 ALA A C 1
ATOM 1597 O O . ALA A 1 210 ? -11.002 7.725 -14.285 1.00 75.25 210 ALA A O 1
ATOM 1598 N N . GLY A 1 211 ? -9.376 6.443 -15.165 1.00 78.31 211 GLY A N 1
ATOM 1599 C CA . GLY A 1 211 ? -8.693 7.499 -15.909 1.00 78.31 211 GLY A CA 1
ATOM 1600 C C . GLY A 1 211 ? -7.590 8.206 -15.122 1.00 78.31 211 GLY A C 1
ATOM 1601 O O . GLY A 1 211 ? -6.988 9.138 -15.656 1.00 78.31 211 GLY A O 1
ATOM 1602 N N . ASN A 1 212 ? -7.292 7.768 -13.894 1.00 83.12 212 ASN A N 1
ATOM 1603 C CA . ASN A 1 212 ? -6.169 8.280 -13.119 1.00 83.12 212 ASN A CA 1
ATOM 1604 C C . ASN A 1 212 ? -4.919 7.433 -13.367 1.00 83.12 212 ASN A C 1
ATOM 1606 O O . ASN A 1 212 ? -4.982 6.241 -13.685 1.00 83.12 212 ASN A O 1
ATOM 1610 N N . LYS A 1 213 ? -3.752 8.050 -13.186 1.00 88.44 213 LYS A N 1
ATOM 1611 C CA . LYS A 1 213 ? -2.473 7.341 -13.241 1.00 88.44 213 LYS A CA 1
ATOM 1612 C C . LYS A 1 213 ? -2.086 6.798 -11.874 1.00 88.44 213 LYS A C 1
ATOM 1614 O O . LYS A 1 213 ? -2.301 7.449 -10.857 1.00 88.44 213 LYS A O 1
ATOM 1619 N N . VAL A 1 214 ? -1.445 5.635 -11.893 1.00 90.00 214 VAL A N 1
ATOM 1620 C CA . VAL A 1 214 ? -0.833 4.973 -10.734 1.00 90.00 214 VAL A CA 1
ATOM 1621 C C . VAL A 1 214 ? 0.610 4.615 -11.056 1.00 90.00 214 VAL A C 1
ATOM 1623 O O . VAL A 1 214 ? 0.999 4.588 -12.227 1.00 90.00 214 VAL A O 1
ATOM 1626 N N . CYS A 1 215 ? 1.408 4.338 -10.029 1.00 90.94 215 CYS A N 1
ATOM 1627 C CA . CYS A 1 215 ? 2.818 4.017 -10.199 1.00 90.94 215 CYS A CA 1
ATOM 1628 C C . CYS A 1 215 ? 3.112 2.602 -9.718 1.00 90.94 215 CYS A C 1
ATOM 1630 O O . CYS A 1 215 ? 3.057 2.325 -8.524 1.00 90.94 215 CYS A O 1
ATOM 1632 N N . ALA A 1 216 ? 3.441 1.700 -10.634 1.00 90.38 216 ALA A N 1
ATOM 1633 C CA . ALA A 1 216 ? 3.887 0.364 -10.280 1.00 90.38 216 ALA A CA 1
ATOM 1634 C C . ALA A 1 216 ? 5.317 0.374 -9.749 1.00 90.38 216 ALA A C 1
ATOM 1636 O O . ALA A 1 216 ? 6.139 1.202 -10.136 1.00 90.38 216 ALA A O 1
ATOM 1637 N N . SER A 1 217 ? 5.653 -0.583 -8.891 1.00 87.56 217 SER A N 1
ATOM 1638 C CA . SER A 1 217 ? 7.067 -0.876 -8.684 1.00 87.56 217 SER A CA 1
ATOM 1639 C C . SER A 1 217 ? 7.686 -1.492 -9.928 1.00 87.56 217 SER A C 1
ATOM 1641 O O . SER A 1 217 ? 6.994 -1.984 -10.824 1.00 87.56 217 SER A O 1
ATOM 1643 N N . ILE A 1 218 ? 9.014 -1.559 -9.941 1.00 89.88 218 ILE A N 1
ATOM 1644 C CA . ILE A 1 218 ? 9.722 -2.279 -10.989 1.00 89.88 218 ILE A CA 1
ATOM 1645 C C . ILE A 1 218 ? 9.328 -3.760 -11.046 1.00 89.88 218 ILE A C 1
ATOM 1647 O O . ILE A 1 218 ? 9.098 -4.274 -12.137 1.00 89.88 218 ILE A O 1
ATOM 1651 N N . CYS A 1 219 ? 9.157 -4.438 -9.906 1.00 86.81 219 CYS A N 1
ATOM 1652 C CA . CYS A 1 219 ? 8.748 -5.841 -9.893 1.00 86.81 219 CYS A CA 1
ATOM 1653 C C . CYS A 1 219 ? 7.326 -6.034 -10.444 1.00 86.81 219 CYS A C 1
ATOM 1655 O O . CYS A 1 219 ? 7.084 -6.929 -11.259 1.00 86.81 219 CYS A O 1
ATOM 1657 N N . ALA A 1 220 ? 6.388 -5.169 -10.053 1.00 87.38 220 ALA A N 1
ATOM 1658 C CA . ALA A 1 220 ? 5.023 -5.187 -10.566 1.00 87.38 220 ALA A CA 1
ATOM 1659 C C . ALA A 1 220 ? 4.992 -4.903 -12.079 1.00 87.38 220 ALA A C 1
ATOM 1661 O O . ALA A 1 220 ? 4.356 -5.634 -12.842 1.00 87.38 220 ALA A O 1
ATOM 1662 N N . ALA A 1 221 ? 5.747 -3.899 -12.536 1.00 91.88 221 ALA A N 1
ATOM 1663 C CA . ALA A 1 221 ? 5.820 -3.510 -13.939 1.00 91.88 221 ALA A CA 1
ATOM 1664 C C . ALA A 1 221 ? 6.407 -4.621 -14.823 1.00 91.88 221 ALA A C 1
ATOM 1666 O O . ALA A 1 221 ? 5.834 -4.933 -15.868 1.00 91.88 221 ALA A O 1
ATOM 1667 N N . ILE A 1 222 ? 7.498 -5.278 -14.400 1.00 91.88 222 ILE A N 1
ATOM 1668 C CA . ILE A 1 222 ? 8.061 -6.390 -15.179 1.00 91.88 222 ILE A CA 1
ATOM 1669 C C . ILE A 1 222 ? 7.163 -7.622 -15.163 1.00 91.88 222 ILE A C 1
ATOM 1671 O O . ILE A 1 222 ? 7.221 -8.400 -16.104 1.00 91.88 222 ILE A O 1
ATOM 1675 N N . ASN A 1 223 ? 6.317 -7.831 -14.152 1.00 88.00 223 ASN A N 1
ATOM 1676 C CA . ASN A 1 223 ? 5.388 -8.964 -14.131 1.00 88.00 223 ASN A CA 1
ATOM 1677 C C . ASN A 1 223 ? 4.071 -8.668 -14.868 1.00 88.00 223 ASN A C 1
ATOM 1679 O O . ASN A 1 223 ? 3.385 -9.602 -15.293 1.00 88.00 223 ASN A O 1
ATOM 1683 N N . ASN A 1 224 ? 3.777 -7.405 -15.180 1.00 88.31 224 ASN A N 1
ATOM 1684 C CA . ASN A 1 224 ? 2.621 -7.020 -15.981 1.00 88.31 224 ASN A CA 1
ATOM 1685 C C . ASN A 1 224 ? 2.875 -7.155 -17.498 1.00 88.31 224 ASN A C 1
ATOM 1687 O O . ASN A 1 224 ? 3.614 -6.378 -18.101 1.00 88.31 224 ASN A O 1
ATOM 1691 N N . ALA A 1 225 ? 2.207 -8.114 -18.149 1.00 89.25 225 ALA A N 1
ATOM 1692 C CA . ALA A 1 225 ? 2.370 -8.358 -19.588 1.00 89.25 225 ALA A CA 1
ATOM 1693 C C . ALA A 1 225 ? 1.976 -7.159 -20.467 1.00 89.25 225 ALA A C 1
ATOM 1695 O O . ALA A 1 225 ? 2.649 -6.873 -21.456 1.00 89.25 225 ALA A O 1
ATOM 1696 N N . GLY A 1 226 ? 0.914 -6.438 -20.095 1.00 89.69 226 GLY A N 1
ATOM 1697 C CA . GLY A 1 226 ? 0.471 -5.249 -20.822 1.00 89.69 226 GLY A CA 1
ATOM 1698 C C . GLY A 1 226 ? 1.478 -4.104 -20.739 1.00 89.69 226 GLY A C 1
ATOM 1699 O O . GLY A 1 226 ? 1.643 -3.366 -21.706 1.00 89.69 226 GLY A O 1
ATOM 1700 N N . GLN A 1 227 ? 2.186 -3.978 -19.616 1.00 91.94 227 GLN A N 1
ATOM 1701 C CA . GLN A 1 227 ? 3.228 -2.973 -19.446 1.00 91.94 227 GLN A CA 1
ATOM 1702 C C . GLN A 1 227 ? 4.513 -3.353 -20.188 1.00 91.94 227 GLN A C 1
ATOM 1704 O O . GLN A 1 227 ? 5.084 -2.515 -20.886 1.00 91.94 227 GLN A O 1
ATOM 1709 N N . ARG A 1 228 ? 4.919 -4.630 -20.145 1.00 94.94 228 ARG A N 1
ATOM 1710 C CA . ARG A 1 228 ? 6.046 -5.133 -20.951 1.00 94.94 228 ARG A CA 1
ATOM 1711 C C . ARG A 1 228 ? 5.844 -4.924 -22.450 1.00 94.94 228 ARG A C 1
ATOM 1713 O O . ARG A 1 228 ? 6.779 -4.528 -23.135 1.00 94.94 228 ARG A O 1
ATOM 1720 N N . ALA A 1 229 ? 4.620 -5.109 -22.945 1.00 95.38 229 ALA A N 1
ATOM 1721 C CA . ALA A 1 229 ? 4.291 -4.865 -24.349 1.00 95.38 229 ALA A CA 1
ATOM 1722 C C . ALA A 1 229 ? 4.473 -3.393 -24.777 1.00 95.38 229 ALA A C 1
ATOM 1724 O O . ALA A 1 229 ? 4.690 -3.125 -25.955 1.00 95.38 229 ALA A O 1
ATOM 1725 N N . LYS A 1 230 ? 4.399 -2.438 -23.838 1.00 94.88 230 LYS A N 1
ATOM 1726 C CA . LYS A 1 230 ? 4.614 -1.002 -24.097 1.00 94.88 230 LYS A CA 1
ATOM 1727 C C . LYS A 1 230 ? 6.076 -0.578 -23.950 1.00 94.88 230 LYS A C 1
ATOM 1729 O O . LYS A 1 230 ? 6.487 0.406 -24.559 1.00 94.88 230 LYS A O 1
ATOM 1734 N N . HIS A 1 231 ? 6.855 -1.292 -23.135 1.00 96.19 231 HIS A N 1
ATOM 1735 C CA . HIS A 1 231 ? 8.217 -0.910 -22.769 1.00 96.19 231 HIS A CA 1
ATOM 1736 C C . HIS A 1 231 ? 9.174 -2.099 -22.895 1.00 96.19 231 HIS A C 1
ATOM 1738 O O . HIS A 1 231 ? 9.297 -2.916 -21.981 1.00 96.19 231 HIS A O 1
ATOM 1744 N N . GLN A 1 232 ? 9.933 -2.144 -23.995 1.00 94.94 232 GLN A N 1
ATOM 1745 C CA . GLN A 1 232 ? 10.889 -3.223 -24.283 1.00 94.94 232 GLN A CA 1
ATOM 1746 C C . GLN A 1 232 ? 11.913 -3.448 -23.155 1.00 94.94 232 GLN A C 1
ATOM 1748 O O . GLN A 1 232 ? 12.312 -4.579 -22.898 1.00 94.94 232 GLN A O 1
ATOM 1753 N N . MET A 1 233 ? 12.307 -2.390 -22.437 1.00 94.81 233 MET A N 1
ATOM 1754 C CA . MET A 1 233 ? 13.181 -2.489 -21.261 1.00 94.81 233 MET A CA 1
ATOM 1755 C C . MET A 1 233 ? 12.634 -3.466 -20.209 1.00 94.81 233 MET A C 1
ATOM 1757 O O . MET A 1 233 ? 13.383 -4.291 -19.692 1.00 94.81 233 MET A O 1
ATOM 1761 N N . LEU A 1 234 ? 11.334 -3.403 -19.914 1.00 95.56 234 LEU A N 1
ATOM 1762 C CA . LEU A 1 234 ? 10.709 -4.280 -18.924 1.00 95.56 234 LEU A CA 1
ATOM 1763 C C . LEU A 1 234 ? 10.664 -5.729 -19.409 1.00 95.56 234 LEU A C 1
ATOM 1765 O O . LEU A 1 234 ? 10.833 -6.646 -18.609 1.00 95.56 234 LEU A O 1
ATOM 1769 N N . GLN A 1 235 ? 10.464 -5.937 -20.714 1.00 95.38 235 GLN A N 1
ATOM 1770 C CA . GLN A 1 235 ? 10.543 -7.263 -21.324 1.00 95.38 235 GLN A CA 1
ATOM 1771 C C . GLN A 1 235 ? 11.952 -7.847 -21.183 1.00 95.38 235 GLN A C 1
ATOM 1773 O O . GLN A 1 235 ? 12.098 -8.970 -20.711 1.00 95.38 235 GLN A O 1
ATOM 1778 N N . ASN A 1 236 ? 12.987 -7.049 -21.449 1.00 94.50 236 ASN A N 1
ATOM 1779 C CA . ASN A 1 236 ? 14.376 -7.472 -21.276 1.00 94.50 236 ASN A CA 1
ATOM 1780 C C . ASN A 1 236 ? 14.690 -7.843 -19.813 1.00 94.50 236 ASN A C 1
ATOM 1782 O O . ASN A 1 236 ? 15.372 -8.835 -19.562 1.00 94.50 236 ASN A O 1
ATOM 1786 N N . PHE A 1 237 ? 14.177 -7.076 -18.841 1.00 91.44 237 PHE A N 1
ATOM 1787 C CA . PHE A 1 237 ? 14.323 -7.405 -17.418 1.00 91.44 237 PHE A CA 1
ATOM 1788 C C . PHE A 1 237 ? 13.585 -8.687 -17.035 1.00 91.44 237 PHE A C 1
ATOM 1790 O O . PHE A 1 237 ? 14.094 -9.452 -16.225 1.00 91.44 237 PHE A O 1
ATOM 1797 N N . TYR A 1 238 ? 12.404 -8.928 -17.606 1.00 90.25 238 TYR A N 1
ATOM 1798 C CA . TYR A 1 238 ? 11.616 -10.128 -17.346 1.00 90.25 238 TYR A CA 1
ATOM 1799 C C . TYR A 1 238 ? 12.248 -11.394 -17.936 1.00 90.25 238 TYR A C 1
ATOM 1801 O O . TYR A 1 238 ? 12.215 -12.443 -17.290 1.00 90.25 238 TYR A O 1
ATOM 1809 N N . ASP A 1 239 ? 12.814 -11.306 -19.140 1.00 90.25 239 ASP A N 1
ATOM 1810 C CA . ASP A 1 239 ? 13.432 -12.440 -19.836 1.00 90.25 239 ASP A CA 1
ATOM 1811 C C . ASP A 1 239 ? 14.758 -12.860 -19.191 1.00 90.25 239 ASP A C 1
ATOM 1813 O O . ASP A 1 239 ? 15.110 -14.042 -19.188 1.00 90.25 239 ASP A O 1
ATOM 1817 N N . ASN A 1 240 ? 15.475 -11.915 -18.576 1.00 86.75 240 ASN A N 1
ATOM 1818 C CA . ASN A 1 240 ? 16.670 -12.211 -17.799 1.00 86.75 240 ASN A CA 1
ATOM 1819 C C . ASN A 1 240 ? 16.295 -12.686 -16.382 1.00 86.75 240 ASN A C 1
ATOM 1821 O O . ASN A 1 240 ? 15.841 -11.902 -15.550 1.00 86.75 240 ASN A O 1
ATOM 1825 N N . LYS A 1 241 ? 16.534 -13.972 -16.083 1.00 79.56 241 LYS A N 1
ATOM 1826 C CA . LYS A 1 241 ? 16.233 -14.566 -14.767 1.00 79.56 241 LYS A CA 1
ATOM 1827 C C . LYS A 1 241 ? 16.894 -13.796 -13.617 1.00 79.56 241 LYS A C 1
ATOM 1829 O O . LYS A 1 241 ? 16.230 -13.559 -12.612 1.00 79.56 241 LYS A O 1
ATOM 1834 N N . ASP A 1 242 ? 18.152 -13.389 -13.767 1.00 77.38 242 ASP A N 1
ATOM 1835 C CA . ASP A 1 242 ? 18.909 -12.730 -12.701 1.00 77.38 242 ASP A CA 1
ATOM 1836 C C . ASP A 1 242 ? 18.388 -11.319 -12.442 1.00 77.38 242 ASP A C 1
ATOM 1838 O O . ASP A 1 242 ? 18.152 -10.959 -11.293 1.00 77.38 242 ASP A O 1
ATOM 1842 N N .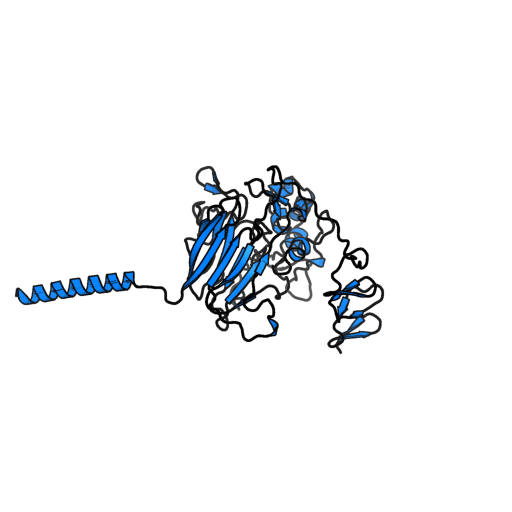 THR A 1 243 ? 18.140 -10.533 -13.495 1.00 79.88 243 THR A N 1
ATOM 1843 C CA . THR A 1 243 ? 17.565 -9.187 -13.358 1.00 79.88 243 THR A CA 1
ATOM 1844 C C . THR A 1 243 ? 16.146 -9.240 -12.806 1.00 79.88 243 THR A C 1
ATOM 1846 O O . THR A 1 243 ? 15.824 -8.472 -11.901 1.00 79.88 243 THR A O 1
ATOM 1849 N N . ARG A 1 244 ? 15.310 -10.171 -13.285 1.00 82.44 244 ARG A N 1
ATOM 1850 C CA . ARG A 1 244 ? 13.960 -10.393 -12.753 1.00 82.44 244 ARG A CA 1
ATOM 1851 C C . ARG A 1 244 ? 14.000 -10.721 -11.266 1.00 82.44 244 ARG A C 1
ATOM 1853 O O . ARG A 1 244 ? 13.258 -10.126 -10.490 1.00 82.44 244 ARG A O 1
ATOM 1860 N N . SER A 1 245 ? 14.876 -11.639 -10.865 1.00 76.38 245 SER A N 1
ATOM 1861 C CA . SER A 1 245 ? 15.032 -12.001 -9.460 1.00 76.38 245 SER A CA 1
ATOM 1862 C C . SER A 1 245 ? 15.617 -10.874 -8.618 1.00 76.38 245 SER A C 1
ATOM 1864 O O . SER A 1 245 ? 15.229 -10.737 -7.464 1.00 76.38 245 SER A O 1
ATOM 1866 N N . LEU A 1 246 ? 16.491 -10.046 -9.189 1.00 77.06 246 LEU A N 1
ATOM 1867 C CA . LEU A 1 246 ? 17.086 -8.895 -8.522 1.00 77.06 246 LEU A CA 1
ATOM 1868 C C . LEU A 1 246 ? 16.036 -7.826 -8.188 1.00 77.06 246 LEU A C 1
ATOM 1870 O O . LEU A 1 246 ? 15.902 -7.453 -7.028 1.00 77.06 246 LEU A O 1
ATOM 1874 N N . VAL A 1 247 ? 15.258 -7.368 -9.174 1.00 79.88 247 VAL A N 1
ATOM 1875 C CA . VAL A 1 247 ? 14.294 -6.262 -8.986 1.00 79.88 247 VAL A CA 1
ATOM 1876 C C . VAL A 1 247 ? 13.020 -6.665 -8.242 1.00 79.88 247 VAL A C 1
ATOM 1878 O O . VAL A 1 247 ? 12.301 -5.806 -7.740 1.00 79.88 247 VAL A O 1
ATOM 1881 N N . CYS A 1 248 ? 12.737 -7.965 -8.175 1.00 76.62 248 CYS A N 1
ATOM 1882 C CA . CYS A 1 248 ? 11.700 -8.538 -7.315 1.00 76.62 248 CYS A CA 1
ATOM 1883 C C . CYS A 1 248 ? 12.247 -9.066 -5.989 1.00 76.62 248 CYS A C 1
ATOM 1885 O O . CYS A 1 248 ? 11.481 -9.613 -5.205 1.00 76.62 248 CYS A O 1
ATOM 1887 N N . CYS A 1 249 ? 13.565 -8.987 -5.783 1.00 72.56 249 CYS A N 1
ATOM 1888 C CA . CYS A 1 249 ? 14.267 -9.621 -4.675 1.00 72.56 249 CYS A CA 1
ATOM 1889 C C . CYS A 1 249 ? 13.824 -11.077 -4.376 1.00 72.56 249 CYS A C 1
ATOM 1891 O O . CYS A 1 249 ? 13.752 -11.500 -3.221 1.00 72.56 249 CYS A O 1
ATOM 1893 N N . SER A 1 250 ? 13.508 -11.862 -5.408 1.00 68.31 250 SER A N 1
ATOM 1894 C CA . SER A 1 250 ? 12.941 -13.207 -5.253 1.00 68.31 250 SER A CA 1
ATOM 1895 C C . SER A 1 250 ? 14.004 -14.241 -4.864 1.00 68.31 250 SER A C 1
ATOM 1897 O O . SER A 1 250 ? 15.153 -14.140 -5.302 1.00 68.31 250 SER A O 1
ATOM 1899 N N . CYS A 1 251 ? 13.596 -15.295 -4.155 1.00 57.91 251 CYS A N 1
ATOM 1900 C CA . CYS A 1 251 ? 14.429 -16.467 -3.881 1.00 57.91 251 CYS A CA 1
ATOM 1901 C C . CYS A 1 251 ? 14.090 -17.649 -4.802 1.00 57.91 251 CYS A C 1
ATOM 1903 O O . CYS A 1 251 ? 12.917 -17.914 -5.058 1.00 57.91 251 CYS A O 1
ATOM 1905 N N . ASP A 1 252 ? 15.093 -18.419 -5.232 1.00 52.06 252 ASP A N 1
ATOM 1906 C CA . ASP A 1 252 ? 14.893 -19.816 -5.630 1.00 52.06 252 ASP A CA 1
ATOM 1907 C C . ASP A 1 252 ? 15.257 -20.784 -4.484 1.00 52.06 252 ASP A C 1
ATOM 1909 O O . ASP A 1 252 ? 15.678 -20.363 -3.407 1.00 52.06 252 ASP A O 1
ATOM 1913 N N . ARG A 1 253 ? 15.036 -22.095 -4.682 1.00 46.66 253 ARG A N 1
ATOM 1914 C CA . ARG A 1 253 ? 15.210 -23.128 -3.634 1.00 46.66 253 ARG A CA 1
ATOM 1915 C C . ARG A 1 253 ? 16.636 -23.222 -3.070 1.00 46.66 253 ARG A C 1
ATOM 1917 O O . ARG A 1 253 ? 16.817 -23.896 -2.061 1.00 46.66 253 ARG A O 1
ATOM 1924 N N . GLN A 1 254 ? 17.628 -22.629 -3.731 1.00 46.72 254 GLN A N 1
ATOM 1925 C CA . GLN A 1 254 ? 19.036 -22.676 -3.327 1.00 46.72 254 GLN A CA 1
ATOM 1926 C C . GLN A 1 254 ? 19.626 -21.279 -3.110 1.00 46.72 254 GLN A C 1
ATOM 1928 O O . GLN A 1 254 ? 20.605 -21.141 -2.384 1.00 46.72 254 GLN A O 1
ATOM 1933 N N . HIS A 1 255 ? 19.012 -20.247 -3.684 1.00 49.91 255 HIS A N 1
ATOM 1934 C CA . HIS A 1 255 ? 19.516 -18.887 -3.666 1.00 49.91 255 HIS A CA 1
ATOM 1935 C C . HIS A 1 255 ? 18.363 -17.930 -3.403 1.00 49.91 255 HIS A C 1
ATOM 1937 O O . HIS A 1 255 ? 17.618 -17.540 -4.303 1.00 49.91 255 HIS A O 1
ATOM 1943 N N . CYS A 1 256 ? 18.245 -17.482 -2.160 1.00 49.69 256 CYS A N 1
ATOM 1944 C CA . CYS A 1 256 ? 17.768 -16.128 -1.983 1.00 49.69 256 CYS A CA 1
ATOM 1945 C C . CYS A 1 256 ? 18.829 -15.212 -2.592 1.00 49.69 256 CYS A C 1
ATOM 1947 O O . CYS A 1 256 ? 19.985 -15.315 -2.213 1.00 49.69 256 CYS A O 1
ATOM 1949 N N . VAL A 1 257 ? 18.420 -14.324 -3.497 1.00 58.25 257 VAL A N 1
ATOM 1950 C CA . VAL A 1 257 ? 19.097 -13.080 -3.888 1.00 58.25 257 VAL A CA 1
ATOM 1951 C C . VAL A 1 257 ? 20.394 -13.130 -4.723 1.00 58.25 257 VAL A C 1
ATOM 1953 O O . VAL A 1 257 ? 21.410 -13.723 -4.371 1.00 58.25 257 VAL A O 1
ATOM 1956 N N . SER A 1 258 ? 20.319 -12.439 -5.865 1.00 46.03 258 SER A N 1
ATOM 1957 C CA . SER A 1 258 ? 21.392 -12.177 -6.831 1.00 46.03 258 SER A CA 1
ATOM 1958 C C . SER A 1 258 ? 21.972 -10.764 -6.610 1.00 46.03 258 SER A C 1
ATOM 1960 O O . SER A 1 258 ? 21.202 -9.889 -6.213 1.00 46.03 258 SER A O 1
ATOM 1962 N N . PRO A 1 259 ? 23.275 -10.518 -6.876 1.00 47.00 259 PRO A N 1
ATOM 1963 C CA . PRO A 1 259 ? 24.264 -11.510 -7.279 1.00 47.00 259 PRO A CA 1
ATOM 1964 C C . PRO A 1 259 ? 24.712 -12.349 -6.080 1.00 47.00 259 PRO A C 1
ATOM 1966 O O . PRO A 1 259 ? 24.987 -11.835 -5.001 1.00 47.00 259 PRO A O 1
ATOM 1969 N N . HIS A 1 260 ? 24.776 -13.658 -6.302 1.00 45.06 260 HIS A N 1
ATOM 1970 C CA . HIS A 1 260 ? 25.144 -14.681 -5.330 1.00 45.06 260 HIS A CA 1
ATOM 1971 C C . HIS A 1 260 ? 26.421 -14.322 -4.546 1.00 45.06 260 HIS A C 1
ATOM 1973 O O . HIS A 1 260 ? 27.532 -14.407 -5.077 1.00 45.06 260 HIS A O 1
ATOM 1979 N N . ASP A 1 261 ? 26.284 -14.024 -3.255 1.00 45.91 261 ASP A N 1
ATOM 1980 C CA . ASP A 1 261 ? 27.420 -13.940 -2.339 1.00 45.91 261 ASP A CA 1
ATOM 1981 C C . ASP A 1 261 ? 27.809 -15.354 -1.876 1.00 45.91 261 ASP A C 1
ATOM 1983 O O . ASP A 1 261 ? 27.051 -16.054 -1.204 1.00 45.91 261 ASP A O 1
ATOM 1987 N N . LYS A 1 262 ? 29.007 -15.806 -2.267 1.00 47.47 262 LYS A N 1
ATOM 1988 C CA . LYS A 1 262 ? 29.542 -17.124 -1.881 1.00 47.47 262 LYS A CA 1
ATOM 1989 C C . LYS A 1 262 ? 29.866 -17.227 -0.385 1.00 47.47 262 LYS A C 1
ATOM 1991 O O . LYS A 1 262 ? 30.099 -18.334 0.089 1.00 47.47 262 LYS A O 1
ATOM 1996 N N . VAL A 1 263 ? 29.914 -16.107 0.338 1.00 50.47 263 VAL A N 1
ATOM 1997 C CA . VAL A 1 263 ? 30.369 -16.037 1.733 1.00 50.47 263 VAL A CA 1
ATOM 1998 C C . VAL A 1 263 ? 29.224 -16.238 2.729 1.00 50.47 263 VAL A C 1
ATOM 2000 O O . VAL A 1 263 ? 29.44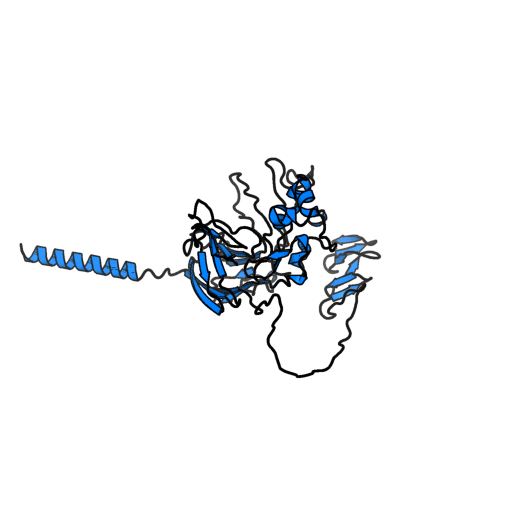6 -16.790 3.803 1.00 50.47 263 VAL A O 1
ATOM 2003 N N . THR A 1 264 ? 27.998 -15.834 2.392 1.00 47.62 264 THR A N 1
ATOM 2004 C CA . THR A 1 264 ? 26.898 -15.697 3.368 1.00 47.62 264 THR A CA 1
ATOM 2005 C C . THR A 1 264 ? 25.829 -16.794 3.315 1.00 47.62 264 THR A C 1
ATOM 2007 O O . THR A 1 264 ? 24.921 -16.778 4.141 1.00 47.62 264 THR A O 1
ATOM 2010 N N . ALA A 1 265 ? 25.944 -17.784 2.417 1.00 43.00 265 ALA A N 1
ATOM 2011 C CA . ALA A 1 265 ? 24.987 -18.901 2.279 1.00 43.00 265 ALA A CA 1
ATOM 2012 C C . ALA A 1 265 ? 23.505 -18.451 2.204 1.00 43.00 265 ALA A C 1
ATOM 2014 O O . ALA A 1 265 ? 22.595 -19.142 2.659 1.00 43.00 265 ALA A O 1
ATOM 2015 N N . GLY A 1 266 ? 23.285 -17.272 1.623 1.00 48.09 266 GLY A N 1
ATOM 2016 C CA . GLY A 1 266 ? 22.004 -16.598 1.454 1.00 48.09 266 GLY A CA 1
ATOM 2017 C C . GLY A 1 266 ? 22.289 -15.195 0.930 1.00 48.09 266 GLY A C 1
ATOM 2018 O O . GLY A 1 266 ? 23.081 -14.469 1.518 1.00 48.09 266 GLY A O 1
ATOM 2019 N N . GLY A 1 267 ? 21.731 -14.829 -0.217 1.00 50.31 267 GLY A N 1
ATOM 2020 C CA . GLY A 1 267 ? 21.999 -13.537 -0.835 1.00 50.31 267 GLY A CA 1
ATOM 2021 C C . GLY A 1 267 ? 21.387 -12.376 -0.054 1.00 50.31 267 GLY A C 1
ATOM 2022 O O . GLY A 1 267 ? 20.563 -12.537 0.849 1.00 50.31 267 GLY A O 1
ATOM 2023 N N . LYS A 1 268 ? 21.763 -11.170 -0.461 1.00 53.69 268 LYS A N 1
ATOM 2024 C CA . LYS A 1 268 ? 21.214 -9.902 0.017 1.00 53.69 268 LYS A CA 1
ATOM 2025 C C . LYS A 1 268 ? 20.604 -9.177 -1.180 1.00 53.69 268 LYS A C 1
ATOM 2027 O O . LYS A 1 268 ? 21.209 -9.176 -2.247 1.00 53.69 268 LYS A O 1
ATOM 2032 N N . CYS A 1 269 ? 19.420 -8.579 -1.029 1.00 65.06 269 CYS A N 1
ATOM 2033 C CA . CYS A 1 269 ? 18.858 -7.773 -2.116 1.00 65.06 269 CYS A CA 1
ATOM 2034 C C . CYS A 1 269 ? 19.550 -6.415 -2.097 1.00 65.06 269 CYS A C 1
ATOM 2036 O O . CYS A 1 269 ? 19.322 -5.622 -1.185 1.00 65.06 269 CYS A O 1
ATOM 2038 N N . ASP A 1 270 ? 20.452 -6.195 -3.049 1.00 68.75 270 ASP A N 1
ATOM 2039 C CA . ASP A 1 270 ? 21.226 -4.964 -3.138 1.00 68.75 270 ASP A CA 1
ATOM 2040 C C . ASP A 1 270 ? 20.597 -4.014 -4.160 1.00 68.75 270 ASP A C 1
ATOM 2042 O O . ASP A 1 270 ? 20.862 -4.096 -5.364 1.00 68.75 270 ASP A O 1
ATOM 2046 N N . VAL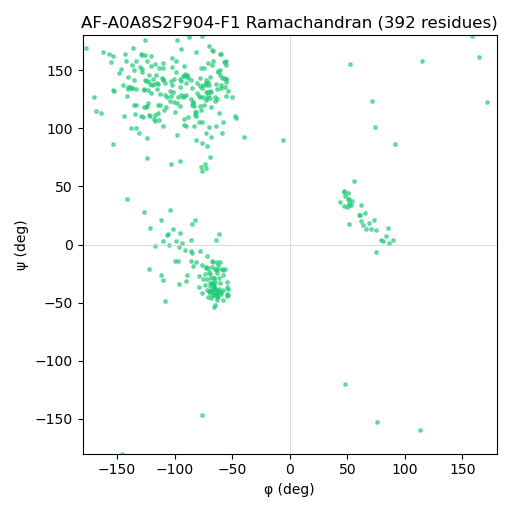 A 1 271 ? 19.748 -3.109 -3.668 1.00 73.00 271 VAL A N 1
ATOM 2047 C CA . VAL A 1 271 ? 19.075 -2.091 -4.490 1.00 73.00 271 VAL A CA 1
ATOM 2048 C C . VAL A 1 271 ? 20.053 -1.176 -5.230 1.00 73.00 271 VAL A C 1
ATOM 2050 O O . VAL A 1 271 ? 19.693 -0.601 -6.253 1.00 73.00 271 VAL A O 1
ATOM 2053 N N . GLU A 1 272 ? 21.308 -1.066 -4.782 1.00 77.12 272 GLU A N 1
ATOM 2054 C CA . GLU A 1 272 ? 22.327 -0.261 -5.463 1.00 77.12 272 GLU A CA 1
ATOM 2055 C C . GLU A 1 272 ? 22.762 -0.885 -6.795 1.00 77.12 272 GLU A C 1
ATOM 2057 O O . GLU A 1 272 ? 23.210 -0.174 -7.698 1.00 77.12 272 GLU A O 1
ATOM 2062 N N . THR A 1 273 ? 22.583 -2.202 -6.936 1.00 76.69 273 THR A N 1
ATOM 2063 C CA . THR A 1 273 ? 22.888 -2.963 -8.158 1.00 76.69 273 THR A CA 1
ATOM 2064 C C . THR A 1 273 ? 21.703 -3.075 -9.111 1.00 76.69 273 THR A C 1
ATOM 2066 O O . THR A 1 273 ? 21.845 -3.606 -10.215 1.00 76.69 273 THR A O 1
ATOM 2069 N N . TRP A 1 274 ? 20.528 -2.579 -8.713 1.00 83.88 274 TRP A N 1
ATOM 2070 C CA . TRP A 1 274 ? 19.346 -2.616 -9.560 1.00 83.88 274 TRP A CA 1
ATOM 2071 C C . TRP A 1 274 ? 19.550 -1.807 -10.844 1.00 83.88 274 TRP A C 1
ATOM 2073 O O . TRP A 1 274 ? 20.232 -0.774 -10.839 1.00 83.88 274 TRP A O 1
ATOM 2083 N N . PRO A 1 275 ? 18.908 -2.220 -11.956 1.00 87.88 275 PRO A N 1
ATOM 2084 C CA . PRO A 1 275 ? 18.764 -1.332 -13.093 1.00 87.88 275 PRO A CA 1
ATOM 2085 C C . PRO A 1 275 ? 18.090 -0.030 -12.654 1.00 87.88 275 PRO A C 1
ATOM 2087 O O . PRO A 1 275 ? 17.334 0.021 -11.683 1.00 87.88 275 PRO A O 1
ATOM 2090 N N . ARG A 1 276 ? 18.358 1.040 -13.396 1.00 91.31 276 ARG A N 1
ATOM 2091 C CA . ARG A 1 276 ? 17.736 2.340 -13.157 1.00 91.31 276 ARG A CA 1
ATOM 2092 C C . ARG A 1 276 ? 16.568 2.559 -14.102 1.00 91.31 276 ARG A C 1
ATOM 2094 O O . ARG A 1 276 ? 16.496 1.950 -15.169 1.00 91.31 276 ARG A O 1
ATOM 2101 N N . SER A 1 277 ? 15.680 3.453 -13.690 1.00 91.69 277 SER A N 1
ATOM 2102 C CA . SER A 1 277 ? 14.621 3.970 -14.552 1.00 91.69 277 SER A CA 1
ATOM 2103 C C . SER A 1 277 ? 15.185 4.675 -15.783 1.00 91.69 277 SER A C 1
ATOM 2105 O O . SER A 1 277 ? 16.350 5.087 -15.822 1.00 91.69 277 SER A O 1
ATOM 2107 N N . SER A 1 278 ? 14.320 4.886 -16.769 1.00 91.50 278 SER A N 1
ATOM 2108 C CA . SER A 1 278 ? 14.577 5.697 -17.962 1.00 91.50 278 SER A CA 1
ATOM 2109 C C . SER A 1 278 ? 14.998 7.138 -17.640 1.00 91.50 278 SER A C 1
ATOM 2111 O O . SER A 1 278 ? 15.653 7.792 -18.448 1.00 91.50 278 SER A O 1
ATOM 2113 N N . GLN A 1 279 ? 14.682 7.615 -16.433 1.00 90.56 279 GLN A N 1
ATOM 2114 C CA . GLN A 1 279 ? 15.073 8.921 -15.897 1.00 90.56 279 GLN A CA 1
ATOM 2115 C C . GLN A 1 279 ? 16.352 8.870 -15.036 1.00 90.56 279 GLN A C 1
ATOM 2117 O O . GLN A 1 279 ? 16.691 9.849 -14.374 1.00 90.56 279 GLN A O 1
ATOM 2122 N N . ASN A 1 280 ? 17.077 7.743 -15.025 1.00 90.56 280 ASN A N 1
ATOM 2123 C CA . ASN A 1 280 ? 18.296 7.513 -14.233 1.00 90.56 280 ASN A CA 1
ATOM 2124 C C . ASN A 1 280 ? 18.095 7.624 -12.703 1.00 90.56 280 ASN A C 1
ATOM 2126 O O . ASN A 1 280 ? 19.034 7.889 -11.950 1.00 90.56 280 ASN A O 1
ATOM 2130 N N . ILE A 1 281 ? 16.870 7.390 -12.228 1.00 87.94 281 ILE A N 1
ATOM 2131 C CA . ILE A 1 281 ? 16.526 7.268 -10.804 1.00 87.94 281 ILE A CA 1
ATOM 2132 C C . ILE A 1 281 ? 16.539 5.777 -10.436 1.00 87.94 281 ILE A C 1
ATOM 2134 O O . ILE A 1 281 ? 16.017 4.956 -11.195 1.00 87.94 281 ILE A O 1
ATOM 2138 N N . GLY A 1 282 ? 17.136 5.418 -9.294 1.00 88.06 282 GLY A N 1
ATOM 2139 C CA . GLY A 1 282 ? 17.034 4.056 -8.748 1.00 88.06 282 GLY A CA 1
ATOM 2140 C C . GLY A 1 282 ? 15.582 3.730 -8.397 1.00 88.06 282 GLY A C 1
ATOM 2141 O O . GLY A 1 282 ? 14.896 4.574 -7.820 1.00 88.06 282 GLY A O 1
ATOM 2142 N N . TYR A 1 283 ? 15.088 2.550 -8.777 1.00 86.12 283 TYR A N 1
ATOM 2143 C CA . TYR A 1 283 ? 13.669 2.213 -8.600 1.00 86.12 283 TYR A CA 1
ATOM 2144 C C . TYR A 1 283 ? 13.226 2.204 -7.125 1.00 86.12 283 TYR A C 1
ATOM 2146 O O . TYR A 1 283 ? 12.089 2.560 -6.835 1.00 86.12 283 TYR A O 1
ATOM 2154 N N . ASP A 1 284 ? 14.133 1.905 -6.193 1.00 78.06 284 ASP A N 1
ATOM 2155 C CA . ASP A 1 284 ? 13.946 2.030 -4.739 1.00 78.06 284 ASP A CA 1
ATOM 2156 C C . ASP A 1 284 ? 13.647 3.477 -4.294 1.00 78.06 284 ASP A C 1
ATOM 2158 O O . ASP A 1 284 ? 12.872 3.726 -3.364 1.00 78.06 284 ASP A O 1
ATOM 2162 N N . LYS A 1 285 ? 14.233 4.455 -4.995 1.00 82.31 285 LYS A N 1
ATOM 2163 C CA . LYS A 1 285 ? 14.118 5.889 -4.688 1.00 82.31 285 LYS A CA 1
ATOM 2164 C C . LYS A 1 285 ? 12.872 6.526 -5.275 1.00 82.31 285 LYS A C 1
ATOM 2166 O O . LYS A 1 285 ? 12.485 7.592 -4.797 1.00 82.31 285 LYS A O 1
ATOM 2171 N N . VAL A 1 286 ? 12.245 5.886 -6.267 1.00 83.81 286 VAL A N 1
ATOM 2172 C CA . VAL A 1 286 ? 10.996 6.369 -6.878 1.00 83.81 286 VAL A CA 1
ATOM 2173 C C . VAL A 1 286 ? 9.948 6.604 -5.796 1.00 83.81 286 VAL A C 1
ATOM 2175 O O . VAL A 1 286 ? 9.339 7.665 -5.792 1.00 83.81 286 VAL A O 1
ATOM 2178 N N . PHE A 1 287 ? 9.816 5.682 -4.834 1.00 79.62 287 PHE A N 1
ATOM 2179 C CA . PHE A 1 287 ? 8.849 5.781 -3.735 1.00 79.62 287 PHE A CA 1
ATOM 2180 C C . PHE A 1 287 ? 9.428 6.368 -2.443 1.00 79.62 287 PHE A C 1
ATOM 2182 O O . PHE A 1 287 ? 8.725 7.116 -1.767 1.00 79.62 287 PHE A O 1
ATOM 2189 N N . LYS A 1 288 ? 10.706 6.114 -2.115 1.00 76.75 288 LYS A N 1
ATOM 2190 C CA . LYS A 1 288 ? 11.298 6.609 -0.854 1.00 76.75 288 LYS A CA 1
ATOM 2191 C C . LYS A 1 288 ? 11.401 8.129 -0.794 1.00 76.75 288 LYS A C 1
ATOM 2193 O O . LYS A 1 288 ? 11.240 8.717 0.266 1.00 76.75 288 LYS A O 1
ATOM 2198 N N . ILE A 1 289 ? 11.700 8.777 -1.922 1.00 76.81 289 ILE A N 1
ATOM 2199 C CA . ILE A 1 289 ? 11.820 10.240 -1.978 1.00 76.81 289 ILE A CA 1
ATOM 2200 C C . ILE A 1 289 ? 10.472 10.929 -1.689 1.00 76.81 289 ILE A C 1
ATOM 2202 O O . ILE A 1 289 ? 10.449 11.813 -0.834 1.00 76.81 289 ILE A O 1
ATOM 2206 N N . PRO A 1 290 ? 9.362 10.586 -2.376 1.00 73.94 290 PRO A N 1
ATOM 2207 C CA . PRO A 1 290 ? 8.065 11.211 -2.113 1.00 73.94 290 PRO A CA 1
ATOM 2208 C C . PRO A 1 290 ? 7.395 10.714 -0.827 1.00 73.94 290 PRO A C 1
ATOM 2210 O O . PRO A 1 290 ? 6.688 11.491 -0.194 1.00 73.94 290 PRO A O 1
ATOM 2213 N N . CYS A 1 291 ? 7.634 9.465 -0.419 1.00 76.19 291 CYS A N 1
ATOM 2214 C CA . CYS A 1 291 ? 7.076 8.879 0.797 1.00 76.19 291 CYS A CA 1
ATOM 2215 C C . CYS A 1 291 ? 8.198 8.361 1.713 1.00 76.19 291 CYS A C 1
ATOM 2217 O O . CYS A 1 291 ? 8.399 7.152 1.808 1.00 76.19 291 CYS A O 1
ATOM 2219 N N . PRO A 1 292 ? 8.938 9.254 2.400 1.00 71.75 292 PRO A N 1
ATOM 2220 C CA . PRO A 1 292 ? 10.067 8.859 3.250 1.00 71.75 292 PRO A CA 1
ATOM 2221 C C . PRO A 1 292 ? 9.653 7.993 4.446 1.00 71.75 292 PRO A C 1
ATOM 2223 O O . PRO A 1 292 ? 10.481 7.253 4.978 1.00 71.75 292 PRO A O 1
ATOM 2226 N N . ASP A 1 293 ? 8.378 8.083 4.829 1.00 67.06 293 ASP A N 1
ATOM 2227 C CA . ASP A 1 293 ? 7.786 7.433 6.001 1.00 67.06 293 ASP A CA 1
ATOM 2228 C C . ASP A 1 293 ? 7.034 6.143 5.653 1.00 67.06 293 ASP A C 1
ATOM 2230 O O . ASP A 1 293 ? 6.429 5.530 6.528 1.00 67.06 293 ASP A O 1
ATOM 2234 N N . ALA A 1 294 ? 7.066 5.746 4.379 1.00 65.38 294 ALA A N 1
ATOM 2235 C CA . ALA A 1 294 ? 6.551 4.474 3.905 1.00 65.38 294 ALA A CA 1
ATOM 2236 C C . ALA A 1 294 ? 7.709 3.570 3.480 1.00 65.38 294 ALA A C 1
ATOM 2238 O O . ALA A 1 294 ? 8.747 4.046 3.006 1.00 65.38 294 ALA A O 1
ATOM 2239 N N . TYR A 1 295 ? 7.502 2.262 3.585 1.00 61.47 295 TYR A N 1
ATOM 2240 C CA . TYR A 1 295 ? 8.437 1.294 3.031 1.00 61.47 295 TYR A CA 1
ATOM 2241 C C . TYR A 1 295 ? 8.479 1.409 1.505 1.00 61.47 295 TYR A C 1
ATOM 2243 O O . TYR A 1 295 ? 7.452 1.292 0.825 1.00 61.47 295 TYR A O 1
ATOM 2251 N N . SER A 1 296 ? 9.674 1.642 0.954 1.00 58.41 296 SER A N 1
ATOM 2252 C CA . SER A 1 296 ? 9.878 1.718 -0.497 1.00 58.41 296 SER A CA 1
ATOM 2253 C C . SER A 1 296 ? 10.431 0.437 -1.117 1.00 58.41 296 SER A C 1
ATOM 2255 O O . SER A 1 296 ? 10.403 0.328 -2.342 1.00 58.41 296 SER A O 1
ATOM 2257 N N . TRP A 1 297 ? 10.943 -0.495 -0.299 1.00 52.88 297 TRP A N 1
ATOM 2258 C CA . TRP A 1 297 ? 11.415 -1.833 -0.679 1.00 52.88 297 TRP A CA 1
ATOM 2259 C C . TRP A 1 297 ? 11.534 -2.791 0.515 1.00 52.88 297 TRP A C 1
ATOM 2261 O O . TRP A 1 297 ? 11.486 -2.370 1.667 1.00 52.88 297 TRP A O 1
ATOM 2271 N N . GLN A 1 298 ? 11.674 -4.092 0.236 1.00 51.56 298 GLN A N 1
ATOM 2272 C CA . GLN A 1 298 ? 11.516 -5.173 1.225 1.00 51.56 298 GLN A CA 1
ATOM 2273 C C . GLN A 1 298 ? 12.502 -5.165 2.409 1.00 51.56 298 GLN A C 1
ATOM 2275 O O . GLN A 1 298 ? 12.228 -5.789 3.430 1.00 51.56 298 GLN A O 1
ATOM 2280 N N . PHE A 1 299 ? 13.657 -4.505 2.277 1.00 52.81 299 PHE A N 1
ATOM 2281 C CA . PHE A 1 299 ? 14.617 -4.312 3.372 1.00 52.81 299 PHE A CA 1
ATOM 2282 C C . PHE A 1 299 ? 14.971 -2.834 3.557 1.00 52.81 299 PHE A C 1
ATOM 2284 O O . PHE A 1 299 ? 16.076 -2.501 3.995 1.00 52.81 299 PHE A O 1
ATOM 2291 N N . ASP A 1 300 ? 14.043 -1.947 3.193 1.00 51.78 300 ASP A N 1
ATOM 2292 C CA . ASP A 1 300 ? 14.134 -0.538 3.551 1.00 51.78 300 ASP A CA 1
ATOM 2293 C C . ASP A 1 300 ? 14.246 -0.392 5.077 1.00 51.78 300 ASP A C 1
ATOM 2295 O O . ASP A 1 300 ? 13.935 -1.312 5.841 1.00 51.78 300 ASP A O 1
ATOM 2299 N N . ASP A 1 301 ? 14.790 0.733 5.531 1.00 54.00 301 ASP A N 1
ATOM 2300 C CA . ASP A 1 301 ? 15.168 0.877 6.926 1.00 54.00 301 ASP A CA 1
ATOM 2301 C C . ASP A 1 301 ? 13.985 0.608 7.873 1.00 54.00 301 ASP A C 1
ATOM 2303 O O . ASP A 1 301 ? 12.856 1.045 7.656 1.00 54.00 301 ASP A O 1
ATOM 2307 N N . PHE A 1 302 ? 14.237 -0.089 8.990 1.00 53.06 302 PHE A N 1
ATOM 2308 C CA . PHE A 1 302 ? 13.232 -0.338 10.042 1.00 53.06 302 PHE A CA 1
ATOM 2309 C C . PHE A 1 302 ? 12.703 0.953 10.706 1.00 53.06 302 PHE A C 1
ATOM 2311 O O . PHE A 1 302 ? 12.001 0.906 11.711 1.00 53.06 302 PHE A O 1
ATOM 2318 N N . LYS A 1 303 ? 13.043 2.124 10.161 1.00 57.50 303 LYS A N 1
ATOM 2319 C CA . LYS A 1 303 ? 12.581 3.440 10.582 1.00 57.50 303 LYS A CA 1
ATOM 2320 C C . LYS A 1 303 ? 11.241 3.807 9.943 1.00 57.50 303 LYS A C 1
ATOM 2322 O O . LYS A 1 303 ? 10.921 4.979 9.931 1.00 57.50 303 LYS A O 1
ATOM 2327 N N . SER A 1 304 ? 10.467 2.867 9.405 1.00 62.59 304 SER A N 1
ATOM 2328 C CA . SER A 1 304 ? 9.123 3.159 8.869 1.00 62.59 304 SER A CA 1
ATOM 2329 C C . SER A 1 304 ? 7.997 2.427 9.614 1.00 62.59 304 SER A C 1
ATOM 2331 O O . SER A 1 304 ? 6.831 2.673 9.330 1.00 62.59 304 SER A O 1
ATOM 2333 N N . THR A 1 305 ? 8.316 1.595 10.620 1.00 75.50 305 THR A N 1
ATOM 2334 C CA . THR A 1 305 ? 7.306 1.000 11.513 1.00 75.50 305 THR A CA 1
ATOM 2335 C C . THR A 1 305 ? 6.943 1.949 12.645 1.00 75.50 305 THR A C 1
ATOM 2337 O O . THR A 1 305 ? 7.791 2.330 13.458 1.00 75.50 305 THR A O 1
ATOM 2340 N N . TYR A 1 306 ? 5.661 2.267 12.755 1.00 85.06 306 TYR A N 1
ATOM 2341 C CA . TYR A 1 306 ? 5.106 3.003 13.876 1.00 85.06 306 TYR A CA 1
ATOM 2342 C C . TYR A 1 306 ? 4.682 2.042 14.983 1.00 85.06 306 TYR A C 1
ATOM 2344 O O . TYR A 1 306 ? 4.224 0.929 14.724 1.00 85.06 306 TYR A O 1
ATOM 2352 N N . GLN A 1 307 ? 4.826 2.485 16.231 1.00 86.75 307 GLN A N 1
ATOM 2353 C CA . GLN A 1 307 ? 4.441 1.713 17.408 1.00 86.75 307 GLN A CA 1
ATOM 2354 C C . GLN A 1 307 ? 3.446 2.498 18.251 1.00 86.75 307 GLN A C 1
ATOM 2356 O O . GLN A 1 307 ? 3.665 3.678 18.523 1.00 86.75 307 GLN A O 1
ATOM 2361 N N . CYS A 1 308 ? 2.356 1.864 18.672 1.00 91.44 308 CYS A N 1
ATOM 2362 C CA . CYS A 1 308 ? 1.374 2.457 19.580 1.00 91.44 308 CYS A CA 1
ATOM 2363 C C . CYS A 1 308 ? 0.780 1.402 20.519 1.00 91.44 308 CYS A C 1
ATOM 2365 O O . CYS A 1 308 ? 1.185 0.248 20.468 1.00 91.44 308 CYS A O 1
ATOM 2367 N N . MET A 1 309 ? -0.134 1.774 21.413 1.00 93.12 309 MET A N 1
ATOM 2368 C CA . MET A 1 309 ? -0.831 0.819 22.274 1.00 93.12 309 MET A CA 1
ATOM 2369 C C . MET A 1 309 ? -2.302 1.200 22.424 1.00 93.12 309 MET A C 1
ATOM 2371 O O . MET A 1 309 ? -2.619 2.346 22.759 1.00 93.12 309 MET A O 1
ATOM 2375 N N . LYS A 1 310 ? -3.188 0.208 22.273 1.00 91.25 310 LYS A N 1
ATOM 2376 C CA . LYS A 1 310 ? -4.642 0.303 22.517 1.00 91.25 310 LYS A CA 1
ATOM 2377 C C . LYS A 1 310 ? -5.365 1.311 21.617 1.00 91.25 310 LYS A C 1
ATOM 2379 O O . LYS A 1 310 ? -6.448 1.774 21.961 1.00 91.25 310 LYS A O 1
ATOM 2384 N N . ALA A 1 311 ? -4.771 1.671 20.483 1.00 93.75 311 ALA A N 1
ATOM 2385 C CA . ALA A 1 311 ? -5.346 2.670 19.597 1.00 93.75 311 ALA A CA 1
ATOM 2386 C C . ALA A 1 311 ? -6.484 2.111 18.742 1.00 93.75 311 ALA A C 1
ATOM 2388 O O . ALA A 1 311 ? -6.407 0.988 18.239 1.00 93.75 311 ALA A O 1
ATOM 2389 N N . ASN A 1 312 ? -7.499 2.948 18.527 1.00 95.81 312 ASN A N 1
ATOM 2390 C CA . ASN A 1 312 ? -8.352 2.872 17.345 1.00 95.81 312 ASN A CA 1
ATOM 2391 C C . ASN A 1 312 ? -7.634 3.571 16.181 1.00 95.81 312 ASN A C 1
ATOM 2393 O O . ASN A 1 312 ? -6.689 4.328 16.409 1.00 95.81 312 ASN A O 1
ATOM 2397 N N . TYR A 1 313 ? -8.082 3.369 14.944 1.00 95.12 313 TYR A N 1
ATOM 2398 C CA . TYR A 1 313 ? -7.382 3.910 13.775 1.00 95.12 313 TYR A CA 1
ATOM 2399 C C . TYR A 1 313 ? -8.324 4.558 12.766 1.00 95.12 313 TYR A C 1
ATOM 2401 O O . TYR A 1 313 ? -9.411 4.058 12.496 1.00 95.12 313 TYR A O 1
ATOM 2409 N N . GLU A 1 314 ? -7.875 5.660 12.174 1.00 96.56 314 GLU A N 1
ATOM 2410 C CA . GLU A 1 314 ? -8.419 6.222 10.942 1.00 96.56 314 GLU A CA 1
ATOM 2411 C C . GLU A 1 314 ? -7.513 5.845 9.769 1.00 96.56 314 GLU A C 1
ATOM 2413 O O . GLU A 1 314 ? -6.296 6.033 9.830 1.00 96.56 314 GLU A O 1
ATOM 2418 N N . ILE A 1 315 ? -8.123 5.336 8.700 1.00 94.81 315 ILE A N 1
ATOM 2419 C CA . ILE A 1 315 ? -7.499 5.093 7.401 1.00 94.81 315 ILE A CA 1
ATOM 2420 C C . ILE A 1 315 ? -8.146 6.054 6.405 1.00 94.81 315 ILE A C 1
ATOM 2422 O O . ILE A 1 315 ? -9.306 5.892 6.023 1.00 94.81 315 ILE A O 1
ATOM 2426 N N . ILE A 1 316 ? -7.398 7.079 6.006 1.00 92.69 316 ILE A N 1
ATOM 2427 C CA . ILE A 1 316 ? -7.876 8.138 5.113 1.00 92.69 316 ILE A CA 1
ATOM 2428 C C . ILE A 1 316 ? -7.301 7.896 3.723 1.00 92.69 316 ILE A C 1
ATOM 2430 O O . ILE A 1 316 ? -6.085 7.823 3.557 1.00 92.69 316 ILE A O 1
ATOM 2434 N N . LEU A 1 317 ? -8.178 7.785 2.730 1.00 92.44 317 LEU A N 1
ATOM 2435 C CA . LEU A 1 317 ? -7.843 7.540 1.329 1.00 92.44 317 LEU A CA 1
ATOM 2436 C C . LEU A 1 317 ? -7.991 8.845 0.545 1.00 92.44 317 LEU A C 1
ATOM 2438 O O . LEU A 1 317 ? -9.002 9.532 0.683 1.00 92.44 317 LEU A O 1
ATOM 2442 N N . CYS A 1 318 ? -6.985 9.176 -0.264 1.00 89.50 318 CYS A N 1
ATOM 2443 C CA . CYS A 1 318 ? -6.793 10.487 -0.891 1.00 89.50 318 CYS A CA 1
ATOM 2444 C C . CYS A 1 318 ? -6.745 11.663 0.119 1.00 89.50 318 CYS A C 1
ATOM 2446 O O . CYS A 1 318 ? -7.478 12.634 -0.064 1.00 89.50 318 CYS A O 1
ATOM 2448 N N . PRO A 1 319 ? -5.873 11.639 1.152 1.00 81.44 319 PRO A N 1
ATOM 2449 C CA . PRO A 1 319 ? -5.866 12.615 2.258 1.00 81.44 319 PRO A CA 1
ATOM 2450 C C . PRO A 1 319 ? -5.593 14.078 1.848 1.00 81.44 319 PRO A C 1
ATOM 2452 O O . PRO A 1 319 ? -5.885 15.000 2.607 1.00 81.44 319 PRO A O 1
ATOM 2455 N N . SER A 1 320 ? -5.040 14.319 0.654 1.00 72.31 320 SER A N 1
ATOM 2456 C CA . SER A 1 320 ? -4.844 15.663 0.079 1.00 72.31 320 SER A CA 1
ATOM 2457 C C . SER A 1 320 ? -5.899 16.032 -0.973 1.00 72.31 320 SER A C 1
ATOM 2459 O O . SER A 1 320 ? -5.712 16.983 -1.728 1.00 72.31 320 SER A O 1
ATOM 2461 N N . GLY A 1 321 ? -6.989 15.263 -1.063 1.00 57.12 321 GLY A N 1
ATOM 2462 C CA . GLY A 1 321 ? -7.944 15.345 -2.168 1.00 57.12 321 GLY A CA 1
ATOM 2463 C C . GLY A 1 321 ? -7.334 14.933 -3.509 1.00 57.12 321 GLY A C 1
ATOM 2464 O O . GLY A 1 321 ? -7.786 15.442 -4.529 1.00 57.12 321 GLY A O 1
ATOM 2465 N N . ASP A 1 322 ? -6.307 14.068 -3.481 1.00 44.62 322 ASP A N 1
ATOM 2466 C CA . ASP A 1 322 ? -5.343 13.783 -4.555 1.00 44.62 322 ASP A CA 1
ATOM 2467 C C . ASP A 1 322 ? -6.001 13.741 -5.946 1.00 44.62 322 ASP A C 1
ATOM 2469 O O . ASP A 1 322 ? -6.572 12.746 -6.395 1.00 44.62 322 ASP A O 1
ATOM 2473 N N . THR A 1 323 ? -5.983 14.900 -6.604 1.00 40.50 323 THR A N 1
ATOM 2474 C CA . THR A 1 323 ? -6.394 15.076 -7.986 1.00 40.50 323 THR A CA 1
ATOM 2475 C C . THR A 1 323 ? -5.171 14.856 -8.849 1.00 40.50 323 THR A C 1
ATOM 2477 O O . THR A 1 323 ? -4.364 15.769 -9.037 1.00 40.50 323 THR A O 1
ATOM 2480 N N . THR A 1 324 ? -5.067 13.692 -9.467 1.00 41.06 324 THR A N 1
ATOM 2481 C CA . THR A 1 324 ? -4.175 13.492 -10.608 1.00 41.06 324 THR A CA 1
ATOM 2482 C C . THR A 1 324 ? -4.806 14.108 -11.880 1.00 41.06 324 THR A C 1
ATOM 2484 O O . THR A 1 324 ? -5.152 13.404 -12.811 1.00 41.06 324 THR A O 1
ATOM 2487 N N . SER A 1 325 ? -4.925 15.456 -11.878 1.00 31.77 325 SER A N 1
ATOM 2488 C CA . SER A 1 325 ? -5.132 16.461 -12.969 1.00 31.77 325 SER A CA 1
ATOM 2489 C C . SER A 1 325 ? -6.279 16.344 -14.011 1.00 31.77 325 SER A C 1
ATOM 2491 O O . SER A 1 325 ? -6.655 15.246 -14.393 1.00 31.77 325 SER A O 1
ATOM 2493 N N . PRO A 1 326 ? -6.748 17.456 -14.644 1.00 37.06 326 PRO A N 1
ATOM 2494 C CA . PRO A 1 326 ? -6.822 18.858 -14.223 1.00 37.06 326 PRO A CA 1
ATOM 2495 C C . PRO A 1 326 ? -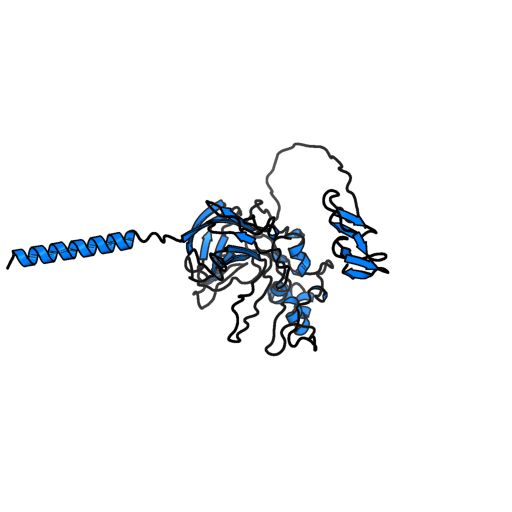8.258 19.235 -13.793 1.00 37.06 326 PRO A C 1
ATOM 2497 O O . PRO A 1 326 ? -9.251 18.705 -14.292 1.00 37.06 326 PRO A O 1
ATOM 2500 N N . ILE A 1 327 ? -8.394 20.212 -12.896 1.00 32.25 327 ILE A N 1
ATOM 2501 C CA . ILE A 1 327 ? -9.689 20.847 -12.627 1.00 32.25 327 ILE A CA 1
ATOM 2502 C C . ILE A 1 327 ? -10.018 21.743 -13.827 1.00 32.25 327 ILE A C 1
ATOM 2504 O O . ILE A 1 327 ? -9.570 22.883 -13.905 1.00 32.25 327 ILE A O 1
ATOM 2508 N N . VAL A 1 328 ? -10.810 21.236 -14.771 1.00 37.19 328 VAL A N 1
ATOM 2509 C CA . VAL A 1 328 ? -11.600 22.106 -15.646 1.00 37.19 328 VAL A CA 1
ATOM 2510 C C . VAL A 1 328 ? -12.850 22.487 -14.868 1.00 37.19 328 VAL A C 1
ATOM 2512 O O . VAL A 1 328 ? -13.859 21.792 -14.928 1.00 37.19 328 VAL A O 1
ATOM 2515 N N . THR A 1 329 ? -12.803 23.588 -14.122 1.00 29.44 329 THR A N 1
ATOM 2516 C CA . THR A 1 329 ? -13.975 24.465 -14.008 1.00 29.44 329 THR A CA 1
ATOM 2517 C C . THR A 1 329 ? -13.534 25.892 -13.709 1.00 29.44 329 THR A C 1
ATOM 2519 O O . THR A 1 329 ? -12.660 26.147 -12.888 1.00 29.44 329 THR A O 1
ATOM 2522 N N . ALA A 1 330 ? -14.123 26.797 -14.475 1.00 31.12 330 ALA A N 1
ATOM 2523 C CA . ALA A 1 330 ? -13.829 28.206 -14.607 1.00 31.12 330 ALA A CA 1
ATOM 2524 C C . ALA A 1 330 ? -13.888 29.036 -13.309 1.00 31.12 330 ALA A C 1
ATOM 2526 O O . ALA A 1 330 ? -14.695 28.789 -12.417 1.00 31.12 330 ALA A O 1
ATOM 2527 N N . THR A 1 331 ? -13.162 30.160 -13.377 1.00 30.55 331 THR A N 1
ATOM 2528 C CA . THR A 1 331 ? -13.388 31.444 -12.681 1.00 30.55 331 THR A CA 1
ATOM 2529 C C . THR A 1 331 ? -13.074 31.523 -11.184 1.00 30.55 331 THR A C 1
ATOM 2531 O O . THR A 1 331 ? -13.912 31.225 -10.347 1.00 30.55 331 THR A O 1
ATOM 2534 N N . ALA A 1 332 ? -11.912 32.101 -10.860 1.00 29.94 332 ALA A N 1
ATOM 2535 C CA . ALA A 1 332 ? -11.828 33.279 -9.989 1.00 29.94 332 ALA A CA 1
ATOM 2536 C C . ALA A 1 332 ? -10.411 33.871 -10.034 1.00 29.94 332 ALA A C 1
ATOM 2538 O O . ALA A 1 332 ? -9.428 33.263 -9.617 1.00 29.94 332 ALA A O 1
ATOM 2539 N N . THR A 1 333 ? -10.327 35.082 -10.567 1.00 33.19 333 THR A N 1
ATOM 2540 C CA . THR A 1 333 ? -9.166 35.966 -10.550 1.00 33.19 333 THR A CA 1
ATOM 2541 C C . THR A 1 333 ? -8.810 36.351 -9.113 1.00 33.19 333 THR A C 1
ATOM 2543 O O . THR A 1 333 ? -9.646 36.938 -8.435 1.00 33.19 333 THR A O 1
ATOM 2546 N N . ALA A 1 334 ? -7.571 36.121 -8.673 1.00 27.28 334 ALA A N 1
ATOM 2547 C CA . ALA A 1 334 ? -6.917 36.955 -7.659 1.00 27.28 334 ALA A CA 1
ATOM 2548 C C . ALA A 1 334 ? -5.403 36.701 -7.649 1.00 27.28 334 ALA A C 1
ATOM 2550 O O . ALA A 1 334 ? -4.925 35.622 -7.313 1.00 27.28 334 ALA A O 1
ATOM 2551 N N . ALA A 1 335 ? -4.651 37.724 -8.043 1.00 32.91 335 ALA A N 1
ATOM 2552 C CA . ALA A 1 335 ? -3.199 37.767 -7.997 1.00 32.91 335 ALA A CA 1
ATOM 2553 C C . ALA A 1 335 ? -2.686 37.854 -6.553 1.00 32.91 335 ALA A C 1
ATOM 2555 O O . ALA A 1 335 ? -3.167 38.702 -5.807 1.00 32.91 335 ALA A O 1
ATOM 2556 N N . ILE A 1 336 ? -1.632 37.103 -6.204 1.00 30.11 336 ILE A N 1
ATOM 2557 C CA . ILE A 1 336 ? -0.684 37.505 -5.154 1.00 30.11 336 ILE A CA 1
ATOM 2558 C C . ILE A 1 336 ? 0.750 37.220 -5.621 1.00 30.11 336 ILE A C 1
ATOM 2560 O O . ILE A 1 336 ? 1.061 36.202 -6.232 1.00 30.11 336 ILE A O 1
ATOM 2564 N N . LYS A 1 337 ? 1.576 38.234 -5.372 1.00 26.89 337 LYS A N 1
ATOM 2565 C CA . LYS A 1 337 ? 2.933 38.504 -5.835 1.00 26.89 337 LYS A CA 1
ATOM 2566 C C . LYS A 1 337 ? 3.953 37.434 -5.440 1.00 26.89 337 LYS A C 1
ATOM 2568 O O . LYS A 1 337 ? 3.888 36.855 -4.361 1.00 26.89 337 LYS A O 1
ATOM 2573 N N . GLN A 1 338 ? 4.957 37.292 -6.303 1.00 31.41 338 GLN A N 1
ATOM 2574 C CA . GLN A 1 338 ? 6.232 36.642 -6.018 1.00 31.41 338 GLN A CA 1
ATOM 2575 C C . GLN A 1 338 ? 6.846 37.190 -4.720 1.00 31.41 338 GLN A C 1
ATOM 2577 O O . GLN A 1 338 ? 7.070 38.393 -4.595 1.00 31.41 338 GLN A O 1
ATOM 2582 N N . GLN A 1 339 ? 7.190 36.296 -3.798 1.00 28.78 339 GLN A N 1
ATOM 2583 C CA . GLN A 1 339 ? 8.285 36.514 -2.860 1.00 28.78 339 GLN A CA 1
ATOM 2584 C C . GLN A 1 339 ? 9.340 35.444 -3.134 1.00 28.78 339 GLN A C 1
ATOM 2586 O O . GLN A 1 339 ? 9.157 34.266 -2.841 1.00 28.78 339 GLN A O 1
ATOM 2591 N N . GLN A 1 340 ? 10.438 35.874 -3.753 1.00 36.91 340 GLN A N 1
ATOM 2592 C CA . GLN A 1 340 ? 11.688 35.129 -3.793 1.00 36.91 340 GLN A CA 1
ATOM 2593 C C . GLN A 1 340 ? 12.219 35.014 -2.359 1.00 36.91 340 GLN A C 1
ATOM 2595 O O . GLN A 1 340 ? 12.789 35.965 -1.829 1.00 36.91 340 GLN A O 1
ATOM 2600 N N . ALA A 1 341 ? 12.037 33.855 -1.729 1.00 33.31 341 ALA A N 1
ATOM 2601 C CA . ALA A 1 341 ? 12.891 33.441 -0.624 1.00 33.31 341 ALA A CA 1
ATOM 2602 C C . ALA A 1 341 ? 14.135 32.783 -1.237 1.00 33.31 341 ALA A C 1
ATOM 2604 O O . ALA A 1 341 ? 14.014 31.852 -2.033 1.00 33.31 341 ALA A O 1
ATOM 2605 N N . GLN A 1 342 ? 15.316 33.321 -0.926 1.00 40.47 342 GLN A N 1
ATOM 2606 C CA . GLN A 1 342 ? 16.618 32.854 -1.408 1.00 40.47 342 GLN A CA 1
ATOM 2607 C C . GLN A 1 342 ? 16.749 31.330 -1.278 1.00 40.47 342 GLN A C 1
ATOM 2609 O O . GLN A 1 342 ? 16.890 30.793 -0.181 1.00 40.47 342 GLN A O 1
ATOM 2614 N N . SER A 1 343 ? 16.719 30.628 -2.409 1.00 47.16 343 SER A N 1
ATOM 2615 C CA . SER A 1 343 ? 16.983 29.196 -2.461 1.00 47.16 343 SER A CA 1
ATOM 2616 C C . SER A 1 343 ? 18.486 28.967 -2.338 1.00 47.16 343 SER A C 1
ATOM 2618 O O . SER A 1 343 ? 19.235 29.202 -3.290 1.00 47.16 343 SER A O 1
ATOM 2620 N N . ASN A 1 344 ? 18.941 28.500 -1.179 1.00 71.06 344 ASN A N 1
ATOM 2621 C CA . ASN A 1 344 ? 20.303 27.999 -1.049 1.00 71.06 344 ASN A CA 1
ATOM 2622 C C . ASN A 1 344 ? 20.423 26.693 -1.846 1.00 71.06 344 ASN A C 1
ATOM 2624 O O . ASN A 1 344 ? 19.553 25.820 -1.771 1.00 71.06 344 ASN A O 1
ATOM 2628 N N . SER A 1 345 ? 21.471 26.591 -2.667 1.00 78.25 345 SER A N 1
ATOM 2629 C CA . SER A 1 345 ? 21.707 25.434 -3.532 1.00 78.25 345 SER A CA 1
ATOM 2630 C C . SER A 1 345 ? 23.057 24.789 -3.229 1.00 78.25 345 SER A C 1
ATOM 2632 O O . SER A 1 345 ? 24.045 25.480 -2.995 1.00 78.25 345 SER A O 1
ATOM 2634 N N . CYS A 1 346 ? 23.088 23.459 -3.208 1.00 81.19 346 CYS A N 1
ATOM 2635 C CA . CYS A 1 346 ? 24.280 22.642 -3.002 1.00 81.19 346 CYS A CA 1
ATOM 2636 C C . CYS A 1 346 ? 24.445 21.742 -4.228 1.00 81.19 346 CYS A C 1
ATOM 2638 O O . CYS A 1 346 ? 23.590 20.887 -4.471 1.00 81.19 346 CYS A O 1
ATOM 2640 N N . ASN A 1 347 ? 25.475 21.975 -5.051 1.00 80.88 347 ASN A N 1
ATOM 2641 C CA . ASN A 1 347 ? 25.670 21.275 -6.332 1.00 80.88 347 ASN A CA 1
ATOM 2642 C C . ASN A 1 347 ? 24.391 21.207 -7.199 1.00 80.88 347 ASN A C 1
ATOM 2644 O O . ASN A 1 347 ? 24.013 20.155 -7.713 1.00 80.88 347 ASN A O 1
ATOM 2648 N N . GLY A 1 348 ? 23.686 22.337 -7.323 1.00 72.00 348 GLY A N 1
ATOM 2649 C CA . GLY A 1 348 ? 22.473 22.450 -8.140 1.00 72.00 348 GLY A CA 1
ATOM 2650 C C . GLY A 1 348 ? 21.193 21.894 -7.504 1.00 72.00 348 GLY A C 1
ATOM 2651 O O . GLY A 1 348 ? 20.147 21.917 -8.145 1.00 72.00 348 GLY A O 1
ATOM 2652 N N . ARG A 1 349 ? 21.236 21.420 -6.250 1.00 68.25 349 ARG A N 1
ATOM 2653 C CA . ARG A 1 349 ? 20.051 20.980 -5.492 1.00 68.25 349 ARG A CA 1
ATOM 2654 C C . ARG A 1 349 ? 19.646 22.027 -4.467 1.00 68.25 349 ARG A C 1
ATOM 2656 O O . ARG A 1 349 ? 20.475 22.440 -3.661 1.00 68.25 349 ARG A O 1
ATOM 2663 N N . THR A 1 350 ? 18.383 22.431 -4.469 1.00 77.19 350 THR A N 1
ATOM 2664 C CA . THR A 1 350 ? 17.816 23.312 -3.440 1.00 77.19 350 THR A CA 1
ATOM 2665 C C . THR A 1 350 ? 17.624 22.554 -2.131 1.00 77.19 350 THR A C 1
ATOM 2667 O O . THR A 1 350 ? 17.170 21.410 -2.154 1.00 77.19 350 THR A O 1
ATOM 2670 N N . PHE A 1 351 ? 17.935 23.181 -0.998 1.00 73.00 351 PHE A N 1
ATOM 2671 C CA . PHE A 1 351 ? 17.768 22.568 0.320 1.00 73.00 351 PHE A CA 1
ATOM 2672 C C . PHE A 1 351 ? 17.297 23.574 1.374 1.00 73.00 351 PHE A C 1
ATOM 2674 O O . PHE A 1 351 ? 17.480 24.781 1.222 1.00 73.00 351 PHE A O 1
ATOM 2681 N N . ASP A 1 352 ? 16.696 23.062 2.449 1.00 75.62 352 ASP A N 1
ATOM 2682 C CA . ASP A 1 352 ? 16.313 23.848 3.622 1.00 75.62 352 ASP A CA 1
ATOM 2683 C C . ASP A 1 352 ? 17.500 23.983 4.592 1.00 75.62 352 ASP A C 1
ATOM 2685 O O . ASP A 1 352 ? 18.017 23.000 5.124 1.00 75.62 352 ASP A O 1
ATOM 2689 N N . THR A 1 353 ? 17.919 25.222 4.848 1.00 75.88 353 THR A N 1
ATOM 2690 C CA . THR A 1 353 ? 19.052 25.557 5.729 1.00 75.88 353 THR A CA 1
ATOM 2691 C C . THR A 1 353 ? 18.779 25.346 7.218 1.00 75.88 353 THR A C 1
ATOM 2693 O O . THR A 1 353 ? 19.688 25.437 8.054 1.00 75.88 353 THR A O 1
ATOM 2696 N N . ASN A 1 354 ? 17.528 25.086 7.597 1.00 75.25 354 ASN A N 1
ATOM 2697 C CA . ASN A 1 354 ? 17.203 24.716 8.971 1.00 75.25 354 ASN A CA 1
ATOM 2698 C C . ASN A 1 354 ? 17.530 23.249 9.257 1.00 75.25 354 ASN A C 1
ATOM 2700 O O . ASN A 1 354 ? 17.838 22.914 10.401 1.00 75.25 354 ASN A O 1
ATOM 2704 N N . THR A 1 355 ? 17.514 22.399 8.230 1.00 70.19 355 THR A N 1
ATOM 2705 C CA . THR A 1 355 ? 17.631 20.941 8.354 1.00 70.19 355 THR A CA 1
ATOM 2706 C C . THR A 1 355 ? 18.937 20.383 7.794 1.00 70.19 355 THR A C 1
ATOM 2708 O O . THR A 1 355 ? 19.415 19.359 8.293 1.00 70.19 355 THR A O 1
ATOM 2711 N N . TYR A 1 356 ? 19.560 21.064 6.829 1.00 80.31 356 TYR A N 1
ATOM 2712 C CA . TYR A 1 356 ? 20.780 20.601 6.172 1.00 80.31 356 TYR A CA 1
ATOM 2713 C C . TYR A 1 356 ? 21.835 21.701 6.013 1.00 80.31 356 TYR A C 1
ATOM 2715 O O . TYR A 1 356 ? 21.511 22.871 5.826 1.00 80.31 356 TYR A O 1
ATOM 2723 N N . ASP A 1 357 ? 23.097 21.277 6.016 1.00 86.56 357 ASP A N 1
ATOM 2724 C CA . ASP A 1 357 ? 24.280 22.061 5.675 1.00 86.56 357 ASP A CA 1
ATOM 2725 C C . ASP A 1 357 ? 24.873 21.534 4.353 1.00 86.56 357 ASP A C 1
ATOM 2727 O O . ASP A 1 357 ? 24.877 20.327 4.094 1.00 86.56 357 ASP A O 1
ATOM 2731 N N . CYS A 1 358 ? 25.391 22.422 3.502 1.00 84.19 358 CYS A N 1
ATOM 2732 C CA . CYS A 1 358 ? 26.139 22.029 2.304 1.00 84.19 358 CYS A CA 1
ATOM 2733 C C . CYS A 1 358 ? 27.632 21.955 2.638 1.00 84.19 358 CYS A C 1
ATOM 2735 O O . CYS A 1 358 ? 28.271 22.987 2.838 1.00 84.19 358 CYS A O 1
ATOM 2737 N N . LEU A 1 359 ? 28.183 20.744 2.704 1.00 84.75 359 LEU A N 1
ATOM 2738 C CA . LEU A 1 359 ? 29.576 20.476 3.061 1.00 84.75 359 LEU A CA 1
ATOM 2739 C C . LEU A 1 359 ? 30.296 19.889 1.846 1.00 84.75 359 LEU A C 1
ATOM 2741 O O . LEU A 1 359 ? 29.952 18.801 1.393 1.00 84.75 359 LEU A O 1
ATOM 2745 N N . ASP A 1 360 ? 31.253 20.630 1.283 1.00 75.38 360 ASP A N 1
ATOM 2746 C CA . ASP A 1 360 ? 32.028 20.227 0.096 1.00 75.38 360 ASP A CA 1
ATOM 2747 C C . ASP A 1 360 ? 31.159 19.770 -1.099 1.00 75.38 360 ASP A C 1
ATOM 2749 O O . ASP A 1 360 ? 31.504 18.853 -1.844 1.00 75.38 360 ASP A O 1
ATOM 2753 N N . GLY A 1 361 ? 29.996 20.410 -1.282 1.00 71.88 361 GLY A N 1
ATOM 2754 C CA . GLY A 1 361 ? 29.042 20.085 -2.349 1.00 71.88 361 GLY A CA 1
ATOM 2755 C C . GLY A 1 361 ? 28.130 18.883 -2.057 1.00 71.88 361 GLY A C 1
ATOM 2756 O O . GLY A 1 361 ? 27.311 18.513 -2.903 1.00 71.88 361 GLY A O 1
ATOM 2757 N N . GLN A 1 362 ? 28.224 18.289 -0.866 1.00 79.25 362 GLN A N 1
ATOM 2758 C CA . GLN A 1 362 ? 27.301 17.275 -0.367 1.00 79.25 362 GLN A CA 1
ATOM 2759 C C . GLN A 1 362 ? 26.314 17.885 0.634 1.00 79.25 362 GLN A C 1
ATOM 2761 O O . GLN A 1 362 ? 26.682 18.655 1.518 1.00 79.25 362 GLN A O 1
ATOM 2766 N N . LEU A 1 363 ? 25.043 17.501 0.521 1.00 84.00 363 LEU A N 1
ATOM 2767 C CA . LEU A 1 363 ? 24.019 17.894 1.480 1.00 84.00 363 LEU A CA 1
ATOM 2768 C C . LEU A 1 363 ? 24.065 16.979 2.714 1.00 84.00 363 LEU A C 1
ATOM 2770 O O . LEU A 1 363 ? 23.767 15.789 2.604 1.00 84.00 363 LEU A O 1
ATOM 2774 N N . CYS A 1 364 ? 24.419 17.532 3.873 1.00 81.50 364 CYS A N 1
ATOM 2775 C CA . CYS A 1 364 ? 24.525 16.809 5.138 1.00 81.50 364 CYS A CA 1
ATOM 2776 C C . CYS A 1 364 ? 23.491 17.304 6.153 1.00 81.50 364 CYS A C 1
ATOM 2778 O O . CYS A 1 364 ? 23.282 18.509 6.251 1.00 81.50 364 CYS A O 1
ATOM 2780 N N . PRO A 1 365 ? 22.833 16.418 6.929 1.00 84.25 365 PRO A N 1
ATOM 2781 C CA . PRO A 1 365 ? 21.955 16.858 8.008 1.00 84.25 365 PRO A CA 1
ATOM 2782 C C . PRO A 1 365 ? 22.702 17.771 8.978 1.00 84.25 365 PRO A C 1
ATOM 2784 O O . PRO A 1 365 ? 23.874 17.527 9.285 1.00 84.25 365 PRO A O 1
ATOM 2787 N N . LYS A 1 366 ? 22.011 18.793 9.478 1.00 83.50 366 LYS A N 1
ATOM 2788 C CA . LYS A 1 366 ? 22.609 19.820 10.328 1.00 83.50 366 LYS A CA 1
ATOM 2789 C C . LYS A 1 366 ? 23.330 19.211 11.533 1.00 83.50 366 LYS A C 1
ATOM 2791 O O . LYS A 1 366 ? 22.792 18.344 12.225 1.00 83.50 366 LYS A O 1
ATOM 2796 N N . GLY A 1 367 ? 24.562 19.657 11.771 1.00 80.88 367 GLY A N 1
ATOM 2797 C CA . GLY A 1 367 ? 25.416 19.147 12.853 1.00 80.88 367 GLY A CA 1
ATOM 2798 C C . GLY A 1 367 ? 26.204 17.868 12.528 1.00 80.88 367 GLY A C 1
ATOM 2799 O O . GLY A 1 367 ? 26.839 17.301 13.421 1.00 80.88 367 GLY A O 1
ATOM 2800 N N . GLN A 1 368 ? 26.187 17.405 11.277 1.00 87.38 368 GLN A N 1
ATOM 2801 C CA . GLN A 1 368 ? 27.111 16.377 10.783 1.00 87.38 368 GLN A CA 1
ATOM 2802 C C . GLN A 1 368 ? 28.341 17.000 10.104 1.00 87.38 368 GLN A C 1
ATOM 2804 O O . GLN A 1 368 ? 28.382 18.197 9.842 1.00 87.38 368 GLN A O 1
ATOM 2809 N N . GLN A 1 369 ? 29.360 16.183 9.836 1.00 84.75 369 GLN A N 1
ATOM 2810 C CA . GLN A 1 369 ? 30.553 16.558 9.067 1.00 84.75 369 GLN A CA 1
ATOM 2811 C C . GLN A 1 369 ? 30.697 15.665 7.829 1.00 84.75 369 GLN A C 1
ATOM 2813 O O . GLN A 1 369 ? 30.227 14.529 7.837 1.00 84.75 369 GLN A O 1
ATOM 2818 N N . ALA A 1 370 ? 31.353 16.161 6.779 1.00 84.19 370 ALA A N 1
ATOM 2819 C CA . ALA A 1 370 ? 31.700 15.379 5.591 1.00 84.19 370 ALA A CA 1
ATOM 2820 C C . ALA A 1 370 ? 33.090 14.733 5.749 1.00 84.19 370 ALA A C 1
ATOM 2822 O O . ALA A 1 370 ? 33.971 15.297 6.402 1.00 84.19 370 ALA A O 1
ATOM 2823 N N . CYS A 1 371 ? 33.299 13.539 5.183 1.00 84.69 371 CYS A N 1
ATOM 2824 C CA . CYS A 1 371 ? 34.585 12.835 5.250 1.00 84.69 371 CYS A CA 1
ATOM 2825 C C . CYS A 1 371 ? 35.101 12.4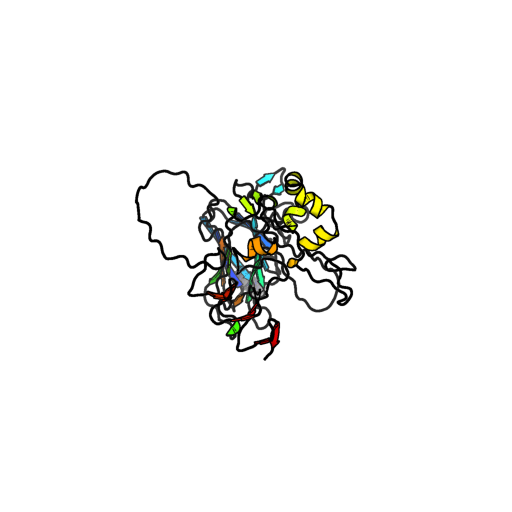05 3.869 1.00 84.69 371 CYS A C 1
ATOM 2827 O O . CYS A 1 371 ? 34.577 11.462 3.280 1.00 84.69 371 CYS A O 1
ATOM 2829 N N . GLY A 1 372 ? 36.171 13.061 3.393 1.00 71.31 372 GLY A N 1
ATOM 2830 C CA . GLY A 1 372 ? 36.849 12.807 2.108 1.00 71.31 372 GLY A CA 1
ATOM 2831 C C . GLY A 1 372 ? 36.739 13.985 1.125 1.00 71.31 372 GLY A C 1
ATOM 2832 O O . GLY A 1 372 ? 35.838 14.809 1.248 1.00 71.31 372 GLY A O 1
ATOM 2833 N N . LYS A 1 373 ? 37.650 14.088 0.145 1.00 57.91 373 LYS A N 1
ATOM 2834 C CA . LYS A 1 373 ? 37.550 15.095 -0.934 1.00 57.91 373 LYS A CA 1
ATOM 2835 C C . LYS A 1 373 ? 36.477 14.651 -1.937 1.00 57.91 373 LYS A C 1
ATOM 2837 O O . LYS A 1 373 ? 36.566 13.527 -2.422 1.00 57.91 373 LYS A O 1
ATOM 2842 N N . ASN A 1 374 ? 35.503 15.516 -2.243 1.00 58.00 374 ASN A N 1
ATOM 2843 C CA . ASN A 1 374 ? 34.302 15.206 -3.047 1.00 58.00 374 ASN A CA 1
ATOM 2844 C C . ASN A 1 374 ? 33.399 14.118 -2.419 1.00 58.00 374 ASN A C 1
ATOM 2846 O O . ASN A 1 374 ? 32.855 13.275 -3.130 1.00 58.00 374 ASN A O 1
ATOM 2850 N N . SER A 1 375 ? 33.323 14.072 -1.086 1.00 53.53 375 SER A N 1
ATOM 2851 C CA . SER A 1 375 ? 32.849 12.907 -0.329 1.00 53.53 375 SER A CA 1
ATOM 2852 C C . SER A 1 375 ? 31.364 12.553 -0.505 1.00 53.53 375 SER A C 1
ATOM 2854 O O . SER A 1 375 ? 30.549 13.359 -0.942 1.00 53.53 375 SER A O 1
ATOM 2856 N N . HIS A 1 376 ? 31.048 11.284 -0.204 1.00 60.88 376 HIS A N 1
ATOM 2857 C CA . HIS A 1 376 ? 29.716 10.666 -0.291 1.00 60.88 376 HIS A CA 1
A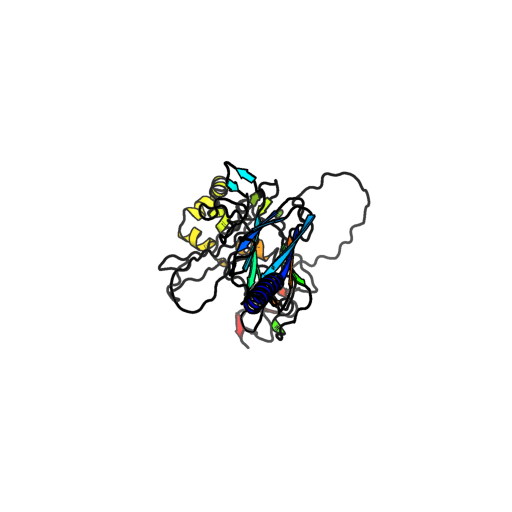TOM 2858 C C . HIS A 1 376 ? 29.097 10.356 1.082 1.00 60.88 376 HIS A C 1
ATOM 2860 O O . HIS A 1 376 ? 27.999 9.802 1.145 1.00 60.88 376 HIS A O 1
ATOM 2866 N N . ALA A 1 377 ? 29.755 10.709 2.191 1.00 67.31 377 ALA A N 1
ATOM 2867 C CA . ALA A 1 377 ? 29.332 10.306 3.529 1.00 67.31 377 ALA A CA 1
ATOM 2868 C C . ALA A 1 377 ? 29.372 11.461 4.540 1.00 67.31 377 ALA A C 1
ATOM 2870 O O . ALA A 1 377 ? 30.434 12.010 4.846 1.00 67.31 377 ALA A O 1
ATOM 2871 N N . CYS A 1 378 ? 28.201 11.754 5.107 1.00 86.31 378 CYS A N 1
ATOM 2872 C CA . CYS A 1 378 ? 28.029 12.605 6.277 1.00 86.31 378 CYS A CA 1
ATOM 2873 C C . CYS A 1 378 ? 28.096 11.741 7.544 1.00 86.31 378 CYS A C 1
ATOM 2875 O O . CYS A 1 378 ? 27.548 10.637 7.573 1.00 86.31 378 CYS A O 1
ATOM 2877 N N . PHE A 1 379 ? 28.766 12.216 8.592 1.00 82.31 379 PHE A N 1
ATOM 2878 C CA . PHE A 1 379 ? 28.916 11.477 9.844 1.00 82.31 379 PHE A CA 1
ATOM 2879 C C . PHE A 1 379 ? 28.713 12.362 11.072 1.00 82.31 379 PHE A C 1
ATOM 2881 O O . PHE A 1 379 ? 28.942 13.571 11.042 1.00 82.31 379 PHE A O 1
ATOM 2888 N N . LYS A 1 380 ? 28.313 11.741 12.188 1.00 87.56 380 LYS A N 1
ATOM 2889 C CA . LYS A 1 380 ? 28.227 12.402 13.495 1.00 87.56 380 LYS A CA 1
ATOM 2890 C C . LYS A 1 380 ? 29.604 12.414 14.170 1.00 87.56 380 LYS A C 1
ATOM 2892 O O . LYS A 1 380 ? 30.109 11.334 14.498 1.00 87.56 380 LYS A O 1
ATOM 2897 N N . PRO A 1 381 ? 30.187 13.590 14.472 1.00 82.00 381 PRO A N 1
ATOM 2898 C CA . PRO A 1 381 ? 31.503 13.675 15.111 1.00 82.00 381 PRO A CA 1
ATOM 2899 C C . PRO A 1 381 ? 31.560 13.071 16.519 1.00 82.00 381 PRO A C 1
ATOM 2901 O O . PRO A 1 381 ? 32.647 12.846 17.043 1.00 82.00 381 PRO A O 1
ATOM 2904 N N . SER A 1 382 ? 30.418 12.815 17.163 1.00 84.25 382 SER A N 1
ATOM 2905 C CA . SER A 1 382 ? 30.358 12.113 18.451 1.00 84.25 382 SER A CA 1
ATOM 2906 C C . SER A 1 382 ? 30.635 10.611 18.336 1.00 84.25 382 SER A C 1
ATOM 2908 O O . SER A 1 382 ? 31.088 10.017 19.305 1.00 84.25 382 SER A O 1
ATOM 2910 N N . GLN A 1 383 ? 30.390 10.008 17.170 1.00 77.31 383 GLN A N 1
ATOM 2911 C CA . GLN A 1 383 ? 30.466 8.556 16.962 1.00 77.31 383 GLN A CA 1
ATOM 2912 C C . GLN A 1 383 ? 31.649 8.145 16.080 1.00 77.31 383 GLN A C 1
ATOM 2914 O O . GLN A 1 383 ? 32.215 7.068 16.254 1.00 77.31 383 GLN A O 1
ATOM 2919 N N . TYR A 1 384 ? 32.043 9.009 15.143 1.00 81.75 384 TYR A N 1
ATOM 2920 C CA . TYR A 1 384 ? 33.079 8.708 14.162 1.00 81.75 384 TYR A CA 1
ATOM 2921 C C . TYR A 1 384 ? 34.083 9.857 14.052 1.00 81.75 384 TYR A C 1
ATOM 2923 O O . TYR A 1 384 ? 33.798 11.006 14.395 1.00 81.75 384 TYR A O 1
ATOM 2931 N N . LYS A 1 385 ? 35.281 9.534 13.572 1.00 87.00 385 LYS A N 1
ATOM 2932 C CA . LYS A 1 385 ? 36.329 10.472 13.170 1.00 87.00 385 LYS A CA 1
ATOM 2933 C C . LYS A 1 385 ? 36.695 10.218 11.710 1.00 87.00 385 LYS A C 1
ATOM 2935 O O . LYS A 1 385 ? 36.684 9.078 11.253 1.00 87.00 385 LYS A O 1
ATOM 2940 N N . CYS A 1 386 ? 37.035 11.274 10.982 1.00 83.62 386 CYS A N 1
ATOM 2941 C CA . CYS A 1 386 ? 37.537 11.160 9.618 1.00 83.62 386 CYS A CA 1
ATOM 2942 C C . CYS A 1 386 ? 39.068 11.159 9.635 1.00 83.62 386 CYS A C 1
ATOM 2944 O O . CYS A 1 386 ? 39.676 12.130 10.079 1.00 83.62 386 CYS A O 1
ATOM 2946 N N . VAL A 1 387 ? 39.697 10.086 9.152 1.00 84.50 387 VAL A N 1
ATOM 2947 C CA . VAL A 1 387 ? 41.159 9.971 9.049 1.00 84.50 387 VAL A CA 1
ATOM 2948 C C . VAL A 1 387 ? 41.512 9.658 7.602 1.00 84.50 387 VAL A C 1
ATOM 2950 O O . VAL A 1 387 ? 41.075 8.647 7.057 1.00 84.50 387 VAL A O 1
ATOM 2953 N N . ASN A 1 388 ? 42.278 10.544 6.958 1.00 82.38 388 ASN A N 1
ATOM 2954 C CA . ASN A 1 388 ? 42.682 10.427 5.549 1.00 82.38 388 ASN A CA 1
ATOM 2955 C C . ASN A 1 388 ? 41.504 10.185 4.581 1.00 82.38 388 ASN A C 1
ATOM 2957 O O . ASN A 1 388 ? 41.606 9.394 3.645 1.00 82.38 388 ASN A O 1
ATOM 2961 N N . GLY A 1 389 ? 40.366 10.846 4.825 1.00 75.12 389 GLY A N 1
ATOM 2962 C CA . GLY A 1 389 ? 39.162 10.717 3.997 1.00 75.12 389 GLY A CA 1
ATOM 2963 C C . GLY A 1 389 ? 38.376 9.419 4.196 1.00 75.12 389 GLY A C 1
ATOM 2964 O O . GLY A 1 389 ? 37.493 9.126 3.396 1.00 75.12 389 GLY A O 1
ATOM 2965 N N . LYS A 1 390 ? 38.678 8.642 5.244 1.00 76.62 390 LYS A N 1
ATOM 2966 C CA . LYS A 1 390 ? 37.927 7.443 5.630 1.00 76.62 390 LYS A CA 1
ATOM 2967 C C . LYS A 1 390 ? 37.327 7.604 7.021 1.00 76.62 390 LYS A C 1
ATOM 2969 O O . LYS A 1 390 ? 37.989 8.091 7.939 1.00 76.62 390 LYS A O 1
ATOM 2974 N N . LEU A 1 391 ? 36.078 7.165 7.171 1.00 81.06 391 LEU A N 1
ATOM 2975 C CA . LEU A 1 391 ? 35.413 7.108 8.467 1.00 81.06 391 LEU A CA 1
ATOM 2976 C C . LEU A 1 391 ? 36.027 6.004 9.321 1.00 81.06 391 LEU A C 1
ATOM 2978 O O . LEU A 1 391 ? 36.185 4.868 8.882 1.00 81.06 391 LEU A O 1
ATOM 2982 N N . GLN A 1 392 ? 36.347 6.352 10.557 1.00 79.56 392 GLN A N 1
ATOM 2983 C CA . GLN A 1 392 ? 36.757 5.431 11.604 1.00 79.56 392 GLN A CA 1
ATOM 2984 C C . GLN A 1 392 ? 35.840 5.652 12.801 1.00 79.56 392 GLN A C 1
ATOM 2986 O O . GLN A 1 392 ? 35.484 6.794 13.099 1.00 79.56 392 GLN A O 1
ATOM 2991 N N . SER A 1 393 ? 35.444 4.587 13.495 1.00 77.94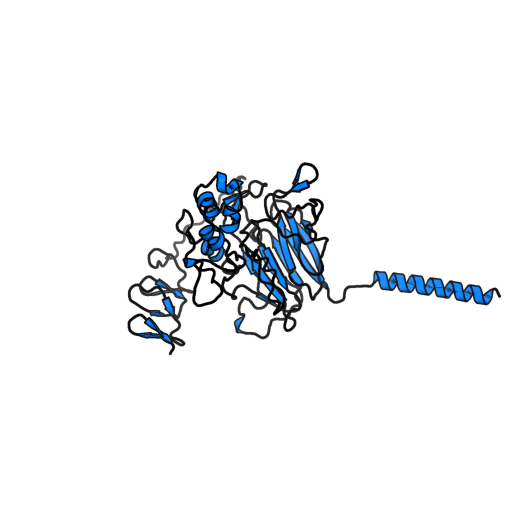 393 SER A N 1
ATOM 2992 C CA . SER A 1 393 ? 34.780 4.739 14.792 1.00 77.94 393 SER A CA 1
ATOM 2993 C C . SER A 1 393 ? 35.716 5.460 15.762 1.00 77.94 393 SER A C 1
ATOM 2995 O O . SER A 1 393 ? 36.944 5.329 15.670 1.00 77.94 393 SER A O 1
ATOM 2997 N N . LYS A 1 394 ? 35.138 6.277 16.640 1.00 69.56 394 LYS A N 1
ATOM 2998 C CA . LYS A 1 394 ? 35.897 6.859 17.745 1.00 69.56 394 LYS A CA 1
ATOM 2999 C C . LYS A 1 394 ? 36.275 5.817 18.781 1.00 69.56 394 LYS A C 1
ATOM 3001 O O . LYS A 1 394 ? 35.464 4.889 18.994 1.00 69.56 394 LYS A O 1
#

Mean predicted aligned error: 15.71 Å

Foldseek 3Di:
DVVVVVVVVVVVVVVVVVVVVVVVPPPVPAWFKEKEFAQEPAKWKKAKAWVPDFPLGIGIDGHRGMDIGIDGQQIAQIKIWTFFLWDQDPNATAWPWQQLQDVVSSNDSHNNRGTGAAQIWMWGWGGLPVPRKIKIFIALWDADPPDDDDDDDPPLQGFSRFWDWWKKKAFDDDWAFDPDPVLVCLGRHMATFDALLVLAFPLQWDDRNVRFITGGFLLSSLVDPVSCVVPVVSVVCNVDPQSNCLSSQDADPQERDPPDDPPPSYYDNDLVPHDAGPVRHRSLCSRCVRRVLYRSGHPPPPSNMHMIHSTHIYMYINPVSDDSDDDPDDDDDDDDDDDDDPFDDQLNHGDDPVFWDRAQSDTEGPQWHAFARVGDDTHHPVFWDHDHRDTDGD

Nearest PDB structures (foldseek):
  8zvj-assembly1_C  TM=6.786E-01  e=2.906E-01  Homo sapiens
  4w9k-assembly3_I  TM=6.734E-01  e=2.593E-01  Homo sapiens
  6gmx-assembly1_C  TM=6.000E-01  e=2.186E-01  Homo sapiens
  8zv8-assembly2_F  TM=6.051E-01  e=3.257E-01  Homo sapiens
  8zv8-assembly1_C  TM=6.008E-01  e=3.650E-01  Homo sapiens

Organism: NCBI:txid1234261

Sequence (394 aa):
TTSKHLHSFQMSTIYLTVALVIALTHSNANARTFRFINQCKQTLWIGIQGRPLIVDGGFELPAASTKDIDVPDGWVAGRFWPRTGCRWINKQFKCATGDCGARANGFGIPCKGISGQPPVTLAEFTLNGAGGLDYYDLSNGEPVLIIFPKIITVECSLIVDGHSVGMTIKPIGQFQMVNNKELGKYNCGTATCTFDVNKCPPELQMDDGAGNKVCASICAAINNAGQRAKHQMLQNFYDNKDTRSLVCCSCDRQHCVSPHDKVTAGGKCDVETWPRSSQNIGYDKVFKIPCPDAYSWQFDDFKSTYQCMKANYEIILCPSGDTTSPIVTATATAAIKQQQAQSNSCNGRTFDTNTYDCLDGQLCPKGQQACGKNSHACFKPSQYKCVNGKLQSK

Radius of gyration: 25.79 Å; Cα contacts (8 Å, |Δi|>4): 832; chains: 1; bounding box: 93×72×64 Å

InterPro domains:
  IPR001938 Thaumatin family [PF00314] (38-319)
  IPR001938 Thaumatin family [PIRSF002703] (7-343)
  IPR001938 Thaumatin family [PS51367] (31-321)
  IPR001938 Thaumatin family [SM00205] (34-319)
  IPR018909 Endo-1,3(4)-beta-glucanase 1, carbohydrate binding [PF10645] (345-391)
  IPR037176 Osmotin/thaumatin-like superfamily [G3DSA:2.60.110.10] (32-319)
  IPR037176 Osmotin/thaumatin-like superfamily [SSF49870] (32-320)